Protein AF-0000000076657427 (afdb_homodimer)

Solvent-accessible surface area (backbone atoms only — not comparable to full-atom values): 34317 Å² total; per-residue (Å²): 130,71,70,62,60,67,55,57,62,62,61,75,69,70,70,80,76,84,80,80,82,81,79,83,73,83,77,68,80,84,61,74,76,68,78,64,66,81,61,78,63,71,64,73,76,67,72,73,64,76,62,51,71,67,50,50,50,49,51,32,50,35,55,60,48,46,38,54,51,63,46,43,36,47,47,44,27,50,29,20,44,26,30,30,49,24,37,51,49,52,48,45,50,47,46,49,48,52,50,46,38,67,75,47,58,78,81,51,56,82,64,50,72,73,81,76,34,86,68,63,40,42,38,39,39,46,24,49,54,47,49,49,30,49,55,58,61,46,63,60,50,60,41,58,53,50,54,48,51,52,50,46,66,68,46,47,84,81,43,58,65,69,58,44,52,46,52,51,51,27,50,51,25,47,48,50,16,51,51,33,40,42,51,25,51,34,39,72,65,56,34,42,56,89,56,78,59,44,76,78,26,65,53,94,50,62,49,48,57,38,30,41,26,54,16,30,40,29,41,35,54,28,43,54,37,50,51,52,48,54,52,49,53,48,50,52,50,49,53,48,43,63,69,46,72,71,80,77,45,70,68,53,50,52,48,51,53,50,53,60,56,60,49,47,35,52,60,28,43,46,64,53,30,52,50,54,32,36,81,78,40,94,67,47,87,84,74,43,51,44,57,49,9,52,26,40,24,59,38,29,42,61,62,36,47,50,51,52,57,68,25,69,85,104,130,72,68,62,60,66,55,57,61,61,61,73,68,69,69,81,74,84,80,81,81,80,81,84,74,83,77,67,79,82,62,74,75,66,76,64,65,82,62,78,62,70,65,71,76,65,72,73,65,75,63,50,72,66,50,52,50,52,49,31,51,35,54,60,46,46,38,54,52,62,46,44,37,47,50,45,29,50,31,19,44,26,30,31,50,24,37,51,50,52,48,48,50,47,47,48,49,51,50,46,39,67,72,42,59,79,78,53,56,82,64,49,70,74,79,76,35,86,69,64,40,41,38,39,38,46,24,50,54,48,48,50,30,49,55,56,60,46,63,58,52,59,42,58,52,50,54,48,52,52,49,45,66,70,46,47,85,80,45,58,64,69,58,44,51,47,51,51,51,28,51,51,26,46,49,50,17,52,50,33,39,41,51,27,50,36,38,72,63,56,34,42,58,88,56,75,59,46,78,80,25,63,52,96,51,63,49,49,58,39,31,43,28,54,15,29,40,29,43,36,53,28,43,54,38,51,52,52,48,53,52,48,52,48,50,52,51,48,51,47,44,63,68,50,68,82,79,80,45,70,68,53,50,51,49,51,53,50,55,60,54,60,49,48,34,52,58,26,43,44,64,53,30,51,47,54,32,37,82,76,39,92,67,47,87,84,73,42,52,44,57,48,8,52,27,40,25,58,37,30,40,62,62,36,49,50,51,52,57,66,26,69,85,105

Organism: Fusarium proliferatum (strain ET1) (NCBI:txid1227346)

Secondary structure (DSSP, 8-state):
--THHHHHHHHTTS--------------------------------------HHHHHHHHHHHHTHHHHHHHHHHHHHHHHHHHHHHHHHHHHHHHHHHHHHH-STT-----TTTSS----HHHHHHHHHHHHHHHHGGGTHHHHHHHHHHHHHHGGGS-HHHHHHHHHHHHHHHHHHHHHHHHHHHHTTSS-S-GGGGTT--SS-HHHHHHHHHHHHHHHHHHHHHHHHHHHHHHHHHHHHHS-S---HHHHHHHHHHHHHTHHHHHHHHHHHHHHTTT-S--TT--HHHHHHHHHHHHHHHHHHHHHGGGG-/--THHHHHHHHHTS--------------------------------------HHHHHHHHHHHHTHHHHHHHHHHHHHHHHHHHHHHHHHHHHHHHHHHHHHH-STT-----TTTSS----HHHHHHHHHHHHHHHHGGGTHHHHHHHHHHHHHHGGGS-HHHHHHHHHHHHHHHHHHHHHHHHHHHHTTSS-S-GGGGTT--SS-HHHHHHHHHHHHHHHHHHHHHHHHHHHHHHHHHHHHHS-S---HHHHHHHHHHHHTTHHHHHHHHHHHHHHTTT-S--TT--HHHHHHHHHHHHHHHHHHHHHGGGG-

Sequence (628 aa):
MSFQETIDELEYSHIQEPSIPEYEQQITPTESPIIQTLKDIPMPVQSKIALSAPDRLFFRLNELMKPTKDLGSVLTTFNYGLYLLAYFDSKAYNLKSKALSFVRPETAFTALPGAAAAESSPFARLGSVVANARLTLRLFGLLPIYVRIRKLIRDGKSMDPVLYIISFVQCSLYATFQLLENIAFLTEKGVLMKCGLGWLFNGAGGRVANMYRVAHRAWFLGIICDFARLMREAQIFFTKNHLEKGEITREEAEKAVQWYYDWIRPLAWLPIGWHLSGWMGDKAPGFNLGVQGAAGVLADLRRTAMLWNATREAMSFQETIDELEYSHIQEPSIPEYEQQITPTESPIIQTLKDIPMPVQSKIALSAPDRLFFRLNELMKPTKDLGSVLTTFNYGLYLLAYFDSKAYNLKSKALSFVRPETAFTALPGAAAAESSPFARLGSVVANARLTLRLFGLLPIYVRIRKLIRDGKSMDPVLYIISFVQCSLYATFQLLENIAFLTEKGVLMKCGLGWLFNGAGGRVANMYRVAHRAWFLGIICDFARLMREAQIFFTKNHLEKGEITREEAEKAVQWYYDWIRPLAWLPIGWHLSGWMGDKAPGFNLGVQGAAGVLADLRRTAMLWNATREA

Foldseek 3Di:
DAPLVVLVVVPVPPPDDPPDDDPPDDPPDPPDPPPPPPPCPVPPPPVPPVCDPVNVVLVVVCVVLVVLVLVLLVLLLVLLLLLQVQVVVVVVVVVVLVVVCVVPVVVVPPPVPPPVPPPPPPSNVVSVVSVLVSLVSLLSVLSSLVVSLVVLVVCVVVDDVVLSVLSNLLSVLSNLLSVLSNVLSCVVVVNDDPPPCCVVQVDPPPSSLSSQLSSLLSVLVSLVSLVVNLVVVVVVLCCCCVVVPDDCPPVNVVVVVVSVVSVFQSVLCNVVSVQSNQPVHVCPDPDGSNSSSVSSNRNSVVVNVVVVVVVVVD/DFPLVVLVVVPVPPPDDPPDDDPDDDPPDPPPPPPPPPPCPVPPCPVPPVCDPVNVVLVVVCVVLVVLSLVLLVLLLVLLLLLQVQVVVVVVVVVVLVVVCVVDVVPVPCPVVPPVPPPPPPSNVVSVVSVLVSLVSLLSVLSSLVVSLVVLVVCVVVDDVVLSVLSNLLSVLLNLLSVLSNVLSCVVVVNDDPPPCCVVQVDPPDSSLSSQLSSLLSVLVSLVSLVVNLVVVVVVLCCCPVVVDDDCPPVNVVVVVVSVVSVFQSVLCNVVSVQSNQPVHVCPDPDGSNSSSVSSNRNSVVVNVVVVVVVVVD

Nearest PDB structures (foldseek):
  7xw5-assembly1_R  TM=2.968E-01  e=9.743E+00  Homo sapiens
  7fih-assembly1_R  TM=3.279E-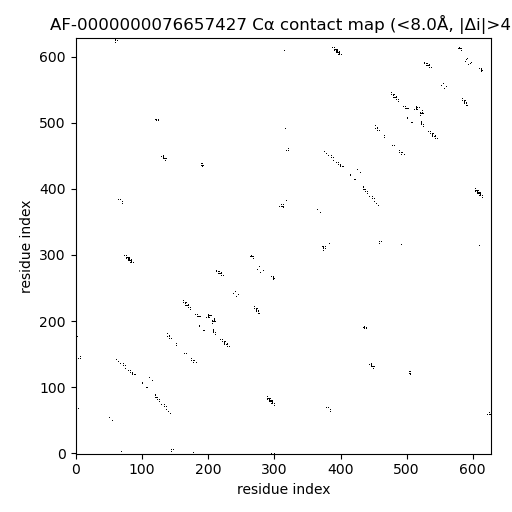01  e=6.582E+00  Homo sapiens

Structure (mmCIF, N/CA/C/O backbone):
data_AF-0000000076657427-model_v1
#
loop_
_entity.id
_entity.type
_entity.pdbx_description
1 polymer 'Uncharacterized protein'
#
loop_
_atom_site.group_PDB
_atom_site.id
_atom_site.type_symbol
_atom_site.label_atom_id
_atom_site.label_alt_id
_atom_site.label_comp_id
_atom_site.label_asym_id
_atom_site.label_entity_id
_atom_site.label_seq_id
_atom_site.pdbx_PDB_ins_code
_atom_site.Cartn_x
_atom_site.Cartn_y
_atom_site.Cartn_z
_atom_site.occupancy
_atom_site.B_iso_or_equiv
_atom_site.auth_seq_id
_atom_site.auth_comp_id
_atom_site.auth_asym_id
_atom_site.auth_atom_id
_atom_site.pdbx_PDB_model_num
ATOM 1 N N . MET A 1 1 ? 4.156 -10.609 -8.648 1 25.55 1 MET A N 1
ATOM 2 C CA . MET A 1 1 ? 2.783 -11.094 -8.766 1 25.55 1 MET A CA 1
ATOM 3 C C . MET A 1 1 ? 2.254 -11.562 -7.41 1 25.55 1 MET A C 1
ATOM 5 O O . MET A 1 1 ? 2.805 -12.477 -6.801 1 25.55 1 MET A O 1
ATOM 9 N N . SER A 1 2 ? 1.713 -10.75 -6.633 1 29.12 2 SER A N 1
ATOM 10 C CA . SER A 1 2 ? 1.673 -11.078 -5.211 1 29.12 2 SER A CA 1
ATOM 11 C C . SER A 1 2 ? 0.687 -12.211 -4.934 1 29.12 2 SER A C 1
ATOM 13 O O . SER A 1 2 ? -0.308 -12.359 -5.645 1 29.12 2 SER A O 1
ATOM 15 N N . PHE A 1 3 ? 1.05 -13.18 -4.188 1 33.31 3 PHE A N 1
ATOM 16 C CA . PHE A 1 3 ? 0.523 -14.438 -3.676 1 33.31 3 PHE A CA 1
ATOM 17 C C . PHE A 1 3 ? -0.904 -14.266 -3.17 1 33.31 3 PHE A C 1
ATOM 19 O O . PHE A 1 3 ? -1.696 -15.211 -3.193 1 33.31 3 PHE A O 1
ATOM 26 N N . GLN A 1 4 ? -1.276 -13.141 -2.877 1 32.78 4 GLN A N 1
ATOM 27 C CA . GLN A 1 4 ? -2.611 -12.984 -2.309 1 32.78 4 GLN A CA 1
ATOM 28 C C . GLN A 1 4 ? -3.689 -13.234 -3.359 1 32.78 4 GLN A C 1
ATOM 30 O O . GLN A 1 4 ? -4.754 -13.766 -3.045 1 32.78 4 GLN A O 1
ATOM 35 N N . GLU A 1 5 ? -3.367 -13 -4.598 1 36.72 5 GLU A N 1
ATOM 36 C CA . GLU A 1 5 ? -4.348 -13.141 -5.672 1 36.72 5 GLU A CA 1
ATOM 37 C C . GLU A 1 5 ? -4.641 -14.617 -5.953 1 36.72 5 GLU A C 1
ATOM 39 O O . GLU A 1 5 ? -5.777 -14.977 -6.266 1 36.72 5 GLU A O 1
ATOM 44 N N . THR A 1 6 ? -3.775 -15.453 -5.785 1 35.56 6 THR A N 1
ATOM 45 C CA . THR A 1 6 ? -3.975 -16.875 -6.047 1 35.56 6 THR A CA 1
ATOM 46 C C . THR A 1 6 ? -4.898 -17.5 -5 1 35.56 6 THR A C 1
ATOM 48 O O . THR A 1 6 ? -5.688 -18.391 -5.312 1 35.56 6 THR A O 1
ATOM 51 N N . ILE A 1 7 ? -4.973 -16.953 -3.865 1 36 7 ILE A N 1
ATOM 52 C CA . ILE A 1 7 ? -5.781 -17.5 -2.787 1 36 7 ILE A CA 1
ATOM 53 C C . ILE A 1 7 ? -7.246 -17.125 -2.99 1 36 7 ILE A C 1
ATOM 55 O O . ILE A 1 7 ? -8.141 -17.969 -2.803 1 36 7 ILE A O 1
ATOM 59 N N . ASP A 1 8 ? -7.508 -15.969 -3.422 1 37.88 8 ASP A N 1
ATOM 60 C CA . ASP A 1 8 ? -8.898 -15.539 -3.518 1 37.88 8 ASP A CA 1
ATOM 61 C C . ASP A 1 8 ? -9.625 -16.281 -4.641 1 37.88 8 ASP A C 1
ATOM 63 O O . ASP A 1 8 ? -10.812 -16.578 -4.52 1 37.88 8 ASP A O 1
ATOM 67 N N . GLU A 1 9 ? -9 -16.656 -5.617 1 36.5 9 GLU A N 1
ATOM 68 C CA . GLU A 1 9 ? -9.648 -17.438 -6.668 1 36.5 9 GLU A CA 1
ATOM 69 C C . GLU A 1 9 ? -10.062 -18.812 -6.152 1 36.5 9 GLU A C 1
ATOM 71 O O . GLU A 1 9 ? -11.102 -19.344 -6.547 1 36.5 9 GLU A O 1
ATOM 76 N N . LEU A 1 10 ? -9.438 -19.328 -5.238 1 33.78 10 LEU A N 1
ATOM 77 C CA . LEU A 1 10 ? -9.805 -20.641 -4.703 1 33.78 10 LEU A CA 1
ATOM 78 C C . LEU A 1 10 ? -11.086 -20.547 -3.883 1 33.78 10 LEU A C 1
ATOM 80 O O . LEU A 1 10 ? -11.898 -21.469 -3.885 1 33.78 10 LEU A O 1
ATOM 84 N N . GLU A 1 11 ? -11.391 -19.438 -3.357 1 33.78 11 GLU A N 1
ATOM 85 C CA . GLU A 1 11 ? -12.555 -19.328 -2.482 1 33.78 11 GLU A CA 1
ATOM 86 C C . GLU A 1 11 ? -13.852 -19.297 -3.285 1 33.78 11 GLU A C 1
ATOM 88 O O . GLU A 1 11 ? -14.883 -19.781 -2.824 1 33.78 11 GLU A O 1
ATOM 93 N N . TYR A 1 12 ? -14.039 -18.75 -4.418 1 31.94 12 TYR A N 1
ATOM 94 C CA . TYR A 1 12 ? -15.305 -18.609 -5.129 1 31.94 12 TYR A CA 1
ATOM 95 C C . TYR A 1 12 ? -15.805 -19.969 -5.609 1 31.94 12 TYR A C 1
ATOM 97 O O . TYR A 1 12 ? -16.969 -20.109 -6 1 31.94 12 TYR A O 1
ATOM 105 N N . SER A 1 13 ? -14.984 -20.953 -5.711 1 30.7 13 SER A N 1
ATOM 106 C CA . SER A 1 13 ? -15.453 -22.156 -6.402 1 30.7 13 SER A CA 1
ATOM 107 C C . SER A 1 13 ? -16.328 -23 -5.496 1 30.7 13 SER A C 1
ATOM 109 O O . SER A 1 13 ? -17 -23.938 -5.961 1 30.7 13 SER A O 1
ATOM 111 N N . HIS A 1 14 ? -16.297 -23.016 -4.223 1 28.2 14 HIS A N 1
ATOM 112 C CA . HIS A 1 14 ? -16.812 -24.172 -3.508 1 28.2 14 HIS A CA 1
ATOM 113 C C . HIS A 1 14 ? -18.312 -24.016 -3.229 1 28.2 14 HIS A C 1
ATOM 115 O O . HIS A 1 14 ? -18.938 -24.891 -2.631 1 28.2 14 HIS A O 1
ATOM 121 N N . ILE A 1 15 ? -19 -22.859 -3.184 1 26.33 15 ILE A N 1
ATOM 122 C CA . ILE A 1 15 ? -20.156 -22.844 -2.299 1 26.33 15 ILE A CA 1
ATOM 123 C C . ILE A 1 15 ? -21.344 -23.469 -3.006 1 26.33 15 ILE A C 1
ATOM 125 O O . ILE A 1 15 ? -22.469 -23.469 -2.475 1 26.33 15 ILE A O 1
ATOM 129 N N . GLN A 1 16 ? -21.375 -23.672 -4.297 1 24.88 16 GLN A N 1
ATOM 130 C CA . GLN A 1 16 ? -22.766 -23.781 -4.73 1 24.88 16 GLN A CA 1
ATOM 131 C C . GLN A 1 16 ? -23.344 -25.172 -4.414 1 24.88 16 GLN A C 1
ATOM 133 O O . GLN A 1 16 ? -22.875 -26.172 -4.965 1 24.88 16 GLN A O 1
ATOM 138 N N . GLU A 1 17 ? -23.828 -25.531 -3.201 1 24.66 17 GLU A N 1
ATOM 139 C CA . GLU A 1 17 ? -24.531 -26.781 -2.965 1 24.66 17 GLU A CA 1
ATOM 140 C C . GLU A 1 17 ? -25.797 -26.875 -3.812 1 24.66 17 GLU A C 1
ATOM 142 O O . GLU A 1 17 ? -26.609 -25.953 -3.822 1 24.66 17 GLU A O 1
ATOM 147 N N . PRO A 1 18 ? -26 -27.75 -4.82 1 23.95 18 PRO A N 1
ATOM 148 C CA . PRO A 1 18 ? -27.125 -27.922 -5.738 1 23.95 18 PRO A CA 1
ATOM 149 C C . PRO A 1 18 ? -28.391 -28.422 -5.039 1 23.95 18 PRO A C 1
ATOM 151 O O . PRO A 1 18 ? -28.391 -29.531 -4.492 1 23.95 18 PRO A O 1
ATOM 154 N N . SER A 1 19 ? -29.203 -27.656 -4.215 1 24.52 19 SER A N 1
ATOM 155 C CA . SER A 1 19 ? -30.453 -28.188 -3.668 1 24.52 19 SER A CA 1
ATOM 156 C C . SER A 1 19 ? -31.406 -28.609 -4.777 1 24.52 19 SER A C 1
ATOM 158 O O . SER A 1 19 ? -31.672 -27.844 -5.699 1 24.52 19 SER A O 1
ATOM 160 N N . ILE A 1 20 ? -31.641 -29.844 -5.098 1 23.84 20 ILE A N 1
ATOM 161 C CA . ILE A 1 20 ? -32.469 -30.562 -6.055 1 23.84 20 ILE A CA 1
ATOM 162 C C . ILE A 1 20 ? -33.938 -30.312 -5.746 1 23.84 20 ILE A C 1
ATOM 164 O O . ILE A 1 20 ? -34.438 -30.672 -4.672 1 23.84 20 ILE A O 1
ATOM 168 N N . PRO A 1 21 ? -34.688 -29.234 -6.336 1 24.03 21 PRO A N 1
ATOM 169 C CA . PRO A 1 21 ? -36.094 -28.922 -6.09 1 24.03 21 PRO A CA 1
ATOM 170 C C . PRO A 1 21 ? -37.031 -30.047 -6.555 1 24.03 21 PRO A C 1
ATOM 172 O O . PRO A 1 21 ? -36.781 -30.656 -7.598 1 24.03 21 PRO A O 1
ATOM 175 N N . GLU A 1 22 ? -37.656 -30.844 -5.703 1 23.88 22 GLU A N 1
ATOM 176 C CA . GLU A 1 22 ? -38.719 -31.828 -5.938 1 23.88 22 GLU A CA 1
ATOM 177 C C . GLU A 1 22 ? -39.906 -31.219 -6.68 1 23.88 22 GLU A C 1
ATOM 179 O O . GLU A 1 22 ? -40.438 -30.188 -6.27 1 23.88 22 GLU A O 1
ATOM 184 N N . TYR A 1 23 ? -40.25 -31.484 -7.957 1 22.06 23 TYR A N 1
ATOM 185 C CA . TYR A 1 23 ? -41.156 -31.047 -8.992 1 22.06 23 TYR A CA 1
ATOM 186 C C . TYR A 1 23 ? -42.594 -31.453 -8.641 1 22.06 23 TYR A C 1
ATOM 188 O O . TYR A 1 23 ? -43.375 -31.797 -9.523 1 22.06 23 TYR A O 1
ATOM 196 N N . GLU A 1 24 ? -43.156 -31.641 -7.391 1 24.81 24 GLU A N 1
ATOM 197 C CA . GLU A 1 24 ? -44.5 -32.188 -7.34 1 24.81 24 GLU A CA 1
ATOM 198 C C . GLU A 1 24 ? -45.5 -31.219 -7.969 1 24.81 24 GLU A C 1
ATOM 200 O O . GLU A 1 24 ? -45.469 -30.016 -7.695 1 24.81 24 GLU A O 1
ATOM 205 N N . GLN A 1 25 ? -46.344 -31.609 -9.016 1 22.98 25 GLN A N 1
ATOM 206 C CA . GLN A 1 25 ? -47.25 -31.156 -10.07 1 22.98 25 GLN A CA 1
ATOM 207 C C . GLN A 1 25 ? -48.531 -30.531 -9.477 1 22.98 25 GLN A C 1
ATOM 209 O O . GLN A 1 25 ? -49.406 -30.125 -10.219 1 22.98 25 GLN A O 1
ATOM 214 N N . GLN A 1 26 ? -48.969 -30.734 -8.227 1 26.59 26 GLN A N 1
ATOM 215 C CA . GLN A 1 26 ? -50.406 -30.609 -8.078 1 26.59 26 GLN A CA 1
ATOM 216 C C . GLN A 1 26 ? -50.875 -29.172 -8.344 1 26.59 26 GLN A C 1
ATOM 218 O O . GLN A 1 26 ? -50.312 -28.219 -7.793 1 26.59 26 GLN A O 1
ATOM 223 N N . ILE A 1 27 ? -51.812 -28.938 -9.375 1 26.61 27 ILE A N 1
ATOM 224 C CA . ILE A 1 27 ? -52.344 -27.781 -10.094 1 26.61 27 ILE A CA 1
ATOM 225 C C . ILE A 1 27 ? -53.156 -26.922 -9.133 1 26.61 27 ILE A C 1
ATOM 227 O O . ILE A 1 27 ? -53.875 -26 -9.562 1 26.61 27 ILE A O 1
ATOM 231 N N . THR A 1 28 ? -53.406 -27.359 -7.922 1 28.03 28 THR A N 1
ATOM 232 C CA . THR A 1 28 ? -54.562 -26.719 -7.289 1 28.03 28 THR A CA 1
ATOM 233 C C . THR A 1 28 ? -54.438 -25.203 -7.375 1 28.03 28 THR A C 1
ATOM 235 O O . THR A 1 28 ? -53.344 -24.656 -7.461 1 28.03 28 THR A O 1
ATOM 238 N N . PRO A 1 29 ? -55.719 -24.453 -7.371 1 30.92 29 PRO A N 1
ATOM 239 C CA . PRO A 1 29 ? -55.938 -23.031 -7.652 1 30.92 29 PRO A CA 1
ATOM 240 C C . PRO A 1 29 ? -54.906 -22.125 -6.992 1 30.92 29 PRO A C 1
ATOM 242 O O . PRO A 1 29 ? -54.406 -22.438 -5.914 1 30.92 29 PRO A O 1
ATOM 245 N N . THR A 1 30 ? -54.312 -21.203 -7.848 1 27.52 30 THR A N 1
ATOM 246 C CA . THR A 1 30 ? -53.062 -20.484 -7.773 1 27.52 30 THR A CA 1
ATOM 247 C C . THR A 1 30 ? -53.062 -19.531 -6.582 1 27.52 30 THR A C 1
ATOM 249 O O . THR A 1 30 ? -53.75 -18.516 -6.59 1 27.52 30 THR A O 1
ATOM 252 N N . GLU A 1 31 ? -53.5 -20.141 -5.398 1 27.94 31 GLU A N 1
ATOM 253 C CA . GLU A 1 31 ? -53.625 -19.297 -4.211 1 27.94 31 GLU A CA 1
ATOM 254 C C . GLU A 1 31 ? -52.469 -18.297 -4.133 1 27.94 31 GLU A C 1
ATOM 256 O O . GLU A 1 31 ? -51.406 -18.531 -4.711 1 27.94 31 GLU A O 1
ATOM 261 N N . SER A 1 32 ? -52.938 -16.969 -3.764 1 29.25 32 SER A N 1
ATOM 262 C CA . SER A 1 32 ? -52.094 -15.781 -3.725 1 29.25 32 SER A CA 1
ATOM 263 C C . SER A 1 32 ? -50.688 -16.109 -3.162 1 29.25 32 SER A C 1
ATOM 265 O O . SER A 1 32 ? -50.594 -16.828 -2.164 1 29.25 32 SER A O 1
ATOM 267 N N . PRO A 1 33 ? -49.688 -16.125 -4.109 1 27.2 33 PRO A N 1
ATOM 268 C CA . PRO A 1 33 ? -48.375 -16.641 -3.686 1 27.2 33 PRO A CA 1
ATOM 269 C C . PRO A 1 33 ? -47.969 -16.172 -2.293 1 27.2 33 PRO A C 1
ATOM 271 O O . PRO A 1 33 ? -48.094 -14.977 -1.988 1 27.2 33 PRO A O 1
ATOM 274 N N . ILE A 1 34 ? -48.5 -16.969 -1.313 1 26.98 34 ILE A N 1
ATOM 275 C CA . ILE A 1 34 ? -48.062 -16.703 0.05 1 26.98 34 ILE A CA 1
ATOM 276 C C . ILE A 1 34 ? -46.625 -16.219 0.031 1 26.98 34 ILE A C 1
ATOM 278 O O . ILE A 1 34 ? -45.719 -16.906 -0.506 1 26.98 34 ILE A O 1
ATOM 282 N N . ILE A 1 35 ? -46.531 -14.844 -0.041 1 26.97 35 ILE A N 1
ATOM 283 C CA . ILE A 1 35 ? -45.219 -14.227 0.204 1 26.97 35 ILE A CA 1
ATOM 284 C C . ILE A 1 35 ? -44.469 -15.016 1.266 1 26.97 35 ILE A C 1
ATOM 286 O O . ILE A 1 35 ? -44.844 -15.023 2.436 1 26.97 35 ILE A O 1
ATOM 290 N N . GLN A 1 36 ? -44.25 -16.312 0.904 1 25.27 36 GLN A N 1
ATOM 291 C CA . GLN A 1 36 ? -43.438 -17.078 1.837 1 25.27 36 GLN A CA 1
ATOM 292 C C . GLN A 1 36 ? -42.312 -16.234 2.41 1 25.27 36 GLN A C 1
ATOM 294 O O . GLN A 1 36 ? -41.469 -15.719 1.663 1 25.27 36 GLN A O 1
ATOM 299 N N . THR A 1 37 ? -42.656 -15.516 3.451 1 24.53 37 THR A N 1
ATOM 300 C CA . THR A 1 37 ? -41.625 -14.922 4.273 1 24.53 37 THR A CA 1
ATOM 301 C C . THR A 1 37 ? -40.375 -15.82 4.289 1 24.53 37 THR A C 1
ATOM 303 O O . THR A 1 37 ? -40.469 -17.016 4.566 1 24.53 37 THR A O 1
ATOM 306 N N . LEU A 1 38 ? -39.562 -15.57 3.258 1 22.86 38 LEU A N 1
ATOM 307 C CA . LEU A 1 38 ? -38.25 -16.188 3.332 1 22.86 38 LEU A CA 1
ATOM 308 C C . LEU A 1 38 ? -37.844 -16.453 4.781 1 22.86 38 LEU A C 1
ATOM 310 O O . LEU A 1 38 ? -37.562 -15.523 5.527 1 22.86 38 LEU A O 1
ATOM 314 N N . LYS A 1 39 ? -38.562 -17.312 5.477 1 26.27 39 LYS A N 1
ATOM 315 C CA . LYS A 1 39 ? -38.219 -17.844 6.785 1 26.27 39 LYS A CA 1
ATOM 316 C C . LYS A 1 39 ? -36.688 -17.984 6.926 1 26.27 39 LYS A C 1
ATOM 318 O O . LYS A 1 39 ? -35.969 -18.109 5.926 1 26.27 39 LYS A O 1
ATOM 323 N N . ASP A 1 40 ? -36.281 -17.859 8.156 1 27.48 40 ASP A N 1
ATOM 324 C CA . ASP A 1 40 ? -34.969 -17.891 8.797 1 27.48 40 ASP A CA 1
ATOM 325 C C . ASP A 1 40 ? -34.156 -19.094 8.305 1 27.48 40 ASP A C 1
ATOM 327 O O . ASP A 1 40 ? -34.438 -20.234 8.664 1 27.48 40 ASP A O 1
ATOM 331 N N . ILE A 1 41 ? -34.031 -19.266 7.012 1 29.28 41 ILE A N 1
ATOM 332 C CA . ILE A 1 41 ? -33.125 -20.391 6.766 1 29.28 41 ILE A CA 1
ATOM 333 C C . ILE A 1 41 ? -32.031 -20.438 7.852 1 29.28 41 ILE A C 1
ATOM 335 O O . ILE A 1 41 ? -31.344 -19.453 8.078 1 29.28 41 ILE A O 1
ATOM 339 N N . PRO A 1 42 ? -32.312 -21.328 8.82 1 28.67 42 PRO A N 1
ATOM 340 C C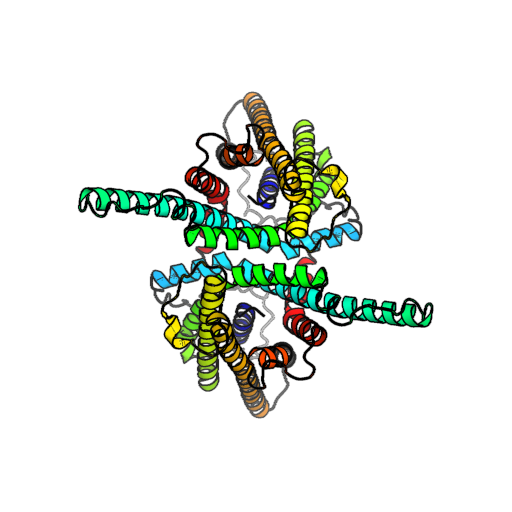A . PRO A 1 42 ? -31.25 -21.359 9.82 1 28.67 42 PRO A CA 1
ATOM 341 C C . PRO A 1 42 ? -29.859 -21.219 9.203 1 28.67 42 PRO A C 1
ATOM 343 O O . PRO A 1 42 ? -29.578 -21.812 8.164 1 28.67 42 PRO A O 1
ATOM 346 N N . MET A 1 43 ? -29.406 -19.984 9.117 1 29.33 43 MET A N 1
ATOM 347 C CA . MET A 1 43 ? -27.984 -19.875 8.797 1 29.33 43 MET A CA 1
ATOM 348 C C . MET A 1 43 ? -27.219 -21.125 9.273 1 29.33 43 MET A C 1
ATOM 350 O O . MET A 1 43 ? -27.422 -21.578 10.398 1 29.33 43 MET A O 1
ATOM 354 N N . PRO A 1 44 ? -27.016 -22.031 8.375 1 30.38 44 PRO A N 1
ATOM 355 C CA . PRO A 1 44 ? -26.297 -23.172 8.953 1 30.38 44 PRO A CA 1
ATOM 356 C C . PRO A 1 44 ? -25.438 -22.781 10.148 1 30.38 44 PRO A C 1
ATOM 358 O O . PRO A 1 44 ? -24.953 -21.656 10.219 1 30.38 44 PRO A O 1
ATOM 361 N N . VAL A 1 45 ? -25.797 -23.281 11.336 1 30.45 45 VAL A N 1
ATOM 362 C CA . VAL A 1 45 ? -24.953 -23.219 12.523 1 30.45 45 VAL A CA 1
ATOM 363 C C . VAL A 1 45 ? -23.484 -23.281 12.125 1 30.45 45 VAL A C 1
ATOM 365 O O . VAL A 1 45 ? -23.016 -24.328 11.648 1 30.45 45 VAL A O 1
ATOM 368 N N . GLN A 1 46 ? -23.016 -22.375 11.289 1 32.72 46 GLN A N 1
ATOM 369 C CA . GLN A 1 46 ? -21.562 -22.406 11.227 1 32.72 46 GLN A CA 1
ATOM 370 C C . GLN A 1 46 ? -20.953 -22.875 12.547 1 32.72 46 GLN A C 1
ATOM 372 O O . GLN A 1 46 ? -21.234 -22.297 13.602 1 32.72 46 GLN A O 1
ATOM 377 N N . SER A 1 47 ? -21.016 -24.125 12.781 1 31.92 47 SER A N 1
ATOM 378 C CA . SER A 1 47 ? -20.297 -24.641 13.945 1 31.92 47 SER A CA 1
ATOM 379 C C . SER A 1 47 ? -19.172 -23.703 14.375 1 31.92 47 SER A C 1
ATOM 381 O O . SER A 1 47 ? -18.312 -23.344 13.562 1 31.92 47 SER A O 1
ATOM 383 N N . LYS A 1 48 ? -19.438 -22.766 15.18 1 39.91 48 LYS A N 1
ATOM 384 C CA . LYS A 1 48 ? -18.453 -22.047 15.977 1 39.91 48 LYS A CA 1
ATOM 385 C C . LYS A 1 48 ? -17.234 -22.922 16.266 1 39.91 48 LYS A C 1
ATOM 387 O O . LYS A 1 48 ? -17.234 -23.672 17.234 1 39.91 48 LYS A O 1
ATOM 392 N N . ILE A 1 49 ? -16.781 -23.719 15.406 1 39.91 49 ILE A N 1
ATOM 393 C CA . ILE A 1 49 ? -15.484 -24.234 15.836 1 39.91 49 ILE A CA 1
ATOM 394 C C . ILE A 1 49 ? -14.727 -23.141 16.578 1 39.91 49 ILE A C 1
ATOM 396 O O . ILE A 1 49 ? -14.586 -22.016 16.078 1 39.91 49 ILE A O 1
ATOM 400 N N . ALA A 1 50 ? -14.594 -23.203 17.781 1 43.56 50 ALA A N 1
ATOM 401 C CA . ALA A 1 50 ? -13.891 -22.359 18.75 1 43.56 50 ALA A CA 1
ATOM 402 C C . ALA A 1 50 ? -12.562 -21.859 18.188 1 43.56 50 ALA A C 1
ATOM 404 O O . ALA A 1 50 ? -11.586 -22.625 18.141 1 43.56 50 ALA A O 1
ATOM 405 N N . LEU A 1 51 ? -12.633 -21.109 17.047 1 59.56 51 LEU A N 1
ATOM 406 C CA . LEU A 1 51 ? -11.328 -20.578 16.672 1 59.56 51 LEU A CA 1
ATOM 407 C C . LEU A 1 51 ? -10.539 -20.172 17.922 1 59.56 51 LEU A C 1
ATOM 409 O O . LEU A 1 51 ? -11.086 -19.531 18.812 1 59.56 51 LEU A O 1
ATOM 413 N N . SER A 1 52 ? -9.539 -20.938 18.125 1 69.19 52 SER A N 1
ATOM 414 C CA . SER A 1 52 ? -8.633 -20.578 19.203 1 69.19 52 SER A CA 1
ATOM 415 C C . SER A 1 52 ? -8.297 -19.094 19.172 1 69.19 52 SER A C 1
ATOM 417 O O . SER A 1 52 ? -8.469 -18.438 18.156 1 69.19 52 SER A O 1
ATOM 419 N N . ALA A 1 53 ? -8.188 -18.469 20.188 1 72.25 53 ALA A N 1
ATOM 420 C CA . ALA A 1 53 ? -7.887 -17.047 20.422 1 72.25 53 ALA A CA 1
ATOM 421 C C . ALA A 1 53 ? -6.844 -16.547 19.422 1 72.25 53 ALA A C 1
ATOM 423 O O . ALA A 1 53 ? -7.023 -15.492 18.812 1 72.25 53 ALA A O 1
ATOM 424 N N . PRO A 1 54 ? -5.91 -17.391 19.125 1 76.19 54 PRO A N 1
ATOM 425 C CA . PRO A 1 54 ? -4.934 -16.906 18.141 1 76.19 54 PRO A CA 1
ATOM 426 C C . PRO A 1 54 ? -5.488 -16.891 16.719 1 76.19 54 PRO A C 1
ATOM 428 O O . PRO A 1 54 ? -5.156 -15.984 15.945 1 76.19 54 PRO A O 1
ATOM 431 N N . ASP A 1 55 ? -6.379 -17.766 16.453 1 84.94 55 ASP A N 1
ATOM 432 C CA . ASP A 1 55 ? -6.953 -17.797 15.117 1 84.94 55 ASP A CA 1
ATOM 433 C C . ASP A 1 55 ? -7.816 -16.562 14.852 1 84.94 55 ASP A C 1
ATOM 435 O O . ASP A 1 55 ? -7.777 -15.992 13.766 1 84.94 55 ASP A O 1
ATOM 439 N N . ARG A 1 56 ? -8.422 -16.219 15.859 1 85.81 56 ARG A N 1
ATOM 440 C CA . ARG A 1 56 ? -9.281 -15.039 15.719 1 85.81 56 ARG A CA 1
ATOM 441 C C . ARG A 1 56 ? -8.445 -13.789 15.453 1 85.81 56 ARG A C 1
ATOM 443 O O . ARG A 1 56 ? -8.828 -12.945 14.641 1 85.81 56 ARG A O 1
ATOM 450 N N . LEU A 1 57 ? -7.391 -13.734 16.078 1 87.56 57 LEU A N 1
ATOM 451 C CA . LEU A 1 57 ? -6.508 -12.586 15.898 1 87.56 57 LEU A CA 1
ATOM 452 C C . LEU A 1 57 ? -5.969 -12.523 14.477 1 87.56 57 LEU A C 1
ATOM 454 O O . LEU A 1 57 ? -5.977 -11.461 13.852 1 87.56 57 LEU A O 1
ATOM 458 N N . PHE A 1 58 ? -5.586 -13.664 14 1 88.94 58 PHE A N 1
ATOM 459 C CA . PHE A 1 58 ? -5.004 -13.695 12.664 1 88.94 58 PHE A CA 1
ATOM 460 C C . PHE A 1 58 ? -6.062 -13.43 11.602 1 88.94 58 PHE A C 1
ATOM 462 O O . PHE A 1 58 ? -5.773 -12.805 10.578 1 88.94 58 PHE A O 1
ATOM 469 N N . PHE A 1 59 ? -7.262 -13.812 11.891 1 89.44 59 PHE A N 1
ATOM 470 C CA . PHE A 1 59 ? -8.344 -13.547 10.953 1 89.44 59 PHE A CA 1
ATOM 471 C C . PHE A 1 59 ? -8.688 -12.062 10.93 1 89.44 59 PHE A C 1
ATOM 473 O O . PHE A 1 59 ? -8.93 -11.492 9.859 1 89.44 59 PHE A O 1
ATOM 480 N N . ARG A 1 60 ? -8.617 -11.469 12.078 1 91.19 60 ARG A N 1
ATOM 481 C CA . ARG A 1 60 ? -8.898 -10.039 12.148 1 91.19 60 ARG A CA 1
ATOM 482 C C . ARG A 1 60 ? -7.777 -9.234 11.5 1 91.19 60 ARG A C 1
ATOM 484 O O . ARG A 1 60 ? -8.031 -8.227 10.844 1 91.19 60 ARG A O 1
ATOM 491 N N . LEU A 1 61 ? -6.617 -9.734 11.68 1 90.31 61 LEU A N 1
ATOM 492 C CA . LEU A 1 61 ? -5.48 -9.062 11.062 1 90.31 61 LEU A CA 1
ATOM 493 C C . LEU A 1 61 ? -5.539 -9.172 9.539 1 90.31 61 LEU A C 1
ATOM 495 O O . LEU A 1 61 ? -5.215 -8.219 8.828 1 90.31 61 LEU A O 1
ATOM 499 N N . ASN A 1 62 ? -5.918 -10.305 9.148 1 90.94 62 ASN A N 1
ATOM 500 C CA . ASN A 1 62 ? -6.078 -10.508 7.711 1 90.94 62 ASN A CA 1
ATOM 501 C C . ASN A 1 62 ? -7.141 -9.586 7.129 1 90.94 62 ASN A C 1
ATOM 503 O O . ASN A 1 62 ? -6.957 -9.031 6.043 1 90.94 62 ASN A O 1
ATOM 507 N N . GLU A 1 63 ? -8.203 -9.422 7.867 1 90.69 63 GLU A N 1
ATOM 508 C CA . GLU A 1 63 ? -9.266 -8.523 7.422 1 90.69 63 GLU A CA 1
ATOM 509 C C . GLU A 1 63 ? -8.789 -7.07 7.418 1 90.69 63 GLU A C 1
ATOM 511 O O . GLU A 1 63 ? -9.164 -6.293 6.535 1 90.69 63 GLU A O 1
ATOM 516 N N . LEU A 1 64 ? -8.055 -6.762 8.391 1 89.19 64 LEU A N 1
ATOM 517 C CA . LEU A 1 64 ? -7.504 -5.414 8.484 1 89.19 64 LEU A CA 1
ATOM 518 C C . LEU A 1 64 ? -6.629 -5.102 7.273 1 89.19 64 LEU A C 1
ATOM 520 O O . LEU A 1 64 ? -6.633 -3.975 6.77 1 89.19 64 LEU A O 1
ATOM 524 N N . MET A 1 65 ? -5.961 -6.164 6.723 1 90.31 65 MET A N 1
ATOM 525 C CA . MET A 1 65 ? -5.004 -5.961 5.637 1 90.31 65 MET A CA 1
ATOM 526 C C . MET A 1 65 ? -5.633 -6.305 4.289 1 90.31 65 MET A C 1
ATOM 528 O O . MET A 1 65 ? -4.93 -6.41 3.283 1 90.31 65 MET A O 1
ATOM 532 N N . LYS A 1 66 ? -6.883 -6.426 4.238 1 88.25 66 LYS A N 1
ATOM 533 C CA . LYS A 1 66 ? -7.609 -6.789 3.023 1 88.25 66 LYS A CA 1
ATOM 534 C C . LYS A 1 66 ? -7.359 -5.77 1.912 1 88.25 66 LYS A C 1
ATOM 536 O O . LYS A 1 66 ? -7.227 -6.141 0.744 1 88.25 66 LYS A O 1
ATOM 541 N N . PRO A 1 67 ? -7.18 -4.469 2.238 1 89.88 67 PRO A N 1
ATOM 542 C CA . PRO A 1 67 ? -6.922 -3.477 1.192 1 89.88 67 PRO A CA 1
ATOM 543 C C . PRO A 1 67 ? -5.609 -3.725 0.455 1 89.88 67 PRO A C 1
ATOM 545 O O . PRO A 1 67 ? -5.438 -3.268 -0.678 1 89.88 67 PRO A O 1
ATOM 548 N N . THR A 1 68 ? -4.746 -4.453 1.086 1 89.69 68 THR A N 1
ATOM 549 C CA . THR A 1 68 ? -3.467 -4.742 0.445 1 89.69 68 THR A CA 1
ATOM 550 C C . THR A 1 68 ? -3.664 -5.637 -0.774 1 89.69 68 THR A C 1
ATOM 552 O O . THR A 1 68 ? -2.895 -5.566 -1.735 1 89.69 68 THR A O 1
ATOM 555 N N . LYS A 1 69 ? -4.664 -6.41 -0.733 1 86.5 69 LYS A N 1
ATOM 556 C CA . LYS A 1 69 ? -4.914 -7.324 -1.842 1 86.5 69 LYS A CA 1
ATOM 557 C C . LYS A 1 69 ? -5.371 -6.57 -3.088 1 86.5 69 LYS A C 1
ATOM 559 O O . LYS A 1 69 ? -4.828 -6.77 -4.176 1 86.5 69 LYS A O 1
ATOM 564 N N . ASP A 1 70 ? -6.359 -5.754 -2.889 1 86.25 70 ASP A N 1
ATOM 565 C CA . ASP A 1 70 ? -6.867 -4.969 -4.008 1 86.25 70 ASP A CA 1
ATOM 566 C C . ASP A 1 70 ? -5.801 -4.008 -4.535 1 86.25 70 ASP A C 1
ATOM 568 O O . ASP A 1 70 ? -5.594 -3.906 -5.746 1 86.25 70 ASP A O 1
ATOM 572 N N . LEU A 1 71 ? -5.176 -3.408 -3.639 1 90.69 71 LEU A N 1
ATOM 573 C CA . LEU A 1 71 ? -4.129 -2.473 -4.035 1 90.69 71 LEU A CA 1
ATOM 574 C C . LEU A 1 71 ? -2.967 -3.205 -4.695 1 90.69 71 LEU A C 1
ATOM 576 O O . LEU A 1 71 ? -2.328 -2.674 -5.605 1 90.69 71 LEU A O 1
ATOM 580 N N . GLY A 1 72 ? -2.773 -4.387 -4.234 1 90.31 72 GLY A N 1
ATOM 581 C CA . GLY A 1 72 ? -1.71 -5.195 -4.805 1 90.31 72 GLY A CA 1
ATOM 582 C C . GLY A 1 72 ? -1.911 -5.492 -6.281 1 90.31 72 GLY A C 1
ATOM 583 O O . GLY A 1 72 ? -0.965 -5.426 -7.066 1 90.31 72 GLY A O 1
ATOM 584 N N . SER A 1 73 ? -3.09 -5.738 -6.629 1 89.31 73 SER A N 1
ATOM 585 C CA . SER A 1 73 ? -3.393 -6.031 -8.023 1 89.31 73 SER A CA 1
ATOM 586 C C . SER A 1 73 ? -3.213 -4.797 -8.906 1 89.31 73 SER A C 1
ATOM 588 O O . SER A 1 73 ? -2.635 -4.883 -9.992 1 89.31 73 SER A O 1
ATOM 590 N N . VAL A 1 74 ? -3.646 -3.721 -8.391 1 91.12 74 VAL A N 1
ATOM 591 C CA . VAL A 1 74 ? -3.543 -2.469 -9.133 1 91.12 74 VAL A CA 1
ATOM 592 C C . VAL A 1 74 ? -2.074 -2.08 -9.289 1 91.12 74 VAL A C 1
ATOM 594 O O . VAL A 1 74 ? -1.64 -1.697 -10.375 1 91.12 74 VAL A O 1
ATOM 597 N N . LEU A 1 75 ? -1.358 -2.266 -8.25 1 92.88 75 LEU A N 1
ATOM 598 C CA . LEU A 1 75 ? 0.054 -1.903 -8.273 1 92.88 75 LEU A CA 1
ATOM 599 C C . LEU A 1 75 ? 0.845 -2.855 -9.164 1 92.88 75 LEU A C 1
ATOM 601 O O . LEU A 1 75 ? 1.807 -2.445 -9.812 1 92.88 75 LEU A O 1
ATOM 605 N N . THR A 1 76 ? 0.431 -4.113 -9.18 1 92.62 76 THR A N 1
ATOM 606 C CA . THR A 1 76 ? 1.1 -5.074 -10.047 1 92.62 76 THR A CA 1
ATOM 607 C C . THR A 1 76 ? 0.912 -4.703 -11.516 1 92.62 76 THR A C 1
ATOM 609 O O . THR A 1 76 ? 1.879 -4.66 -12.281 1 92.62 76 THR A O 1
ATOM 612 N N . THR A 1 77 ? -0.276 -4.449 -11.867 1 92.25 77 THR A N 1
ATOM 613 C CA . THR A 1 77 ? -0.56 -4.055 -13.242 1 92.25 77 THR A CA 1
ATOM 614 C C . THR A 1 77 ? 0.178 -2.766 -13.602 1 92.25 77 THR A C 1
ATOM 616 O O . THR A 1 77 ? 0.744 -2.648 -14.688 1 92.25 77 THR A O 1
ATOM 619 N N . PHE A 1 78 ? 0.144 -1.878 -12.672 1 93 78 PHE A N 1
ATOM 620 C CA . PHE A 1 78 ? 0.829 -0.607 -12.883 1 93 78 PHE A CA 1
ATOM 621 C C . PHE A 1 78 ? 2.332 -0.818 -13.016 1 93 78 PHE A C 1
ATOM 623 O O . PHE A 1 78 ? 2.969 -0.259 -13.906 1 93 78 PHE A O 1
ATOM 630 N N . ASN A 1 79 ? 2.883 -1.588 -12.172 1 92.62 79 ASN A N 1
ATOM 631 C CA . ASN A 1 79 ? 4.316 -1.863 -12.172 1 92.62 79 ASN A CA 1
ATOM 632 C C . ASN A 1 79 ? 4.766 -2.512 -13.477 1 92.62 79 ASN A C 1
ATOM 634 O O . ASN A 1 79 ? 5.711 -2.045 -14.109 1 92.62 79 ASN A O 1
ATOM 638 N N . TYR A 1 80 ? 4.141 -3.533 -13.875 1 92.31 80 TYR A N 1
ATOM 639 C CA . TYR A 1 80 ? 4.516 -4.242 -15.094 1 92.31 80 TYR A CA 1
ATOM 640 C C . TYR A 1 80 ? 4.176 -3.418 -16.328 1 92.31 80 T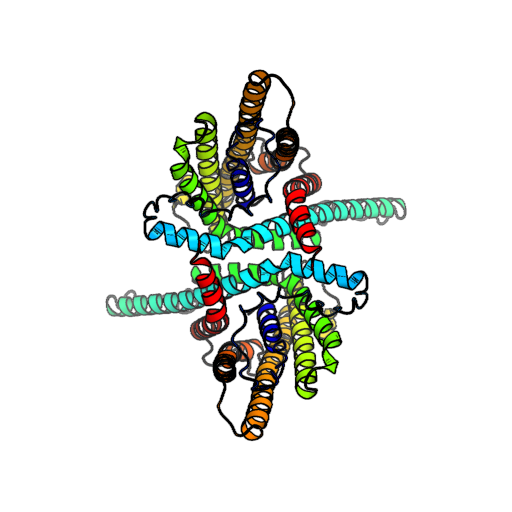YR A C 1
ATOM 642 O O . TYR A 1 80 ? 4.824 -3.555 -17.375 1 92.31 80 TYR A O 1
ATOM 650 N N . GLY A 1 81 ? 3.182 -2.557 -16.172 1 92.62 81 GLY A N 1
ATOM 651 C CA . GLY A 1 81 ? 2.959 -1.574 -17.219 1 92.62 81 GLY A CA 1
ATOM 652 C C . GLY A 1 81 ? 4.129 -0.625 -17.406 1 92.62 81 GLY A C 1
ATOM 653 O O . GLY A 1 81 ? 4.469 -0.264 -18.531 1 92.62 81 GLY A O 1
ATOM 654 N N . LEU A 1 82 ? 4.723 -0.263 -16.328 1 91.75 82 LEU A N 1
ATOM 655 C CA . LEU A 1 82 ? 5.887 0.612 -16.391 1 91.75 82 LEU A CA 1
ATOM 656 C C . LEU A 1 82 ? 7.066 -0.092 -17.047 1 91.75 82 LEU A C 1
ATOM 658 O O . LEU A 1 82 ? 7.836 0.534 -17.781 1 91.75 82 LEU A O 1
ATOM 662 N N . TYR A 1 83 ? 7.191 -1.367 -16.781 1 89.62 83 TYR A N 1
ATOM 663 C CA . TYR A 1 83 ? 8.242 -2.129 -17.438 1 89.62 83 TYR A CA 1
ATOM 664 C C . TYR A 1 83 ? 8.023 -2.168 -18.938 1 89.62 83 TYR A C 1
ATOM 666 O O . TYR A 1 83 ? 8.984 -2.074 -19.719 1 89.62 83 TYR A O 1
ATOM 674 N N . LEU A 1 84 ? 6.812 -2.307 -19.297 1 90.38 84 LEU A N 1
ATOM 675 C CA . LEU A 1 84 ? 6.48 -2.295 -20.719 1 90.38 84 LEU A CA 1
ATOM 676 C C . LEU A 1 84 ? 6.805 -0.943 -21.344 1 90.38 84 LEU A C 1
ATOM 678 O O . LEU A 1 84 ? 7.367 -0.88 -22.438 1 90.38 84 LEU A O 1
ATOM 682 N N . LEU A 1 85 ? 6.488 0.098 -20.625 1 90 85 LEU A N 1
ATOM 683 C CA . LEU A 1 85 ? 6.789 1.44 -21.109 1 90 85 LEU A CA 1
ATOM 684 C C . LEU A 1 85 ? 8.297 1.666 -21.188 1 90 85 LEU A C 1
ATOM 686 O O . LEU A 1 85 ? 8.773 2.322 -22.125 1 90 85 LEU A O 1
ATOM 690 N N . ALA A 1 86 ? 8.938 1.166 -20.266 1 87.44 86 ALA A N 1
ATOM 691 C CA . ALA A 1 86 ? 10.398 1.285 -20.266 1 87.44 86 ALA A CA 1
ATOM 692 C C . ALA A 1 86 ? 11 0.565 -21.484 1 87.44 86 ALA A C 1
ATOM 694 O O . ALA A 1 86 ? 11.961 1.046 -22.078 1 87.44 86 ALA A O 1
ATOM 695 N N . TYR A 1 87 ? 10.453 -0.563 -21.797 1 85.81 87 TYR A N 1
ATOM 696 C CA . TYR A 1 87 ? 10.898 -1.322 -22.969 1 85.81 87 TYR A CA 1
ATOM 697 C C . TYR A 1 87 ? 10.672 -0.536 -24.25 1 85.81 87 TYR A C 1
ATOM 699 O O . TYR A 1 87 ? 11.562 -0.446 -25.094 1 85.81 87 TYR A O 1
ATOM 707 N N . PHE A 1 88 ? 9.508 0.048 -24.359 1 86.62 88 PHE A N 1
ATOM 708 C CA . PHE A 1 88 ? 9.188 0.816 -25.562 1 86.62 88 PHE A CA 1
ATOM 709 C C . PHE A 1 88 ? 10.023 2.09 -25.625 1 86.62 88 PHE A C 1
ATOM 711 O O . PHE A 1 88 ? 10.391 2.545 -26.719 1 86.62 88 PHE A O 1
ATOM 718 N N . ASP A 1 89 ? 10.25 2.635 -24.469 1 82.88 89 ASP A N 1
ATOM 719 C CA . ASP A 1 89 ? 11.094 3.824 -24.406 1 82.88 89 ASP A CA 1
ATOM 720 C C . ASP A 1 89 ? 12.508 3.52 -24.906 1 82.88 89 ASP A C 1
ATOM 722 O O . ASP A 1 89 ? 13.102 4.32 -25.625 1 82.88 89 ASP A O 1
ATOM 726 N N . SER A 1 90 ? 13 2.428 -24.547 1 80.12 90 SER A N 1
ATOM 727 C CA . SER A 1 90 ? 14.336 2.021 -24.969 1 80.12 90 SER A CA 1
ATOM 728 C C . SER A 1 90 ? 14.359 1.714 -26.469 1 80.12 90 SER A C 1
ATOM 730 O O . SER A 1 90 ? 15.336 2.033 -27.156 1 80.12 90 SER A O 1
ATOM 732 N N . LYS A 1 91 ? 13.344 1.2 -26.938 1 80.44 91 LYS A N 1
ATOM 733 C CA . LYS A 1 91 ? 13.273 0.892 -28.359 1 80.44 91 LYS A CA 1
ATOM 734 C C . LYS A 1 91 ? 13.102 2.16 -29.188 1 80.44 91 LYS A C 1
ATOM 736 O O . LYS A 1 91 ? 13.648 2.271 -30.297 1 80.44 91 LYS A O 1
ATOM 741 N N . ALA A 1 92 ? 12.297 2.982 -28.594 1 74.56 92 ALA A N 1
ATOM 742 C CA . ALA A 1 92 ? 12.117 4.254 -29.281 1 74.56 92 ALA A CA 1
ATOM 743 C C . ALA A 1 92 ? 13.422 5.039 -29.344 1 74.56 92 ALA A C 1
ATOM 745 O O . ALA A 1 92 ? 13.734 5.656 -30.359 1 74.56 92 ALA A O 1
ATOM 746 N N . TYR A 1 93 ? 14.062 5.074 -28.266 1 67 93 TYR A N 1
ATOM 747 C CA . TYR A 1 93 ? 15.352 5.75 -28.234 1 67 93 TYR A CA 1
ATOM 748 C C . TYR A 1 93 ? 16.328 5.125 -29.234 1 67 93 TYR A C 1
ATOM 750 O O . TYR A 1 93 ? 17.062 5.832 -29.922 1 67 93 TYR A O 1
ATOM 758 N N . ASN A 1 94 ? 16.219 3.83 -29.297 1 65.38 94 ASN A N 1
ATOM 759 C CA . ASN A 1 94 ? 17.078 3.119 -30.234 1 65.38 94 ASN A CA 1
ATOM 760 C C . ASN A 1 94 ? 16.688 3.41 -31.688 1 65.38 94 ASN A C 1
ATOM 762 O O . ASN A 1 94 ? 17.562 3.574 -32.562 1 65.38 94 ASN A O 1
ATOM 766 N N . LEU A 1 95 ? 15.43 3.486 -31.812 1 63.94 95 LEU A N 1
ATOM 767 C CA . LEU A 1 95 ? 14.977 3.795 -33.156 1 63.94 95 LEU A CA 1
ATOM 768 C C . LEU A 1 95 ? 15.344 5.223 -33.562 1 63.94 95 LEU A C 1
ATOM 770 O O . LEU A 1 95 ? 15.758 5.48 -34.688 1 63.94 95 LEU A O 1
ATOM 774 N N . LYS A 1 96 ? 15.109 6.078 -32.625 1 59.28 96 LYS A N 1
ATOM 775 C CA . LYS A 1 96 ? 15.469 7.473 -32.875 1 59.28 96 LYS A CA 1
ATOM 776 C C . LYS A 1 96 ? 16.969 7.617 -33.125 1 59.28 96 LYS A C 1
ATOM 778 O O . LYS A 1 96 ? 17.375 8.352 -34.031 1 59.28 96 LYS A O 1
ATOM 783 N N . SER A 1 97 ? 17.719 6.918 -32.281 1 60.28 97 SER A N 1
ATOM 784 C CA . SER A 1 97 ? 19.172 6.965 -32.469 1 60.28 97 SER A CA 1
ATOM 785 C C . SER A 1 97 ? 19.594 6.363 -33.781 1 60.28 97 SER A C 1
ATOM 787 O O . SER A 1 97 ? 20.484 6.887 -34.469 1 60.28 97 SER A O 1
ATOM 789 N N . LYS A 1 98 ? 18.938 5.324 -34.094 1 57.91 98 LYS A N 1
ATOM 790 C CA . LYS A 1 98 ? 19.234 4.707 -35.375 1 57.91 98 LYS A CA 1
ATOM 791 C C . LYS A 1 98 ? 18.828 5.617 -36.531 1 57.91 98 LYS A C 1
ATOM 793 O O . LYS A 1 98 ? 19.547 5.699 -37.531 1 57.91 98 LYS A O 1
ATOM 798 N N . ALA A 1 99 ? 17.75 6.27 -36.312 1 59.66 99 ALA A N 1
ATOM 799 C CA . ALA A 1 99 ? 17.297 7.199 -37.344 1 59.66 99 ALA A CA 1
ATOM 800 C C . ALA A 1 99 ? 18.234 8.391 -37.469 1 59.66 99 ALA A C 1
ATOM 802 O O . ALA A 1 99 ? 18.516 8.867 -38.562 1 59.66 99 ALA A O 1
ATOM 803 N N . LEU A 1 100 ? 18.625 8.891 -36.312 1 54.75 100 LEU A N 1
ATOM 804 C CA . LEU A 1 100 ? 19.578 10.008 -36.312 1 54.75 100 LEU A CA 1
ATOM 805 C C . LEU A 1 100 ? 20.906 9.586 -36.906 1 54.75 100 LEU A C 1
ATOM 807 O O . LEU A 1 100 ? 21.578 10.391 -37.562 1 54.75 100 LEU A O 1
ATOM 811 N N . SER A 1 101 ? 21.266 8.297 -36.594 1 55.44 101 SER A N 1
ATOM 812 C CA . SER A 1 101 ? 22.516 7.805 -37.188 1 55.44 101 SER A CA 1
ATOM 813 C C . SER A 1 101 ? 22.422 7.742 -38.719 1 55.44 101 SER A C 1
ATOM 815 O O . SER A 1 101 ? 23.438 7.812 -39.406 1 55.44 101 SER A O 1
ATOM 817 N N . PHE A 1 102 ? 21.281 7.578 -39.219 1 56.88 102 PHE A N 1
ATOM 818 C CA . PHE A 1 102 ? 21.141 7.578 -40.656 1 56.88 102 PHE A CA 1
ATOM 819 C C . PHE A 1 102 ? 21.266 8.992 -41.219 1 56.88 102 PHE A C 1
ATOM 821 O O . PHE A 1 102 ? 21.719 9.18 -42.344 1 56.88 102 PHE A O 1
ATOM 828 N N . VAL A 1 103 ? 20.812 10.102 -40.625 1 51.97 103 VAL A N 1
ATOM 829 C CA . VAL A 1 103 ? 20.875 11.477 -41.094 1 51.97 103 VAL A CA 1
ATOM 830 C C . VAL A 1 103 ? 22.266 12.047 -40.844 1 51.97 103 VAL A C 1
ATOM 832 O O . VAL A 1 103 ? 22.781 12.836 -41.656 1 51.97 103 VAL A O 1
ATOM 835 N N . ARG A 1 104 ? 22.781 12.023 -39.75 1 44.03 104 ARG A N 1
ATOM 836 C CA . ARG A 1 104 ? 24.125 12.523 -39.5 1 44.03 104 ARG A CA 1
ATOM 837 C C . ARG A 1 104 ? 25.078 11.383 -39.188 1 44.03 104 ARG A C 1
ATOM 839 O O . ARG A 1 104 ? 25.203 10.992 -38.031 1 44.03 104 ARG A O 1
ATOM 846 N N . PRO A 1 105 ? 25.656 10.797 -40.281 1 42.38 105 PRO A N 1
ATOM 847 C CA . PRO A 1 105 ? 26.531 9.641 -40.156 1 42.38 105 PRO A CA 1
ATOM 848 C C . PRO A 1 105 ? 27.75 9.914 -39.25 1 42.38 105 PRO A C 1
ATOM 850 O O . PRO A 1 105 ? 28.375 8.977 -38.75 1 42.38 105 PRO A O 1
ATOM 853 N N . GLU A 1 106 ? 28.484 11.125 -39.531 1 40.38 106 GLU A N 1
ATOM 854 C CA . GLU A 1 106 ? 29.75 11.422 -38.875 1 40.38 106 GLU A CA 1
ATOM 855 C C . GLU A 1 106 ? 29.594 11.391 -37.344 1 40.38 106 GLU A C 1
ATOM 857 O O . GLU A 1 106 ? 30.578 11.195 -36.625 1 40.38 106 GLU A O 1
ATOM 862 N N . THR A 1 107 ? 28.828 12.172 -36.844 1 34.19 107 THR A N 1
ATOM 863 C CA . THR A 1 107 ? 28.672 12.289 -35.406 1 34.19 107 THR A CA 1
ATOM 864 C C . THR A 1 107 ? 28.109 10.992 -34.812 1 34.19 107 THR A C 1
ATOM 866 O O . THR A 1 107 ? 27.531 11 -33.75 1 34.19 107 THR A O 1
ATOM 869 N N . ALA A 1 108 ? 28.047 10 -35.625 1 33.5 108 ALA A N 1
ATOM 870 C CA . ALA A 1 108 ? 27.797 8.617 -35.25 1 33.5 108 ALA A CA 1
ATOM 871 C C . ALA A 1 108 ? 28.734 8.188 -34.125 1 33.5 108 ALA A C 1
ATOM 873 O O . ALA A 1 108 ? 28.906 6.988 -33.875 1 33.5 108 ALA A O 1
ATOM 874 N N . PHE A 1 109 ? 29.906 9.07 -33.906 1 30.22 109 PHE A N 1
ATOM 875 C CA . PHE A 1 109 ? 30.953 8.609 -33 1 30.22 109 PHE A CA 1
ATOM 876 C C . PHE A 1 109 ? 30.359 7.801 -31.859 1 30.22 109 PHE A C 1
ATOM 878 O O . PHE A 1 109 ? 29.141 7.816 -31.641 1 30.22 109 PHE A O 1
ATOM 885 N N . THR A 1 110 ? 31.172 8.141 -30.562 1 29.73 110 THR A N 1
ATOM 886 C CA . THR A 1 110 ? 31.438 7.367 -29.359 1 29.73 110 THR A CA 1
ATOM 887 C C . THR A 1 110 ? 30.156 7.062 -28.594 1 29.73 110 THR A C 1
ATOM 889 O O . THR A 1 110 ? 29.75 7.82 -27.719 1 29.73 110 THR A O 1
ATOM 892 N N . ALA A 1 111 ? 29.094 7.18 -29.234 1 32.72 111 ALA A N 1
ATOM 893 C CA . ALA A 1 111 ? 28.078 6.602 -28.359 1 32.72 111 ALA A CA 1
ATOM 894 C C . ALA A 1 111 ? 28.5 5.23 -27.844 1 32.72 111 ALA A C 1
ATOM 896 O O . ALA A 1 111 ? 28.547 4.258 -28.609 1 32.72 111 ALA A O 1
ATOM 897 N N . LEU A 1 112 ? 29.828 5.305 -27.234 1 30.3 112 LEU A N 1
ATOM 898 C CA . LEU A 1 112 ? 30.25 4.062 -26.594 1 30.3 112 LEU A CA 1
ATOM 899 C C . LEU A 1 112 ? 29.031 3.225 -26.188 1 30.3 112 LEU A C 1
ATOM 901 O O . LEU A 1 112 ? 28.141 3.713 -25.516 1 30.3 112 LEU A O 1
ATOM 905 N N . PRO A 1 113 ? 28.797 2.307 -27.016 1 32.94 113 PRO A N 1
ATOM 906 C CA . PRO A 1 113 ? 27.75 1.312 -26.781 1 32.94 113 PRO A CA 1
ATOM 907 C C . PRO A 1 113 ? 27.484 1.062 -25.297 1 32.94 113 PRO A C 1
ATOM 909 O O . PRO A 1 113 ? 26.359 0.771 -24.906 1 32.94 113 PRO A O 1
ATOM 912 N N . GLY A 1 114 ? 28.531 0.715 -24.609 1 31.55 114 GLY A N 1
ATOM 913 C CA . GLY A 1 114 ? 28.594 0.15 -23.266 1 31.55 114 GLY A CA 1
ATOM 914 C C . GLY A 1 114 ? 28.062 1.081 -22.203 1 31.55 114 GLY A C 1
ATOM 915 O O . GLY A 1 114 ? 27.688 0.637 -21.109 1 31.55 114 GLY A O 1
ATOM 916 N N . ALA A 1 115 ? 28.625 2.307 -22.078 1 29.94 115 ALA A N 1
ATOM 917 C CA . ALA A 1 115 ? 28.453 3.312 -21.031 1 29.94 115 ALA A CA 1
ATOM 918 C C . ALA A 1 115 ? 27.062 3.92 -21.078 1 29.94 115 ALA A C 1
ATOM 920 O O . ALA A 1 115 ? 26.641 4.586 -20.125 1 29.94 115 ALA A O 1
ATOM 921 N N . ALA A 1 116 ? 26.656 4.43 -22.172 1 34.38 116 ALA A N 1
ATOM 922 C CA . ALA A 1 116 ? 25.266 4.828 -22.406 1 34.38 116 ALA A CA 1
ATOM 923 C C . ALA A 1 116 ? 24.297 3.719 -22 1 34.38 116 ALA A C 1
ATOM 925 O O . ALA A 1 116 ? 23.188 3.639 -22.516 1 34.38 116 ALA A O 1
ATOM 926 N N . ALA A 1 117 ? 24.75 2.426 -22 1 37.41 117 ALA A N 1
ATOM 927 C CA . ALA A 1 117 ? 24.188 1.218 -21.406 1 37.41 117 ALA A CA 1
ATOM 928 C C . ALA A 1 117 ? 22.953 1.544 -20.562 1 37.41 117 ALA A C 1
ATOM 930 O O . ALA A 1 117 ? 22.641 2.715 -20.328 1 37.41 117 ALA A O 1
ATOM 931 N N . ALA A 1 118 ? 22.625 0.822 -19.266 1 38.25 118 ALA A N 1
ATOM 932 C CA . ALA A 1 118 ? 21.359 0.73 -18.531 1 38.25 118 ALA A CA 1
ATOM 933 C C . ALA A 1 118 ? 20.922 2.102 -18.031 1 38.25 118 ALA A C 1
ATOM 935 O O . ALA A 1 118 ? 21.188 2.473 -16.891 1 38.25 118 ALA A O 1
ATOM 936 N N . GLU A 1 119 ? 21.312 3.162 -18.5 1 46.91 119 GLU A N 1
ATOM 937 C CA . GLU A 1 119 ? 20.703 4.375 -17.953 1 46.91 119 GLU A CA 1
ATOM 938 C C . GLU A 1 119 ? 19.219 4.184 -17.703 1 46.91 119 GLU A C 1
ATOM 940 O O . GLU A 1 119 ? 18.453 3.941 -18.625 1 46.91 119 GLU A O 1
ATOM 945 N N . SER A 1 120 ? 18.938 3.533 -16.797 1 62.22 120 SER A N 1
ATOM 946 C CA . SER A 1 120 ? 17.656 2.982 -16.359 1 62.22 120 SER A CA 1
ATOM 947 C C . SER A 1 120 ? 16.516 3.953 -16.641 1 62.22 120 SER A C 1
ATOM 949 O O . SER A 1 120 ? 16.609 5.137 -16.297 1 62.22 120 SER A O 1
ATOM 951 N N . SER A 1 121 ? 15.797 3.879 -17.875 1 80.44 121 SER A N 1
ATOM 952 C CA . SER A 1 121 ? 14.555 4.578 -18.188 1 80.44 121 SER A CA 1
ATOM 953 C C . SER A 1 121 ? 13.844 5.035 -16.922 1 80.44 121 SER A C 1
ATOM 955 O O . SER A 1 121 ? 13.891 4.348 -15.898 1 80.44 121 SER A O 1
ATOM 957 N N . PRO A 1 122 ? 13.555 6.414 -16.984 1 85.62 122 PRO A N 1
ATOM 958 C CA . PRO A 1 122 ? 12.781 6.883 -15.836 1 85.62 122 PRO A CA 1
ATOM 959 C C . PRO A 1 122 ? 11.633 5.941 -15.477 1 85.62 122 PRO A C 1
ATOM 961 O O . PRO A 1 122 ? 11.297 5.793 -14.297 1 85.62 122 PRO A O 1
ATOM 964 N N . PHE A 1 123 ? 11.188 5.289 -16.516 1 89.38 123 PHE A N 1
ATOM 965 C CA . PHE A 1 123 ? 10.094 4.355 -16.25 1 89.38 123 PHE A CA 1
ATOM 966 C C . PHE A 1 123 ? 10.594 3.123 -15.516 1 89.38 123 PHE A C 1
ATOM 968 O O . PHE A 1 123 ? 9.891 2.574 -14.664 1 89.38 123 PHE A O 1
ATOM 975 N N . ALA A 1 124 ? 11.758 2.775 -15.844 1 87 124 ALA A N 1
ATOM 976 C CA . ALA A 1 124 ? 12.344 1.626 -15.164 1 87 124 ALA A CA 1
ATOM 977 C C . ALA A 1 124 ? 12.648 1.951 -13.703 1 87 124 ALA A C 1
ATOM 979 O O . ALA A 1 124 ? 12.469 1.105 -12.82 1 87 124 ALA A O 1
ATOM 980 N N . ARG A 1 125 ? 13.078 3.133 -13.469 1 90.25 125 ARG A N 1
ATOM 981 C CA . ARG A 1 125 ? 13.352 3.562 -12.102 1 90.25 125 ARG A CA 1
ATOM 982 C C . ARG A 1 125 ? 12.055 3.664 -11.297 1 90.25 125 ARG A C 1
ATOM 984 O O . ARG A 1 125 ? 12.016 3.254 -10.133 1 90.25 125 ARG A O 1
ATOM 991 N N . LEU A 1 126 ? 11.102 4.246 -11.961 1 92.5 126 LEU A N 1
ATOM 992 C CA . LEU A 1 126 ? 9.805 4.297 -11.297 1 92.5 126 LEU A CA 1
ATOM 993 C C . LEU A 1 126 ? 9.281 2.891 -11.023 1 92.5 126 LEU A C 1
ATOM 995 O O . LEU A 1 126 ? 8.664 2.643 -9.984 1 92.5 126 LEU A O 1
ATOM 999 N N . GLY A 1 127 ? 9.539 2.004 -11.961 1 91.69 127 GLY A N 1
ATOM 1000 C CA . GLY A 1 127 ? 9.156 0.615 -11.766 1 91.69 127 GLY A CA 1
ATOM 1001 C C . GLY A 1 127 ? 9.82 -0.022 -10.555 1 91.69 127 GLY A C 1
ATOM 1002 O O . GLY A 1 127 ? 9.18 -0.764 -9.812 1 91.69 127 GLY A O 1
ATOM 1003 N N . SER A 1 128 ? 11 0.329 -10.352 1 90.12 128 SER A N 1
ATOM 1004 C CA . SER A 1 128 ? 11.727 -0.209 -9.203 1 90.12 128 SER A CA 1
ATOM 1005 C C . SER A 1 128 ? 11.172 0.338 -7.895 1 90.12 128 SER A C 1
ATOM 1007 O O . SER A 1 128 ? 11.117 -0.377 -6.891 1 90.12 128 SER A O 1
ATOM 1009 N N . VAL A 1 129 ? 10.797 1.582 -7.93 1 92.56 129 VAL A N 1
ATOM 1010 C CA . VAL A 1 129 ? 10.219 2.215 -6.746 1 92.56 129 VAL A CA 1
ATOM 1011 C C . VAL A 1 129 ? 8.898 1.529 -6.387 1 92.56 129 VAL A C 1
ATOM 1013 O O . VAL A 1 129 ? 8.672 1.182 -5.227 1 92.56 129 VAL A O 1
ATOM 1016 N N . VAL A 1 130 ? 8.141 1.278 -7.379 1 94.19 130 VAL A N 1
ATOM 1017 C CA . VAL A 1 130 ? 6.844 0.639 -7.168 1 94.19 130 VAL A CA 1
ATOM 1018 C C . VAL A 1 130 ? 7.047 -0.815 -6.746 1 94.19 130 VAL A C 1
ATOM 1020 O O . VAL A 1 130 ? 6.332 -1.323 -5.883 1 94.19 130 VAL A O 1
ATOM 1023 N N . ALA A 1 131 ? 7.98 -1.446 -7.332 1 92.94 131 ALA A N 1
ATOM 1024 C CA . ALA A 1 131 ? 8.281 -2.83 -6.977 1 92.94 131 ALA A CA 1
ATOM 1025 C C . ALA A 1 131 ? 8.695 -2.945 -5.516 1 92.94 131 ALA A C 1
ATOM 1027 O O . ALA A 1 131 ? 8.305 -3.887 -4.824 1 92.94 131 ALA A O 1
ATOM 1028 N N . ASN A 1 132 ? 9.422 -1.976 -5.105 1 92.25 132 ASN A N 1
ATOM 1029 C CA . ASN A 1 132 ? 9.836 -1.964 -3.709 1 92.25 132 ASN A CA 1
ATOM 1030 C C . ASN A 1 132 ? 8.648 -1.782 -2.77 1 92.25 132 ASN A C 1
ATOM 1032 O O . ASN A 1 132 ? 8.602 -2.393 -1.7 1 92.25 132 ASN A O 1
ATOM 1036 N N . ALA A 1 133 ? 7.828 -0.934 -3.143 1 94 133 ALA A N 1
ATOM 1037 C CA . ALA A 1 133 ? 6.621 -0.738 -2.34 1 94 133 ALA A CA 1
ATOM 1038 C C . ALA A 1 133 ? 5.789 -2.014 -2.285 1 94 133 ALA A C 1
ATOM 1040 O O . ALA A 1 133 ? 5.246 -2.363 -1.234 1 94 133 ALA A O 1
ATOM 1041 N N . ARG A 1 134 ? 5.727 -2.66 -3.344 1 93.88 134 ARG A N 1
ATOM 1042 C CA . ARG A 1 134 ? 4.984 -3.914 -3.396 1 93.88 134 ARG A CA 1
ATOM 1043 C C . ARG A 1 134 ? 5.621 -4.965 -2.494 1 93.88 134 ARG A C 1
ATOM 1045 O O . ARG A 1 134 ? 4.918 -5.695 -1.789 1 93.88 134 ARG A O 1
ATOM 1052 N N . LEU A 1 135 ? 6.918 -5.035 -2.553 1 93.5 135 LEU A N 1
ATOM 1053 C CA . LEU A 1 135 ? 7.629 -5.98 -1.699 1 93.5 135 LEU A CA 1
ATOM 1054 C C . LEU A 1 135 ? 7.387 -5.672 -0.225 1 93.5 135 LEU A C 1
ATOM 1056 O O . LEU A 1 135 ? 7.238 -6.582 0.59 1 93.5 135 LEU A O 1
ATOM 1060 N N . THR A 1 136 ? 7.309 -4.434 0.065 1 94 136 THR A N 1
ATOM 1061 C CA . THR A 1 136 ? 7.055 -4.023 1.44 1 94 136 THR A CA 1
ATOM 1062 C C . THR A 1 136 ? 5.656 -4.438 1.88 1 94 136 THR A C 1
ATOM 1064 O O . THR A 1 136 ? 5.473 -4.945 2.99 1 94 136 THR A O 1
ATOM 1067 N N . LEU A 1 137 ? 4.73 -4.227 1.02 1 93.25 137 LEU A N 1
ATOM 1068 C CA . LEU A 1 137 ? 3.357 -4.598 1.34 1 93.25 137 LEU A CA 1
ATOM 1069 C C . LEU A 1 137 ? 3.217 -6.113 1.456 1 93.25 137 LEU A C 1
ATOM 1071 O O . LEU A 1 137 ? 2.385 -6.605 2.219 1 93.25 137 LEU A O 1
ATOM 1075 N N . ARG A 1 138 ? 4.102 -6.793 0.757 1 93.12 138 ARG A N 1
ATOM 1076 C CA . ARG A 1 138 ? 4.035 -8.25 0.767 1 93.12 138 ARG A CA 1
ATOM 1077 C C . ARG A 1 138 ? 4.633 -8.82 2.049 1 93.12 138 ARG A C 1
ATOM 1079 O O . ARG A 1 138 ? 4.531 -10.016 2.311 1 93.12 138 ARG A O 1
ATOM 1086 N N . LEU A 1 139 ? 5.18 -8.016 2.848 1 92.56 139 LEU A N 1
ATOM 1087 C CA . LEU A 1 139 ? 5.66 -8.477 4.145 1 92.56 139 LEU A CA 1
ATOM 1088 C C . LEU A 1 139 ? 4.523 -9.07 4.965 1 92.56 139 LEU A C 1
ATOM 1090 O O . LEU A 1 139 ? 4.746 -9.961 5.797 1 92.56 139 LEU A O 1
ATOM 1094 N N . PHE A 1 140 ? 3.309 -8.609 4.633 1 91 140 PHE A N 1
ATOM 1095 C CA . PHE A 1 140 ? 2.135 -9.109 5.348 1 91 140 PHE A CA 1
ATOM 1096 C C . PHE A 1 140 ? 1.42 -10.18 4.531 1 91 140 PHE A C 1
ATOM 1098 O O . PHE A 1 140 ? 0.271 -10.516 4.82 1 91 140 PHE A O 1
ATOM 1105 N N . GLY A 1 141 ? 2.084 -10.711 3.604 1 90.94 141 GLY A N 1
ATOM 1106 C CA . GLY A 1 141 ? 1.465 -11.664 2.697 1 90.94 141 GLY A CA 1
ATOM 1107 C C . GLY A 1 141 ? 1.293 -13.039 3.307 1 90.94 141 GLY A C 1
ATOM 1108 O O . GLY A 1 141 ? 0.577 -13.883 2.758 1 90.94 141 GLY A O 1
ATOM 1109 N N . LEU A 1 142 ? 1.88 -13.266 4.449 1 93 142 LEU A N 1
ATOM 1110 C CA . LEU A 1 142 ? 1.753 -14.57 5.098 1 93 142 LEU A CA 1
ATOM 1111 C C . LEU A 1 142 ? 0.397 -14.703 5.781 1 93 142 LEU A C 1
ATOM 1113 O O . LEU A 1 142 ? -0.068 -15.82 6.031 1 93 142 LEU A O 1
ATOM 1117 N N . LEU A 1 143 ? -0.256 -13.594 5.984 1 91.88 143 LEU A N 1
ATOM 1118 C CA . LEU A 1 143 ? -1.525 -13.609 6.707 1 91.88 143 LEU A CA 1
ATOM 1119 C C . LEU A 1 143 ? -2.613 -14.281 5.871 1 91.88 143 LEU A C 1
ATOM 1121 O O . LEU A 1 143 ? -3.264 -15.219 6.328 1 91.88 143 LEU A O 1
ATOM 1125 N N . PRO A 1 144 ? -2.75 -13.859 4.695 1 91.19 144 PRO A N 1
ATOM 1126 C CA . PRO A 1 144 ? -3.773 -14.516 3.883 1 91.19 144 PRO A CA 1
ATOM 1127 C C . PRO A 1 144 ? -3.475 -16 3.645 1 91.19 144 PRO A C 1
ATOM 1129 O O . PRO A 1 144 ? -4.398 -16.812 3.525 1 91.19 144 PRO A O 1
ATOM 1132 N N . ILE A 1 145 ? -2.227 -16.375 3.531 1 92.31 145 ILE A N 1
ATOM 1133 C CA . ILE A 1 145 ? -1.859 -17.766 3.34 1 92.31 145 ILE A CA 1
ATOM 1134 C C . ILE A 1 145 ? -2.242 -18.578 4.578 1 92.31 145 ILE A C 1
ATOM 1136 O O . ILE A 1 145 ? -2.76 -19.688 4.465 1 92.31 145 ILE A O 1
ATOM 1140 N N . TYR A 1 146 ? -2.021 -18 5.695 1 91.88 146 TYR A N 1
ATOM 1141 C CA . TYR A 1 146 ? -2.389 -18.656 6.945 1 91.88 146 TYR A CA 1
ATOM 1142 C C . TYR A 1 146 ? -3.891 -18.906 7.012 1 91.88 146 TYR A C 1
ATOM 1144 O O . TYR A 1 146 ? -4.332 -20 7.367 1 91.88 146 TYR A O 1
ATOM 1152 N N . VAL A 1 147 ? -4.625 -17.938 6.715 1 89.25 147 VAL A N 1
ATOM 1153 C CA . VAL A 1 147 ? -6.082 -18.062 6.754 1 89.25 147 VAL A CA 1
ATOM 1154 C C . VAL A 1 147 ? -6.543 -19.109 5.75 1 89.25 147 VAL A C 1
ATOM 1156 O O . VAL A 1 147 ? -7.445 -19.906 6.039 1 89.25 147 VAL A O 1
ATOM 1159 N N . ARG A 1 148 ? -5.887 -19.172 4.652 1 89.94 148 ARG A N 1
ATOM 1160 C CA . ARG A 1 148 ? -6.242 -20.141 3.631 1 89.94 148 ARG A CA 1
ATOM 1161 C C . ARG A 1 148 ? -5.953 -21.562 4.105 1 89.94 148 ARG A C 1
ATOM 1163 O O . ARG A 1 148 ? -6.75 -22.484 3.883 1 89.94 148 ARG A O 1
ATOM 1170 N N . ILE A 1 149 ? -4.852 -21.719 4.68 1 90.81 149 ILE A N 1
ATOM 1171 C CA . ILE A 1 149 ? -4.488 -23.047 5.176 1 90.81 149 ILE A CA 1
ATOM 1172 C C . ILE A 1 149 ? -5.48 -23.484 6.246 1 90.81 149 ILE A C 1
ATOM 1174 O O . ILE A 1 149 ? -5.898 -24.641 6.277 1 90.81 149 ILE A O 1
ATOM 1178 N N . ARG A 1 150 ? -5.906 -22.547 7.055 1 89.94 150 ARG A N 1
ATOM 1179 C CA . ARG A 1 150 ? -6.852 -22.875 8.117 1 89.94 150 ARG A CA 1
ATOM 1180 C C . ARG A 1 150 ? -8.219 -23.234 7.543 1 89.94 150 ARG A C 1
ATOM 1182 O O . ARG A 1 150 ? -8.883 -24.141 8.031 1 89.94 150 ARG A O 1
ATOM 1189 N N . LYS A 1 151 ? -8.594 -22.547 6.59 1 86.12 151 LYS A N 1
ATOM 1190 C CA . LYS A 1 151 ? -9.859 -22.859 5.926 1 86.12 151 LYS A CA 1
ATOM 1191 C C . LYS A 1 151 ? -9.797 -24.219 5.238 1 86.12 151 LYS A C 1
ATOM 1193 O O . LYS A 1 151 ? -10.773 -24.969 5.242 1 86.12 151 LYS A O 1
ATOM 1198 N N . LEU A 1 152 ? -8.617 -24.531 4.652 1 89 152 LEU A N 1
ATOM 1199 C CA . LEU A 1 152 ? -8.43 -25.828 3.99 1 89 152 LEU A CA 1
ATOM 1200 C C . LEU A 1 152 ? -8.516 -26.969 4.992 1 89 152 LEU A C 1
ATOM 1202 O O . LEU A 1 152 ? -9.117 -28 4.707 1 89 152 LEU A O 1
ATOM 1206 N N . ILE A 1 153 ? -7.953 -26.719 6.121 1 89.81 153 ILE A N 1
ATOM 1207 C CA . ILE A 1 153 ? -7.969 -27.75 7.152 1 89.81 153 ILE A CA 1
ATOM 1208 C C . ILE A 1 153 ? -9.398 -27.953 7.652 1 89.81 153 ILE A C 1
ATOM 1210 O O . ILE A 1 153 ? -9.812 -29.078 7.906 1 89.81 153 ILE A O 1
ATOM 1214 N N . ARG A 1 154 ? -10.086 -26.891 7.688 1 84.75 154 ARG A N 1
ATOM 1215 C CA . ARG A 1 154 ? -11.469 -26.969 8.164 1 84.75 154 ARG A CA 1
ATOM 1216 C C . ARG A 1 154 ? -12.375 -27.625 7.133 1 84.75 154 ARG A C 1
ATOM 1218 O O . ARG A 1 154 ? -13.219 -28.453 7.48 1 84.75 154 ARG A O 1
ATOM 1225 N N . ASP A 1 155 ? -12.156 -27.312 5.883 1 82.19 155 ASP A N 1
ATOM 1226 C CA . ASP A 1 155 ? -13.039 -27.781 4.82 1 82.19 155 ASP A CA 1
ATOM 1227 C C . ASP A 1 155 ? -12.508 -29.062 4.18 1 82.19 155 ASP A C 1
ATOM 1229 O O . ASP A 1 155 ? -13.062 -29.547 3.193 1 82.19 155 ASP A O 1
ATOM 1233 N N . GLY A 1 156 ? -11.5 -29.578 4.555 1 81.06 156 GLY A N 1
ATOM 1234 C CA . GLY A 1 156 ? -10.812 -30.719 3.945 1 81.06 156 GLY A CA 1
ATOM 1235 C C . GLY A 1 156 ? -11.703 -31.922 3.764 1 81.06 156 GLY A C 1
ATOM 1236 O O . GLY A 1 156 ? -11.625 -32.625 2.742 1 81.06 156 GLY A O 1
ATOM 1237 N N . LYS A 1 157 ? -12.703 -32.094 4.574 1 83.69 157 LYS A N 1
ATOM 1238 C CA . LYS A 1 157 ? -13.523 -33.281 4.523 1 83.69 157 LYS A CA 1
ATOM 1239 C C . LYS A 1 157 ? -14.555 -33.219 3.4 1 83.69 157 LYS A C 1
ATOM 1241 O O . LYS A 1 157 ? -14.977 -34.219 2.855 1 83.69 157 LYS A O 1
ATOM 1246 N N . SER A 1 158 ? -14.82 -32.031 2.963 1 84.88 1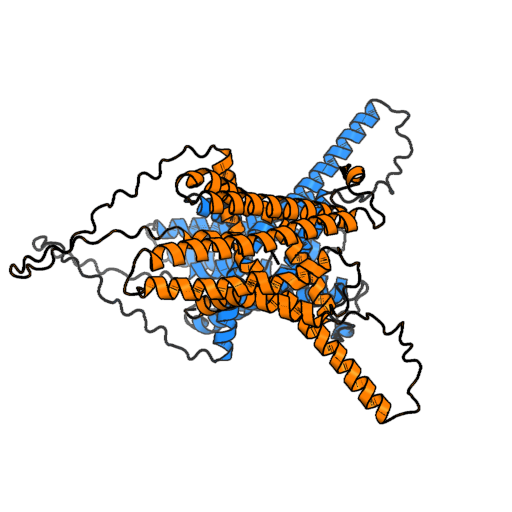58 SER A N 1
ATOM 1247 C CA . SER A 1 158 ? -15.883 -31.875 1.979 1 84.88 158 SER A CA 1
ATOM 1248 C C . SER A 1 158 ? -15.312 -31.719 0.572 1 84.88 158 SER A C 1
ATOM 1250 O O . SER A 1 158 ? -16.047 -31.797 -0.414 1 84.88 158 SER A O 1
ATOM 1252 N N . MET A 1 159 ? -14.047 -31.734 0.47 1 83.38 159 MET A N 1
ATOM 1253 C CA . MET A 1 159 ? -13.43 -31.469 -0.824 1 83.38 159 MET A CA 1
ATOM 1254 C C . MET A 1 159 ? -12.875 -32.75 -1.436 1 83.38 159 MET A C 1
ATOM 1256 O O . MET A 1 159 ? -12.625 -33.719 -0.724 1 83.38 159 MET A O 1
ATOM 1260 N N . ASP A 1 160 ? -12.781 -32.75 -2.75 1 89.62 160 ASP A N 1
ATOM 1261 C CA . ASP A 1 160 ? -12.086 -33.812 -3.445 1 89.62 160 ASP A CA 1
ATOM 1262 C C . ASP A 1 160 ? -10.68 -34.031 -2.895 1 89.62 160 ASP A C 1
ATOM 1264 O O . ASP A 1 160 ? -9.93 -33.062 -2.734 1 89.62 160 ASP A O 1
ATOM 1268 N N . PRO A 1 161 ? -10.375 -35.188 -2.572 1 90.75 161 PRO A N 1
ATOM 1269 C CA . PRO A 1 161 ? -9.094 -35.438 -1.924 1 90.75 161 PRO A CA 1
ATOM 1270 C C . PRO A 1 161 ? -7.902 -35 -2.77 1 90.75 161 PRO A C 1
ATOM 1272 O O . PRO A 1 161 ? -6.898 -34.531 -2.229 1 90.75 161 PRO A O 1
ATOM 1275 N N . VAL A 1 162 ? -7.957 -35.281 -4.059 1 92 162 VAL A N 1
ATOM 1276 C CA . VAL A 1 162 ? -6.863 -34.875 -4.941 1 92 162 VAL A CA 1
ATOM 1277 C C . VAL A 1 162 ? -6.738 -33.344 -4.941 1 92 162 VAL A C 1
ATOM 1279 O O . VAL A 1 162 ? -5.633 -32.812 -4.844 1 92 162 VAL A O 1
ATOM 1282 N N . LEU A 1 163 ? -7.852 -32.688 -4.965 1 91.69 163 LEU A N 1
ATOM 1283 C CA . LEU A 1 163 ? -7.852 -31.234 -4.945 1 91.69 163 LEU A CA 1
ATOM 1284 C C . LEU A 1 163 ? -7.363 -30.703 -3.598 1 91.69 163 LEU A C 1
ATOM 1286 O O . LEU A 1 163 ? -6.703 -29.672 -3.533 1 91.69 163 LEU A O 1
ATOM 1290 N N . TYR A 1 164 ? -7.648 -31.406 -2.654 1 92.44 164 TYR A N 1
ATOM 1291 C CA . TYR A 1 164 ? -7.199 -31.047 -1.314 1 92.44 164 TYR A CA 1
ATOM 1292 C C . TYR A 1 164 ? -5.68 -31.094 -1.214 1 92.44 164 TYR A C 1
ATOM 1294 O O . TYR A 1 164 ? -5.051 -30.156 -0.728 1 92.44 164 TYR A O 1
ATOM 1302 N N . ILE A 1 165 ? -5.176 -32.188 -1.688 1 93.62 165 ILE A N 1
ATOM 1303 C CA . ILE A 1 165 ? -3.729 -32.344 -1.614 1 93.62 165 ILE A CA 1
ATOM 1304 C C . ILE A 1 165 ? -3.029 -31.297 -2.461 1 93.62 165 ILE A C 1
ATOM 1306 O O . ILE A 1 165 ? -2.029 -30.719 -2.033 1 93.62 165 ILE A O 1
ATOM 1310 N N . ILE A 1 166 ? -3.537 -31.016 -3.588 1 93.88 166 ILE A N 1
ATOM 1311 C CA . ILE A 1 166 ? -2.949 -30.031 -4.477 1 93.88 166 ILE A CA 1
ATOM 1312 C C . ILE A 1 166 ? -2.986 -28.656 -3.809 1 93.88 166 ILE A C 1
ATOM 1314 O O . ILE A 1 166 ? -1.998 -27.922 -3.832 1 93.88 166 ILE A O 1
ATOM 1318 N N . SER A 1 167 ? -4.09 -28.359 -3.209 1 92.94 167 SER A N 1
ATOM 1319 C CA . SER A 1 167 ? -4.25 -27.062 -2.562 1 92.94 167 SER A CA 1
ATOM 1320 C C . SER A 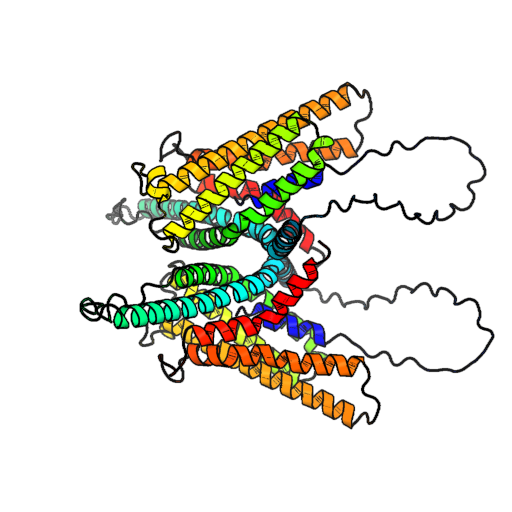1 167 ? -3.324 -26.922 -1.361 1 92.94 167 SER A C 1
ATOM 1322 O O . SER A 1 167 ? -2.75 -25.859 -1.134 1 92.94 167 SER A O 1
ATOM 1324 N N . PHE A 1 168 ? -3.193 -27.984 -0.696 1 93.38 168 PHE A N 1
ATOM 1325 C CA . PHE A 1 168 ? -2.328 -27.953 0.477 1 93.38 168 PHE A CA 1
ATOM 1326 C C . PHE A 1 168 ? -0.869 -27.781 0.071 1 93.38 168 PHE A C 1
ATOM 1328 O O . PHE A 1 168 ? -0.132 -27.016 0.688 1 93.38 168 PHE A O 1
ATOM 1335 N N . VAL A 1 169 ? -0.477 -28.453 -0.893 1 94.94 169 VAL A N 1
ATOM 1336 C CA . VAL A 1 169 ? 0.888 -28.359 -1.398 1 94.94 169 VAL A CA 1
ATOM 1337 C C . VAL A 1 169 ? 1.132 -26.953 -1.951 1 94.94 169 VAL A C 1
ATOM 1339 O O . VAL A 1 169 ? 2.172 -26.344 -1.688 1 94.94 169 VAL A O 1
ATOM 1342 N N . GLN A 1 170 ? 0.221 -26.5 -2.627 1 94.81 170 GLN A N 1
ATOM 1343 C CA . GLN A 1 170 ? 0.339 -25.172 -3.211 1 94.81 170 GLN A CA 1
ATOM 1344 C C . GLN A 1 170 ? 0.465 -24.094 -2.127 1 94.81 170 GLN A C 1
ATOM 1346 O O . GLN A 1 170 ? 1.31 -23.203 -2.223 1 94.81 170 GLN A O 1
ATOM 1351 N N . CYS A 1 171 ? -0.344 -24.172 -1.14 1 94 171 CYS A N 1
ATOM 1352 C CA . CYS A 1 171 ? -0.294 -23.219 -0.041 1 94 171 CYS A CA 1
ATOM 1353 C C . CYS A 1 171 ? 1.056 -23.266 0.666 1 94 171 CYS A C 1
ATOM 1355 O O . CYS A 1 171 ? 1.61 -22.234 1.029 1 94 171 CYS A O 1
ATOM 1357 N N . SER A 1 172 ? 1.543 -24.453 0.808 1 95.56 172 SER A N 1
ATOM 1358 C CA . SER A 1 172 ? 2.838 -24.609 1.462 1 95.56 172 SER A CA 1
ATOM 1359 C C . SER A 1 172 ? 3.959 -24.016 0.621 1 95.56 172 SER A C 1
ATOM 1361 O O . SER A 1 172 ? 4.887 -23.406 1.158 1 95.56 172 SER A O 1
ATOM 1363 N N . LEU A 1 173 ? 3.855 -24.188 -0.643 1 95.56 173 LEU A N 1
ATOM 1364 C CA . LEU A 1 173 ? 4.848 -23.625 -1.548 1 95.56 173 LEU A CA 1
ATOM 1365 C C . LEU A 1 173 ? 4.789 -22.094 -1.529 1 95.56 173 LEU A C 1
ATOM 1367 O O . LEU A 1 173 ? 5.828 -21.438 -1.475 1 95.56 173 LEU A O 1
ATOM 1371 N N . TYR A 1 174 ? 3.605 -21.578 -1.492 1 95.06 174 TYR A N 1
ATOM 1372 C CA . TYR A 1 174 ? 3.453 -20.125 -1.443 1 95.06 174 TYR A CA 1
ATOM 1373 C C . TYR A 1 174 ? 3.9 -19.578 -0.095 1 95.06 174 TYR A C 1
ATOM 1375 O O . TYR A 1 174 ? 4.449 -18.469 -0.019 1 95.06 174 TYR A O 1
ATOM 1383 N N . ALA A 1 175 ? 3.668 -20.328 0.921 1 95.5 175 ALA A N 1
ATOM 1384 C CA . ALA A 1 175 ? 4.152 -19.922 2.238 1 95.5 175 ALA A CA 1
ATOM 1385 C C . ALA A 1 175 ? 5.68 -19.875 2.27 1 95.5 175 ALA A C 1
ATOM 1387 O O . ALA A 1 175 ? 6.262 -18.922 2.803 1 95.5 175 ALA A O 1
ATOM 1388 N N . THR A 1 176 ? 6.27 -20.875 1.7 1 95.12 176 THR A N 1
ATOM 1389 C CA . THR A 1 176 ? 7.723 -20.922 1.629 1 95.12 176 THR A CA 1
ATOM 1390 C C . THR A 1 176 ? 8.266 -19.766 0.794 1 95.12 176 THR A C 1
ATOM 1392 O O . THR A 1 176 ? 9.234 -19.109 1.188 1 95.12 176 THR A O 1
ATOM 1395 N N . PHE A 1 177 ? 7.66 -19.562 -0.294 1 94.69 177 PHE A N 1
ATOM 1396 C CA . PHE A 1 177 ? 8.047 -18.453 -1.164 1 94.69 177 PHE A CA 1
ATOM 1397 C C . PHE A 1 177 ? 7.984 -17.141 -0.413 1 94.69 177 PHE A C 1
ATOM 1399 O O . PHE A 1 177 ? 8.961 -16.375 -0.399 1 94.69 177 PHE A O 1
ATOM 1406 N N . GLN A 1 178 ? 6.824 -16.891 0.203 1 94.81 178 GLN A N 1
ATOM 1407 C CA . GLN A 1 178 ? 6.621 -15.617 0.875 1 94.81 178 GLN A CA 1
ATOM 1408 C C . GLN A 1 178 ? 7.566 -15.461 2.061 1 94.81 178 GLN A C 1
ATOM 1410 O O . GLN A 1 178 ? 8.07 -14.367 2.322 1 94.81 178 GLN A O 1
ATOM 1415 N N . LEU A 1 179 ? 7.809 -16.438 2.758 1 93.69 179 LEU A N 1
ATOM 1416 C CA . LEU A 1 179 ? 8.703 -16.391 3.908 1 93.69 179 LEU A CA 1
ATOM 1417 C C . LEU A 1 179 ? 10.133 -16.062 3.471 1 93.69 179 LEU A C 1
ATOM 1419 O O . LEU A 1 179 ? 10.766 -15.164 4.023 1 93.69 179 LEU A O 1
ATOM 1423 N N . LEU A 1 180 ? 10.547 -16.75 2.451 1 92 180 LEU A N 1
ATOM 1424 C CA . LEU A 1 180 ? 11.914 -16.547 1.973 1 92 180 LEU A CA 1
ATOM 1425 C C . LEU A 1 180 ? 12.07 -15.172 1.326 1 92 180 LEU A C 1
ATOM 1427 O O . LEU A 1 180 ? 13.109 -14.523 1.475 1 92 180 LEU A O 1
ATOM 1431 N N . GLU A 1 181 ? 11.078 -14.805 0.624 1 92.94 181 GLU A N 1
ATOM 1432 C CA . GLU A 1 181 ? 11.133 -13.477 0.025 1 92.94 181 GLU A CA 1
ATOM 1433 C C . GLU A 1 181 ? 11.18 -12.391 1.097 1 92.94 181 GLU A C 1
ATOM 1435 O O . GLU A 1 181 ? 11.898 -11.398 0.953 1 92.94 181 GLU A O 1
ATOM 1440 N N . ASN A 1 182 ? 10.414 -12.57 2.131 1 93.56 182 ASN A N 1
ATOM 1441 C CA . ASN A 1 182 ? 10.422 -11.609 3.23 1 93.56 182 ASN A CA 1
ATOM 1442 C C . ASN A 1 182 ? 11.789 -11.531 3.895 1 93.56 182 ASN A C 1
ATOM 1444 O O . ASN A 1 182 ? 12.305 -10.438 4.145 1 93.56 182 ASN A O 1
ATOM 1448 N N . ILE A 1 183 ? 12.352 -12.641 4.098 1 90.94 183 ILE A N 1
ATOM 1449 C CA . ILE A 1 183 ? 13.656 -12.688 4.75 1 90.94 183 ILE A CA 1
ATOM 1450 C C . ILE A 1 183 ? 14.719 -12.07 3.834 1 90.94 183 ILE A C 1
ATOM 1452 O O . ILE A 1 183 ? 15.562 -11.297 4.285 1 90.94 183 ILE A O 1
ATOM 1456 N N . ALA A 1 184 ? 14.664 -12.406 2.572 1 90.06 184 ALA A N 1
ATOM 1457 C CA . ALA A 1 184 ? 15.617 -11.867 1.608 1 90.06 184 ALA A CA 1
ATOM 1458 C C . ALA A 1 184 ? 15.5 -10.352 1.511 1 90.06 184 ALA A C 1
ATOM 1460 O O . ALA A 1 184 ? 16.516 -9.641 1.522 1 90.06 184 ALA A O 1
ATOM 1461 N N . PHE A 1 185 ? 14.281 -9.867 1.464 1 91.19 185 PHE A N 1
ATOM 1462 C CA . PHE A 1 185 ? 14.023 -8.438 1.347 1 91.19 185 PHE A CA 1
ATOM 1463 C C . PHE A 1 185 ? 14.5 -7.699 2.592 1 91.19 185 PHE A C 1
ATOM 1465 O O . PHE A 1 185 ? 15.172 -6.672 2.488 1 91.19 185 PHE A O 1
ATOM 1472 N N . LEU A 1 186 ? 14.188 -8.188 3.732 1 90.75 186 LEU A N 1
ATOM 1473 C CA . LEU A 1 186 ? 14.57 -7.551 4.988 1 90.75 186 LEU A CA 1
ATOM 1474 C C . LEU A 1 186 ? 16.078 -7.598 5.176 1 90.75 186 LEU A C 1
ATOM 1476 O O . LEU A 1 186 ? 16.672 -6.676 5.746 1 90.75 186 LEU A O 1
ATOM 1480 N N . THR A 1 187 ? 16.703 -8.656 4.695 1 88.31 187 THR A N 1
ATOM 1481 C CA . THR A 1 187 ? 18.156 -8.75 4.758 1 88.31 187 THR A CA 1
ATOM 1482 C C . THR A 1 187 ? 18.812 -7.75 3.809 1 88.31 187 THR A C 1
ATOM 1484 O O . THR A 1 187 ? 19.812 -7.109 4.16 1 88.31 187 THR A O 1
ATOM 1487 N N . GLU A 1 188 ? 18.219 -7.684 2.715 1 87.12 188 GLU A N 1
ATOM 1488 C CA . GLU A 1 188 ? 18.703 -6.742 1.716 1 87.12 188 GLU A CA 1
ATOM 1489 C C . GLU A 1 188 ? 18.641 -5.305 2.229 1 87.12 188 GLU A C 1
ATOM 1491 O O . GLU A 1 188 ? 19.516 -4.492 1.941 1 87.12 188 GLU A O 1
ATOM 1496 N N . LYS A 1 189 ? 17.609 -4.988 2.953 1 88.44 189 LYS A N 1
ATOM 1497 C CA . LYS A 1 189 ? 17.422 -3.635 3.473 1 88.44 189 LYS A CA 1
ATOM 1498 C C . LYS A 1 189 ? 18.172 -3.439 4.781 1 88.44 189 LYS A C 1
ATOM 1500 O O . LYS A 1 189 ? 18.109 -2.371 5.395 1 88.44 189 LYS A O 1
ATOM 1505 N N . GLY A 1 190 ? 18.828 -4.402 5.27 1 84.81 190 GLY A N 1
ATOM 1506 C CA . GLY A 1 190 ? 19.672 -4.309 6.445 1 84.81 190 GLY A CA 1
ATOM 1507 C C . GLY A 1 190 ? 18.891 -4.422 7.746 1 84.81 190 GLY A C 1
ATOM 1508 O O . GLY A 1 190 ? 19.391 -4.035 8.805 1 84.81 190 GLY A O 1
ATOM 1509 N N . VAL A 1 191 ? 17.719 -4.812 7.641 1 86.12 191 VAL A N 1
ATOM 1510 C CA . VAL A 1 191 ? 16.891 -4.949 8.836 1 86.12 191 VAL A CA 1
ATOM 1511 C C . VAL A 1 191 ? 17.297 -6.211 9.602 1 86.12 191 VAL A C 1
ATOM 1513 O O . VAL A 1 191 ? 17.453 -6.188 10.82 1 86.12 191 VAL A O 1
ATOM 1516 N N . LEU A 1 192 ? 17.328 -7.242 8.734 1 83.5 192 LEU A N 1
ATOM 1517 C CA . LEU A 1 192 ? 17.719 -8.5 9.352 1 83.5 192 LEU A CA 1
ATOM 1518 C C . LEU A 1 192 ? 19.234 -8.719 9.219 1 83.5 192 LEU A C 1
ATOM 1520 O O . LEU A 1 192 ? 19.812 -8.445 8.164 1 83.5 192 LEU A O 1
ATOM 1524 N N . MET A 1 193 ? 19.828 -8.406 10.305 1 65 193 MET A N 1
ATOM 1525 C CA . MET A 1 193 ? 21.266 -8.641 10.234 1 65 193 MET A CA 1
ATOM 1526 C C . MET A 1 193 ? 21.562 -10.047 9.727 1 65 193 MET A C 1
ATOM 1528 O O . MET A 1 193 ? 20.641 -10.852 9.539 1 65 193 MET A O 1
ATOM 1532 N N . LYS A 1 194 ? 22.859 -10.531 9.758 1 57.38 194 LYS A N 1
ATOM 1533 C CA . LYS A 1 194 ? 23.422 -11.773 9.242 1 57.38 194 LYS A CA 1
ATOM 1534 C C . LYS A 1 194 ? 22.578 -12.977 9.664 1 57.38 194 LYS A C 1
ATOM 1536 O O . LYS A 1 194 ? 22.609 -13.375 10.828 1 57.38 194 LYS A O 1
ATOM 1541 N N . CYS A 1 195 ? 21.219 -12.844 9.148 1 51 195 CYS A N 1
ATOM 1542 C CA . CYS A 1 195 ? 20.422 -13.992 9.562 1 51 195 CYS A CA 1
ATOM 1543 C C . CYS A 1 195 ? 21.234 -15.289 9.453 1 51 195 CYS A C 1
ATOM 1545 O O . CYS A 1 195 ? 22.047 -15.438 8.539 1 51 195 CYS A O 1
ATOM 1547 N N . GLY A 1 196 ? 21.469 -15.859 10.508 1 50.62 196 GLY A N 1
ATOM 1548 C CA . GLY A 1 196 ? 22.062 -17.172 10.688 1 50.62 196 GLY A CA 1
ATOM 1549 C C . GLY A 1 196 ? 21.703 -18.141 9.586 1 50.62 196 GLY A C 1
ATOM 1550 O O . GLY A 1 196 ? 22.156 -19.297 9.594 1 50.62 196 GLY A O 1
ATOM 1551 N N . LEU A 1 197 ? 20.672 -17.766 8.836 1 52.53 197 LEU A N 1
ATOM 1552 C CA . LEU A 1 197 ? 20.359 -18.797 7.848 1 52.53 197 LEU A CA 1
ATOM 1553 C C . LEU A 1 197 ? 21.391 -18.797 6.723 1 52.53 197 LEU A C 1
ATOM 1555 O O . LEU A 1 197 ? 21.188 -19.438 5.688 1 52.53 197 LEU A O 1
ATOM 1559 N N . GLY A 1 198 ? 22.359 -17.969 6.949 1 52.44 198 GLY A N 1
ATOM 1560 C CA . GLY A 1 198 ? 23.5 -17.906 6.035 1 52.44 198 GLY A CA 1
ATOM 1561 C C . GLY A 1 198 ? 24 -19.266 5.609 1 52.44 198 GLY A C 1
ATOM 1562 O O . GLY A 1 198 ? 24.422 -19.453 4.469 1 52.44 198 GLY A O 1
ATOM 1563 N N . TRP A 1 199 ? 23.953 -20.047 6.543 1 51.41 199 TRP A N 1
ATOM 1564 C CA . TRP A 1 199 ? 24.5 -21.359 6.238 1 51.41 199 TRP A CA 1
ATOM 1565 C C . TRP A 1 199 ? 23.672 -22.062 5.164 1 51.41 199 TRP A C 1
ATOM 1567 O O . TRP A 1 199 ? 24.219 -22.797 4.336 1 51.41 199 TRP A O 1
ATOM 1577 N N . LEU A 1 200 ? 22.453 -21.734 5.105 1 52.16 200 LEU A N 1
ATOM 1578 C CA . LEU A 1 200 ? 21.578 -22.422 4.156 1 52.16 200 LEU A CA 1
ATOM 1579 C C . LEU A 1 200 ? 21.734 -21.828 2.76 1 52.16 200 LEU A C 1
ATOM 1581 O O . LEU A 1 200 ? 21.531 -22.531 1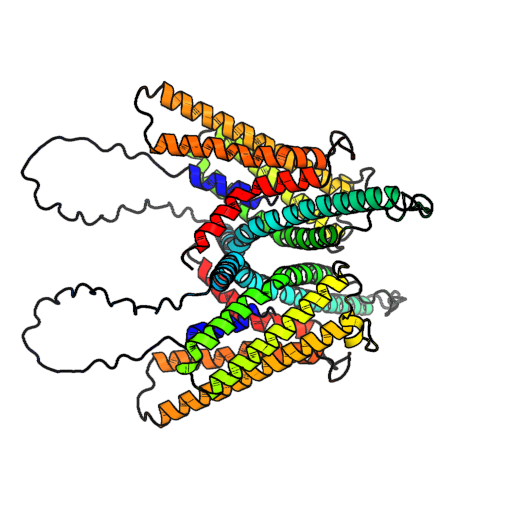.763 1 52.16 200 LEU A O 1
ATOM 1585 N N . PHE A 1 201 ? 22.141 -20.641 2.752 1 56.84 201 PHE A N 1
ATOM 1586 C CA . PHE A 1 201 ? 22.078 -19.984 1.444 1 56.84 201 PHE A CA 1
ATOM 1587 C C . PHE A 1 201 ? 23.453 -19.5 1.007 1 56.84 201 PHE A C 1
ATOM 1589 O O . PHE A 1 201 ? 23.578 -18.438 0.406 1 56.84 201 PHE A O 1
ATOM 1596 N N . ASN A 1 202 ? 24.516 -20.094 1.471 1 50.06 202 ASN A N 1
ATOM 1597 C CA . ASN A 1 202 ? 25.891 -19.719 1.112 1 50.06 202 ASN A CA 1
ATOM 1598 C C . ASN A 1 202 ? 26.156 -19.969 -0.37 1 50.06 202 ASN A C 1
ATOM 1600 O O . ASN A 1 202 ? 27.312 -20.016 -0.792 1 50.06 202 ASN A O 1
ATOM 1604 N N . GLY A 1 203 ? 25.156 -20 -1.237 1 47 203 GLY A N 1
ATOM 1605 C CA . GLY A 1 203 ? 25.594 -20.281 -2.596 1 47 203 GLY A CA 1
ATOM 1606 C C . GLY A 1 203 ? 26.391 -19.141 -3.213 1 47 203 GLY A C 1
ATOM 1607 O O . GLY A 1 203 ? 26.625 -18.109 -2.566 1 47 203 GLY A O 1
ATOM 1608 N N . ALA A 1 204 ? 26.984 -19.375 -4.418 1 45.88 204 ALA A N 1
ATOM 1609 C CA . ALA A 1 204 ? 27.922 -18.547 -5.188 1 45.88 204 ALA A CA 1
ATOM 1610 C C . ALA A 1 204 ? 27.453 -17.109 -5.258 1 45.88 204 ALA A C 1
ATOM 1612 O O . ALA A 1 204 ? 28.266 -16.188 -5.363 1 45.88 204 ALA A O 1
ATOM 1613 N N . GLY A 1 205 ? 26.219 -16.844 -5.527 1 53.44 205 GLY A N 1
ATOM 1614 C CA . GLY A 1 205 ? 25.734 -15.477 -5.598 1 53.44 205 GLY A CA 1
ATOM 1615 C C . GLY A 1 205 ? 25.172 -14.977 -4.277 1 53.44 205 GLY A C 1
ATOM 1616 O O . GLY A 1 205 ? 24.781 -15.773 -3.418 1 53.44 205 GLY A O 1
ATOM 1617 N N . GLY A 1 206 ? 25.703 -13.75 -3.664 1 70.5 206 GLY A N 1
ATOM 1618 C CA . GLY A 1 206 ? 25.359 -13.102 -2.404 1 70.5 206 GLY A CA 1
ATOM 1619 C C . GLY A 1 206 ? 24.203 -13.766 -1.688 1 70.5 206 GLY A C 1
ATOM 1620 O O . GLY A 1 206 ? 23.328 -14.367 -2.326 1 70.5 206 GLY A O 1
ATOM 1621 N N . ARG A 1 207 ? 24.25 -14.195 -0.523 1 78.12 207 ARG A N 1
ATOM 1622 C CA . ARG A 1 207 ? 23.266 -14.836 0.34 1 78.12 207 ARG A CA 1
ATOM 1623 C C . ARG A 1 207 ? 21.859 -14.375 0.001 1 78.12 207 ARG A C 1
ATOM 1625 O O . ARG A 1 207 ? 20.938 -15.188 -0.109 1 78.12 207 ARG A O 1
ATOM 1632 N N . VAL A 1 208 ? 21.75 -13.203 -0.309 1 85.06 208 VAL A N 1
ATOM 1633 C CA . VAL A 1 208 ? 20.438 -12.609 -0.577 1 85.06 208 VAL A CA 1
ATOM 1634 C C . VAL A 1 208 ? 19.953 -13.055 -1.951 1 85.06 208 VAL A C 1
ATOM 1636 O O . VAL A 1 208 ? 18.781 -13.414 -2.109 1 85.06 208 VAL A O 1
ATOM 1639 N N . ALA A 1 209 ? 20.75 -13.125 -2.914 1 84 209 ALA A N 1
ATOM 1640 C CA . ALA A 1 209 ? 20.391 -13.531 -4.27 1 84 209 ALA A CA 1
ATOM 1641 C C . ALA A 1 209 ? 19.938 -14.992 -4.301 1 84 209 ALA A C 1
ATOM 1643 O O . ALA A 1 209 ? 19 -15.344 -5.016 1 84 209 ALA A O 1
ATOM 1644 N N . ASN A 1 210 ? 20.594 -15.758 -3.549 1 85.5 210 ASN A N 1
ATOM 1645 C CA . ASN A 1 210 ? 20.234 -17.172 -3.486 1 85.5 210 ASN A CA 1
ATOM 1646 C C . ASN A 1 210 ? 18.891 -17.391 -2.807 1 85.5 210 ASN A C 1
ATOM 1648 O O . ASN A 1 210 ? 18.125 -18.281 -3.195 1 85.5 210 ASN A O 1
ATOM 1652 N N . MET A 1 211 ? 18.656 -16.625 -1.801 1 88.31 211 MET A N 1
ATOM 1653 C CA . MET A 1 211 ? 17.359 -16.719 -1.124 1 88.31 211 MET A CA 1
ATOM 1654 C C . MET A 1 211 ? 16.219 -16.359 -2.07 1 88.31 211 MET A C 1
ATOM 1656 O O . MET A 1 211 ? 15.188 -17.016 -2.084 1 88.31 211 MET A O 1
ATOM 1660 N N . TYR A 1 212 ? 16.516 -15.375 -2.857 1 88.38 212 TYR A N 1
ATOM 1661 C CA . TYR A 1 212 ? 15.5 -15 -3.844 1 88.38 212 TYR A CA 1
ATOM 1662 C C . TYR A 1 212 ? 15.305 -16.109 -4.871 1 88.38 212 TYR A C 1
ATOM 1664 O O . TYR A 1 212 ? 14.18 -16.391 -5.293 1 88.38 212 TYR A O 1
ATOM 1672 N N . ARG A 1 213 ? 16.312 -16.75 -5.25 1 88.38 213 ARG A N 1
ATOM 1673 C CA . ARG A 1 213 ? 16.219 -17.812 -6.246 1 88.38 213 ARG A CA 1
ATOM 1674 C C . ARG A 1 213 ? 15.391 -18.984 -5.727 1 88.38 213 ARG A C 1
ATOM 1676 O O . ARG A 1 213 ? 14.508 -19.484 -6.43 1 88.38 213 ARG A O 1
ATOM 1683 N N . VAL A 1 214 ? 15.664 -19.359 -4.52 1 91 214 VAL A N 1
ATOM 1684 C CA . VAL A 1 214 ? 14.922 -20.469 -3.93 1 91 214 VAL A CA 1
ATOM 1685 C C . VAL A 1 214 ? 13.461 -20.078 -3.75 1 91 214 VAL A C 1
ATOM 1687 O O . VAL A 1 214 ? 12.562 -20.906 -3.961 1 91 214 VAL A O 1
ATOM 1690 N N . ALA A 1 215 ? 13.289 -18.844 -3.377 1 92.88 215 ALA A N 1
ATOM 1691 C CA . ALA A 1 215 ? 11.922 -18.359 -3.242 1 92.88 215 ALA A CA 1
ATOM 1692 C C . ALA A 1 215 ? 11.18 -18.438 -4.574 1 92.88 215 ALA A C 1
ATOM 1694 O O . ALA A 1 215 ? 10.039 -18.906 -4.637 1 92.88 215 ALA A O 1
ATOM 1695 N N . HIS A 1 216 ? 11.82 -18.062 -5.605 1 92.44 216 HIS A N 1
ATOM 1696 C CA . HIS A 1 216 ? 11.172 -18.031 -6.914 1 92.44 216 HIS A CA 1
ATOM 1697 C C . HIS A 1 216 ? 10.969 -19.438 -7.465 1 92.44 216 HIS A C 1
ATOM 1699 O O . HIS A 1 216 ? 10.031 -19.672 -8.219 1 92.44 216 HIS A O 1
ATOM 1705 N N . ARG A 1 217 ? 11.852 -20.344 -7.066 1 94 217 ARG A N 1
ATOM 1706 C CA . ARG A 1 217 ? 11.641 -21.734 -7.449 1 94 217 ARG A CA 1
ATOM 1707 C C . ARG A 1 217 ? 10.391 -22.297 -6.781 1 94 217 ARG A C 1
ATOM 1709 O O . ARG A 1 217 ? 9.633 -23.031 -7.406 1 94 217 ARG A O 1
ATOM 1716 N N . ALA A 1 218 ? 10.25 -21.953 -5.562 1 95.12 218 ALA A N 1
ATOM 1717 C CA . ALA A 1 218 ? 9.031 -22.359 -4.875 1 95.12 218 ALA A CA 1
ATOM 1718 C C . ALA A 1 218 ? 7.801 -21.719 -5.52 1 95.12 218 ALA A C 1
ATOM 1720 O O . ALA A 1 218 ? 6.762 -22.375 -5.66 1 95.12 218 ALA A O 1
ATOM 1721 N N . TRP A 1 219 ? 7.926 -20.516 -5.859 1 94.38 219 TRP A N 1
ATOM 1722 C CA . TRP A 1 219 ? 6.844 -19.812 -6.539 1 94.38 219 TRP A CA 1
ATOM 1723 C C . TRP A 1 219 ? 6.504 -20.484 -7.867 1 94.38 219 TRP A C 1
ATOM 1725 O O . TRP A 1 219 ? 5.332 -20.672 -8.188 1 94.38 219 TRP A O 1
ATOM 1735 N N . PHE A 1 220 ? 7.488 -20.891 -8.609 1 94.12 220 PHE A N 1
ATOM 1736 C CA . PHE A 1 220 ? 7.301 -21.562 -9.891 1 94.12 220 PHE A CA 1
ATOM 1737 C C . PHE A 1 220 ? 6.562 -22.891 -9.711 1 94.12 220 PHE A C 1
ATOM 1739 O O . PHE A 1 220 ? 5.641 -23.203 -10.469 1 94.12 220 PHE A O 1
ATOM 1746 N N . LEU A 1 221 ? 6.977 -23.578 -8.711 1 95.19 221 LEU A N 1
ATOM 1747 C CA . LEU A 1 221 ? 6.312 -24.844 -8.438 1 95.19 221 LEU A CA 1
ATOM 1748 C C . LEU A 1 221 ? 4.859 -24.625 -8.031 1 95.19 221 LEU A C 1
ATOM 1750 O O . LEU A 1 221 ? 4 -25.453 -8.305 1 95.19 221 LEU A O 1
ATOM 1754 N N . GLY A 1 222 ? 4.609 -23.516 -7.395 1 94.88 222 GLY A N 1
ATOM 1755 C CA . GLY A 1 222 ? 3.232 -23.172 -7.082 1 94.88 222 GLY A CA 1
ATOM 1756 C C . GLY A 1 222 ? 2.385 -22.938 -8.32 1 94.88 222 GLY A C 1
ATOM 1757 O O . GLY A 1 222 ? 1.218 -23.328 -8.359 1 94.88 222 GLY A O 1
ATOM 1758 N N . ILE A 1 223 ? 2.967 -22.328 -9.242 1 93.62 223 ILE A N 1
ATOM 1759 C CA . ILE A 1 223 ? 2.27 -22.094 -10.508 1 93.62 223 ILE A CA 1
ATOM 1760 C C . ILE A 1 223 ? 1.946 -23.422 -11.18 1 93.62 223 ILE A C 1
ATOM 1762 O O . ILE A 1 223 ? 0.853 -23.594 -11.719 1 93.62 223 ILE A O 1
ATOM 1766 N N . ILE A 1 224 ? 2.855 -24.344 -11.125 1 94.62 224 ILE A N 1
ATOM 1767 C CA . ILE A 1 224 ? 2.654 -25.656 -11.719 1 94.62 224 ILE A CA 1
ATOM 1768 C C . ILE A 1 224 ? 1.486 -26.359 -11.023 1 94.62 224 ILE A C 1
ATOM 1770 O O . ILE A 1 224 ? 0.704 -27.062 -11.672 1 94.62 224 ILE A O 1
ATOM 1774 N N . CYS A 1 225 ? 1.366 -26.094 -9.758 1 94.31 225 CYS A N 1
ATOM 1775 C CA . CYS A 1 225 ? 0.247 -26.672 -9.016 1 94.31 225 CYS A CA 1
ATOM 1776 C C . CYS A 1 225 ? -1.079 -26.094 -9.508 1 94.31 225 CYS A C 1
ATOM 1778 O O . CYS A 1 225 ? -2.104 -26.781 -9.469 1 94.31 225 CYS A O 1
ATOM 1780 N N . ASP A 1 226 ? -1.032 -24.891 -9.945 1 93.25 226 ASP A N 1
ATOM 1781 C CA . ASP A 1 226 ? -2.242 -24.297 -10.5 1 93.25 226 ASP A CA 1
ATOM 1782 C C . ASP A 1 226 ? -2.707 -25.047 -11.742 1 93.25 226 ASP A C 1
ATOM 1784 O O . ASP A 1 226 ? -3.908 -25.25 -11.938 1 93.25 226 ASP A O 1
ATOM 1788 N N . PHE A 1 227 ? -1.787 -25.516 -12.516 1 93.81 227 PHE A N 1
ATOM 1789 C CA . PHE A 1 227 ? -2.133 -26.281 -13.703 1 93.81 227 PHE A CA 1
ATOM 1790 C C . PHE A 1 227 ? -2.711 -27.641 -13.32 1 93.81 227 PHE A C 1
ATOM 1792 O O . PHE A 1 227 ? -3.686 -28.094 -13.922 1 93.81 227 PHE A O 1
ATOM 1799 N N . ALA A 1 228 ? -2.133 -28.172 -12.336 1 94.25 228 ALA A N 1
ATOM 1800 C CA . ALA A 1 228 ? -2.635 -29.469 -11.859 1 94.25 228 ALA A CA 1
ATOM 1801 C C . ALA A 1 228 ? -4.051 -29.328 -11.305 1 94.25 228 ALA A C 1
ATOM 1803 O O . ALA A 1 228 ? -4.898 -30.188 -11.531 1 94.25 228 ALA A O 1
ATOM 1804 N N . ARG A 1 229 ? -4.277 -28.297 -10.594 1 93.69 229 ARG A N 1
ATOM 1805 C CA . ARG A 1 229 ? -5.605 -28.047 -10.047 1 93.69 229 ARG A CA 1
ATOM 1806 C C . ARG A 1 229 ? -6.629 -27.859 -11.164 1 93.69 229 ARG A C 1
ATOM 1808 O O . ARG A 1 229 ? -7.715 -28.453 -11.117 1 93.69 229 ARG A O 1
ATOM 1815 N N . LEU A 1 230 ? -6.273 -27.094 -12.141 1 91.5 230 LEU A N 1
ATOM 1816 C CA . LEU A 1 230 ? -7.18 -26.828 -13.258 1 91.5 230 LEU A CA 1
ATOM 1817 C C . LEU A 1 230 ? -7.457 -28.094 -14.047 1 91.5 230 LEU A C 1
ATOM 1819 O O . LEU A 1 230 ? -8.586 -28.328 -14.5 1 91.5 230 LEU A O 1
ATOM 1823 N N . MET A 1 231 ? -6.465 -28.953 -14.195 1 91.56 231 MET A N 1
ATOM 1824 C CA . MET A 1 231 ? -6.641 -30.219 -14.898 1 91.56 231 MET A CA 1
ATOM 1825 C C . MET A 1 231 ? -7.562 -31.156 -14.117 1 91.56 231 MET A C 1
ATOM 1827 O O . MET A 1 231 ? -8.414 -31.828 -14.703 1 91.56 231 MET A O 1
ATOM 1831 N N . ARG A 1 232 ? -7.43 -31.109 -12.867 1 91.75 232 ARG A N 1
ATOM 1832 C CA . ARG A 1 232 ? -8.289 -31.953 -12.039 1 91.75 232 ARG A CA 1
ATOM 1833 C C . ARG A 1 232 ? -9.727 -31.438 -12.047 1 91.75 232 ARG A C 1
ATOM 1835 O O . ARG A 1 232 ? -10.672 -32.219 -12.078 1 91.75 232 ARG A O 1
ATOM 1842 N N . GLU A 1 233 ? -9.852 -30.156 -11.984 1 88.62 233 GLU A N 1
ATOM 1843 C CA . GLU A 1 233 ? -11.188 -29.562 -12.055 1 88.62 233 GLU A CA 1
ATOM 1844 C C . GLU A 1 233 ? -11.867 -29.922 -13.375 1 88.62 233 GLU A C 1
ATOM 1846 O O . GLU A 1 233 ? -13.078 -30.172 -13.406 1 88.62 233 GLU A O 1
ATOM 1851 N N . ALA A 1 234 ? -11.125 -29.984 -14.43 1 85.94 234 ALA A N 1
ATOM 1852 C CA . ALA A 1 234 ? -11.664 -30.391 -15.727 1 85.94 234 ALA A CA 1
ATOM 1853 C C . ALA A 1 234 ? -12.086 -31.844 -15.711 1 85.94 234 ALA A C 1
ATOM 1855 O O . ALA A 1 234 ? -13.133 -32.219 -16.266 1 85.94 234 ALA A O 1
ATOM 1856 N N . GLN A 1 235 ? -11.32 -32.656 -15.078 1 86.38 235 GLN A N 1
ATOM 1857 C CA . GLN A 1 235 ? -11.641 -34.094 -14.984 1 86.38 235 GLN A CA 1
ATOM 1858 C C . GLN A 1 235 ? -12.938 -34.312 -14.219 1 86.38 235 GLN A C 1
ATOM 1860 O O . GLN A 1 235 ? -13.773 -35.094 -14.617 1 86.38 235 GLN A O 1
ATOM 1865 N N . ILE A 1 236 ? -13.07 -33.531 -13.195 1 84.5 236 ILE A N 1
ATOM 1866 C CA . ILE A 1 236 ? -14.273 -33.656 -12.383 1 84.5 236 ILE A CA 1
ATOM 1867 C C . ILE A 1 236 ? -15.484 -33.156 -13.164 1 84.5 236 ILE A C 1
ATOM 1869 O O . ILE A 1 236 ? -16.547 -33.781 -13.133 1 84.5 236 ILE A O 1
ATOM 1873 N N . PHE A 1 237 ? -15.297 -32.094 -13.859 1 81.31 237 PHE A N 1
ATOM 1874 C CA . PHE A 1 237 ? -16.375 -31.5 -14.641 1 81.31 237 PHE A CA 1
ATOM 1875 C C . PHE A 1 237 ? -16.812 -32.438 -15.758 1 81.31 237 PHE A C 1
ATOM 1877 O O . PHE A 1 237 ? -18.016 -32.656 -15.969 1 81.31 237 PHE A O 1
ATOM 1884 N N . PHE A 1 238 ? -15.867 -33.031 -16.469 1 79.19 238 PHE A N 1
ATOM 1885 C CA . PHE A 1 238 ? -16.172 -33.875 -17.594 1 79.19 238 PHE A CA 1
ATOM 1886 C C . PHE A 1 238 ? -16.75 -35.219 -17.125 1 79.19 238 PHE A C 1
ATOM 1888 O O . PHE A 1 238 ? -17.625 -35.781 -17.766 1 79.19 238 PHE A O 1
ATOM 1895 N N . THR A 1 239 ? -16.25 -35.656 -16.062 1 79.25 239 THR A N 1
ATOM 1896 C CA . THR A 1 239 ? -16.75 -36.906 -15.523 1 79.25 239 THR A CA 1
ATOM 1897 C C . THR A 1 239 ? -18.188 -36.719 -15.031 1 79.25 239 THR A C 1
ATOM 1899 O O . THR A 1 239 ? -19.031 -37.625 -15.242 1 79.25 239 THR A O 1
ATOM 1902 N N . LYS A 1 240 ? -18.391 -35.562 -14.438 1 72.94 240 LYS A N 1
ATOM 1903 C CA . LYS A 1 240 ? -19.75 -35.281 -13.961 1 72.94 240 LYS A CA 1
ATOM 1904 C C . LYS A 1 240 ? -20.703 -35.062 -15.133 1 72.94 240 LYS A C 1
ATOM 1906 O O . LYS A 1 240 ? -21.844 -35.531 -15.102 1 72.94 240 LYS A O 1
ATOM 1911 N N . ASN A 1 241 ? -20.297 -34.281 -16.062 1 65.38 241 ASN A N 1
ATOM 1912 C CA . ASN A 1 241 ? -21.141 -34 -17.219 1 65.38 241 ASN A CA 1
ATOM 1913 C C . ASN A 1 241 ? -21.328 -35.219 -18.109 1 65.38 241 ASN A C 1
ATOM 1915 O O . ASN A 1 241 ? -22.375 -35.406 -18.734 1 65.38 241 ASN A O 1
ATOM 1919 N N . HIS A 1 242 ? -20.219 -35.875 -18.375 1 61.28 242 HIS A N 1
ATOM 1920 C CA . HIS A 1 242 ? -20.359 -37.125 -19.141 1 61.28 242 HIS A CA 1
ATOM 1921 C C . HIS A 1 242 ? -21.281 -38.094 -18.422 1 61.28 242 HIS A C 1
ATOM 1923 O O . HIS A 1 242 ? -22.016 -38.844 -19.078 1 61.28 242 HIS A O 1
ATOM 1929 N N . LEU A 1 243 ? -20.984 -38.094 -17.188 1 55.34 243 LEU A N 1
ATOM 1930 C CA . LEU A 1 243 ? -21.812 -39.062 -16.453 1 55.34 243 LEU A CA 1
ATOM 1931 C C . LEU A 1 243 ? -23.266 -38.562 -16.391 1 55.34 243 LEU A C 1
ATOM 1933 O O . LEU A 1 243 ? -24.188 -39.375 -16.391 1 55.34 243 LEU A O 1
ATOM 1937 N N . GLU A 1 244 ? -23.25 -37.094 -16.203 1 57.44 244 GLU A N 1
ATOM 1938 C CA . GLU A 1 244 ? -24.625 -36.625 -16.156 1 57.44 244 GLU A CA 1
ATOM 1939 C C . GLU A 1 244 ? -25.062 -36.094 -17.516 1 57.44 244 GLU A C 1
ATOM 1941 O O . GLU A 1 244 ? -24.438 -35.188 -18.078 1 57.44 244 GLU A O 1
ATOM 1946 N N . LYS A 1 245 ? -25.203 -37.031 -18.469 1 57.44 245 LYS A N 1
ATOM 1947 C CA . LYS A 1 245 ? -25.625 -37.062 -19.859 1 57.44 245 LYS A CA 1
ATOM 1948 C C . LYS A 1 245 ? -26.172 -35.688 -20.312 1 57.44 245 LYS A C 1
ATOM 1950 O O . LYS A 1 245 ? -26.234 -35.406 -21.516 1 57.44 245 LYS A O 1
ATOM 1955 N N . GLY A 1 246 ? -26.922 -34.781 -19.609 1 55.72 246 GLY A N 1
ATOM 1956 C CA . GLY A 1 246 ? -27.891 -33.906 -20.219 1 55.72 246 GLY A CA 1
ATOM 1957 C C . GLY A 1 246 ? -27.328 -32.531 -20.516 1 55.72 246 GLY A C 1
ATOM 1958 O O . GLY A 1 246 ? -26.125 -32.312 -20.469 1 55.72 246 GLY A O 1
ATOM 1959 N N . GLU A 1 247 ? -28.203 -31.391 -20.484 1 61.91 247 GLU A N 1
ATOM 1960 C CA . GLU A 1 247 ? -28.188 -29.984 -20.891 1 61.91 247 GLU A CA 1
ATOM 1961 C C . GLU A 1 247 ? -27.266 -29.172 -20 1 61.91 247 GLU A C 1
ATOM 1963 O O . GLU A 1 247 ? -27.375 -29.234 -18.766 1 61.91 247 GLU A O 1
ATOM 1968 N N . ILE A 1 248 ? -26.031 -28.891 -20.469 1 66.12 248 ILE A N 1
ATOM 1969 C CA . ILE A 1 248 ? -25.172 -27.938 -19.781 1 66.12 248 ILE A CA 1
ATOM 1970 C C . ILE A 1 248 ? -25.984 -26.75 -19.297 1 66.12 248 ILE A C 1
ATOM 1972 O O . ILE A 1 248 ? -26.641 -26.078 -20.078 1 66.12 248 ILE A O 1
ATOM 1976 N N . THR A 1 249 ? -26.234 -26.734 -18.047 1 73.5 249 THR A N 1
ATOM 1977 C CA . THR A 1 249 ? -26.953 -25.609 -17.453 1 73.5 249 THR A CA 1
ATOM 1978 C C . THR A 1 249 ? -26.172 -24.312 -17.641 1 73.5 249 THR A C 1
ATOM 1980 O O . THR A 1 249 ? -24.984 -24.328 -17.984 1 73.5 249 THR A O 1
ATOM 1983 N N . ARG A 1 250 ? -26.828 -23.297 -17.781 1 75.56 250 ARG A N 1
ATOM 1984 C CA . ARG A 1 250 ? -26.234 -21.969 -17.922 1 75.56 250 ARG A CA 1
ATOM 1985 C C . ARG A 1 250 ? -25.141 -21.75 -16.891 1 75.56 250 ARG A C 1
ATOM 1987 O O . ARG A 1 250 ? -24.094 -21.172 -17.203 1 75.56 250 ARG A O 1
ATOM 1994 N N . GLU A 1 251 ? -25.375 -22.281 -15.688 1 78.06 251 GLU A N 1
ATOM 1995 C CA . GLU A 1 251 ? -24.406 -22.109 -14.609 1 78.06 251 GLU A CA 1
ATOM 1996 C C . GLU A 1 251 ? -23.125 -22.891 -14.906 1 78.06 251 GLU A C 1
ATOM 1998 O O . GLU A 1 251 ? -22.016 -22.391 -14.633 1 78.06 251 GLU A O 1
ATOM 2003 N N . GLU A 1 252 ? -23.359 -24.016 -15.523 1 76.94 252 GLU A N 1
ATOM 2004 C CA . GLU A 1 252 ? -22.188 -24.828 -15.852 1 76.94 252 GLU A CA 1
ATOM 2005 C C . GLU A 1 252 ? -21.406 -24.219 -17.016 1 76.94 252 GLU A C 1
ATOM 2007 O O . GLU A 1 252 ? -20.188 -24.297 -17.062 1 76.94 252 GLU A O 1
ATOM 2012 N N . ALA A 1 253 ? -22.188 -23.641 -17.859 1 77.88 253 ALA A N 1
ATOM 2013 C CA . ALA A 1 253 ? -21.531 -22.953 -18.969 1 77.88 253 ALA A CA 1
ATOM 2014 C C . ALA A 1 253 ? -20.688 -21.781 -18.484 1 77.88 253 ALA A C 1
ATOM 2016 O O . ALA A 1 253 ? -19.578 -21.547 -18.984 1 77.88 253 ALA A O 1
ATOM 2017 N N . GLU A 1 254 ? -21.203 -21.031 -17.5 1 80.94 254 GLU A N 1
ATOM 2018 C CA . GLU A 1 254 ? -20.469 -19.922 -16.922 1 80.94 254 GLU A CA 1
ATOM 2019 C C . GLU A 1 254 ? -19.219 -20.391 -16.188 1 80.94 254 GLU A C 1
ATOM 2021 O O . GLU A 1 254 ? -18.172 -19.75 -16.234 1 80.94 254 GLU A O 1
ATOM 2026 N N . LYS A 1 255 ? -19.422 -21.484 -15.602 1 79.25 255 LYS A N 1
ATOM 2027 C CA . LYS A 1 255 ? -18.281 -22.062 -14.891 1 79.25 255 LYS A CA 1
ATOM 2028 C C . LYS A 1 255 ? -17.203 -22.516 -15.859 1 79.25 255 LYS A C 1
ATOM 2030 O O . LYS A 1 255 ? -16.016 -22.406 -15.578 1 79.25 255 LYS A O 1
ATOM 2035 N N . ALA A 1 256 ? -17.656 -23.062 -16.922 1 78.69 256 ALA A N 1
ATOM 2036 C CA . ALA A 1 256 ? -16.719 -23.5 -17.953 1 78.69 256 ALA A CA 1
ATOM 2037 C C . ALA A 1 256 ? -15.953 -22.312 -18.531 1 78.69 256 ALA A C 1
ATOM 2039 O O . ALA A 1 256 ? -14.742 -22.406 -18.781 1 78.69 256 ALA A O 1
ATOM 2040 N N . VAL A 1 257 ? -16.656 -21.234 -18.719 1 80 257 VAL A N 1
ATOM 2041 C CA . VAL A 1 257 ? -16.016 -20.031 -19.234 1 80 257 VAL A CA 1
ATOM 2042 C C . VAL A 1 257 ? -15 -19.516 -18.219 1 80 257 VAL A C 1
ATOM 2044 O O . VAL A 1 257 ? -13.891 -19.125 -18.594 1 80 257 VAL A O 1
ATOM 2047 N N . GLN A 1 258 ? -15.359 -19.531 -17.047 1 83.44 258 GLN A N 1
ATOM 2048 C CA . GLN A 1 258 ? -14.461 -19.078 -15.992 1 83.44 258 GLN A CA 1
ATOM 2049 C C . GLN A 1 258 ? -13.227 -19.984 -15.906 1 83.44 258 GLN A C 1
ATOM 2051 O O . GLN A 1 258 ? -12.125 -19.5 -15.625 1 83.44 258 GLN A O 1
ATOM 2056 N N . TRP A 1 259 ? -13.461 -21.266 -16.156 1 84.94 259 TRP A N 1
ATOM 2057 C CA . TRP A 1 259 ? -12.352 -22.219 -16.125 1 84.94 259 TRP A CA 1
ATOM 2058 C C . TRP A 1 259 ? -11.32 -21.859 -17.188 1 84.94 259 TRP A C 1
ATOM 2060 O O . TRP A 1 259 ? -10.109 -21.906 -16.938 1 84.94 259 TRP A O 1
ATOM 2070 N N . TYR A 1 260 ? -11.797 -21.438 -18.312 1 82.56 260 TYR A N 1
ATOM 2071 C CA . TYR A 1 260 ? -10.883 -21.062 -19.391 1 82.56 260 TYR A CA 1
ATOM 2072 C C . TYR A 1 260 ? -10.086 -19.812 -19.031 1 82.56 260 TYR A C 1
ATOM 2074 O O . TYR A 1 260 ? -8.883 -19.734 -19.281 1 82.56 260 TYR A O 1
ATOM 2082 N N . TYR A 1 261 ? -10.734 -18.953 -18.328 1 82.38 261 TYR A N 1
ATOM 2083 C CA . TYR A 1 261 ? -10.07 -17.719 -17.938 1 82.38 261 TYR A CA 1
ATOM 2084 C C . TYR A 1 261 ? -9.086 -17.953 -16.797 1 82.38 261 TYR A C 1
ATOM 2086 O O . TYR A 1 261 ? -8.102 -17.234 -16.641 1 82.38 261 TYR A O 1
ATOM 2094 N N . ASP A 1 262 ? -9.273 -18.984 -16.172 1 87.5 262 ASP A N 1
ATOM 2095 C CA . ASP A 1 262 ? -8.406 -19.281 -15.039 1 87.5 262 ASP A CA 1
ATOM 2096 C C . ASP A 1 262 ? -7.039 -19.766 -15.516 1 87.5 262 ASP A C 1
ATOM 2098 O O . ASP A 1 262 ? -6.074 -19.766 -14.75 1 87.5 262 ASP A O 1
ATOM 2102 N N . TRP A 1 263 ? -6.969 -20.109 -16.797 1 90.12 263 TRP A N 1
ATOM 2103 C CA . TRP A 1 263 ? -5.703 -20.547 -17.375 1 90.12 263 TRP A CA 1
ATOM 2104 C C . TRP A 1 263 ? -4.801 -19.344 -17.688 1 90.12 263 TRP A C 1
ATOM 2106 O O . TRP A 1 263 ? -3.576 -19.484 -17.734 1 90.12 263 TRP A O 1
ATOM 2116 N N . ILE A 1 264 ? -5.375 -18.25 -17.844 1 89.5 264 ILE A N 1
ATOM 2117 C CA . ILE A 1 264 ? -4.645 -17.094 -18.344 1 89.5 264 ILE A CA 1
ATOM 2118 C C . ILE A 1 264 ? -3.611 -16.641 -17.312 1 89.5 264 ILE A C 1
ATOM 2120 O O . ILE A 1 264 ? -2.451 -16.391 -17.656 1 89.5 264 ILE A O 1
ATOM 2124 N N . ARG A 1 265 ? -3.949 -16.578 -16.125 1 89.88 265 ARG A N 1
ATOM 2125 C CA . ARG A 1 265 ? -3.084 -16.047 -15.086 1 89.88 265 ARG A CA 1
ATOM 2126 C C . ARG A 1 265 ? -1.853 -16.922 -14.891 1 89.88 265 ARG A C 1
ATOM 2128 O O . ARG A 1 265 ? -0.721 -16.438 -14.961 1 89.88 265 ARG A O 1
ATOM 2135 N N . PRO A 1 266 ? -2.041 -18.266 -14.664 1 91.75 266 PRO A N 1
ATOM 2136 C CA . PRO A 1 266 ? -0.845 -19.094 -14.523 1 91.75 266 PRO A CA 1
ATOM 2137 C C . PRO A 1 266 ? 0.002 -19.125 -15.789 1 91.75 266 PRO A C 1
ATOM 2139 O O . PRO A 1 266 ? 1.232 -19.188 -15.719 1 91.75 266 PRO A O 1
ATOM 2142 N N . LEU A 1 267 ? -0.593 -19.047 -16.938 1 92.5 267 LEU A N 1
ATOM 2143 C CA . LEU A 1 267 ? 0.146 -19.047 -18.188 1 92.5 267 LEU A CA 1
ATOM 2144 C C . LEU A 1 267 ? 0.953 -17.766 -18.344 1 92.5 267 LEU A C 1
ATOM 2146 O O . LEU A 1 267 ? 2.064 -17.781 -18.875 1 92.5 267 LEU A O 1
ATOM 2150 N N . ALA A 1 268 ? 0.371 -16.766 -17.859 1 91.88 268 ALA A N 1
ATOM 2151 C CA . ALA A 1 268 ? 1.045 -15.469 -17.969 1 91.88 268 ALA A CA 1
ATOM 2152 C C . ALA A 1 268 ? 2.242 -15.391 -17.016 1 91.88 268 ALA A C 1
ATOM 2154 O O . ALA A 1 268 ? 3.248 -14.75 -17.328 1 91.88 268 ALA A O 1
ATOM 2155 N N .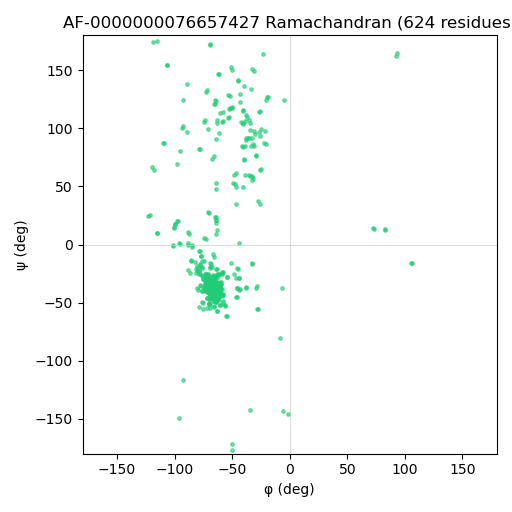 TRP A 1 269 ? 2.148 -16.062 -15.93 1 92.12 269 TRP A N 1
ATOM 2156 C CA . TRP A 1 269 ? 3.213 -16 -14.938 1 92.12 269 TRP A CA 1
ATOM 2157 C C . TRP A 1 269 ? 4.309 -17.016 -15.25 1 92.12 269 TRP A C 1
ATOM 2159 O O . TRP A 1 269 ? 5.422 -16.922 -14.727 1 92.12 269 TRP A O 1
ATOM 2169 N N . LEU A 1 270 ? 4.109 -17.953 -16.109 1 90.5 270 LEU A N 1
ATOM 2170 C CA . LEU A 1 270 ? 5.008 -19.078 -16.344 1 90.5 270 LEU A CA 1
ATOM 2171 C C . LEU A 1 270 ? 6.355 -18.594 -16.875 1 90.5 270 LEU A C 1
ATOM 2173 O O . LEU A 1 270 ? 7.406 -18.984 -16.359 1 90.5 270 LEU A O 1
ATOM 2177 N N . PRO A 1 271 ? 6.363 -17.688 -17.859 1 87.38 271 PRO A N 1
ATOM 2178 C CA . PRO A 1 271 ? 7.66 -17.25 -18.391 1 87.38 271 PRO A CA 1
ATOM 2179 C C . PRO A 1 271 ? 8.469 -16.453 -17.359 1 87.38 271 PRO A C 1
ATOM 2181 O O . PRO A 1 271 ? 9.695 -16.578 -17.312 1 87.38 271 PRO A O 1
ATOM 2184 N N . ILE A 1 272 ? 7.781 -15.68 -16.594 1 87.31 272 ILE A N 1
ATOM 2185 C CA . ILE A 1 272 ? 8.469 -14.891 -15.586 1 87.31 272 ILE A CA 1
ATOM 2186 C C . ILE A 1 272 ? 9.008 -15.812 -14.492 1 87.31 272 ILE A C 1
ATOM 2188 O O . ILE A 1 272 ? 10.148 -15.648 -14.047 1 87.31 272 ILE A O 1
ATOM 2192 N N . GLY A 1 273 ? 8.148 -16.75 -14.125 1 88.88 273 GLY A N 1
ATOM 2193 C CA . GLY A 1 273 ? 8.594 -17.703 -13.133 1 88.88 273 GLY A CA 1
ATOM 2194 C C . GLY A 1 273 ? 9.797 -18.516 -13.594 1 88.88 273 GLY A C 1
ATOM 2195 O O . GLY A 1 273 ? 10.719 -18.766 -12.812 1 88.88 273 GLY A O 1
ATOM 2196 N N . TRP A 1 274 ? 9.781 -18.859 -14.773 1 87.19 274 TRP A N 1
ATOM 2197 C CA . TRP A 1 274 ? 10.875 -19.656 -15.344 1 87.19 274 TRP A CA 1
ATOM 2198 C C . TRP A 1 274 ? 12.164 -18.844 -15.367 1 87.19 274 TRP A C 1
ATOM 2200 O O . TRP A 1 274 ? 13.227 -19.344 -15.016 1 87.19 274 TRP A O 1
ATOM 2210 N N . HIS A 1 275 ? 12.055 -17.625 -15.672 1 84.94 275 HIS A N 1
ATOM 2211 C CA . HIS A 1 275 ? 13.227 -16.766 -15.742 1 84.94 275 HIS A CA 1
ATOM 2212 C C . HIS A 1 275 ? 13.805 -16.516 -14.359 1 84.94 275 HIS A C 1
ATOM 2214 O O . HIS A 1 275 ? 15.023 -16.578 -14.172 1 84.94 275 HIS A O 1
ATOM 2220 N N . LEU A 1 276 ? 12.945 -16.266 -13.445 1 85.38 276 LEU A N 1
ATOM 2221 C CA . LEU A 1 276 ? 13.398 -15.898 -12.109 1 85.38 276 LEU A CA 1
ATOM 2222 C C . LEU A 1 276 ? 13.906 -17.125 -11.352 1 85.38 276 LEU A C 1
ATOM 2224 O O . LEU A 1 276 ? 14.719 -17 -10.438 1 85.38 276 LEU A O 1
ATOM 2228 N N . SER A 1 277 ? 13.445 -18.281 -11.656 1 85.44 277 SER A N 1
ATOM 2229 C CA . SER A 1 277 ? 13.906 -19.5 -11.008 1 85.44 277 SER A CA 1
ATOM 2230 C C . SER A 1 277 ? 15.367 -19.797 -11.344 1 85.44 277 SER A C 1
ATOM 2232 O O . SER A 1 277 ? 16.078 -20.438 -10.562 1 85.44 277 SER A O 1
ATOM 2234 N N . GLY A 1 278 ? 15.891 -19.391 -12.453 1 79.06 278 GLY A N 1
ATOM 2235 C CA . GLY A 1 278 ? 17.281 -19.516 -12.844 1 79.06 278 GLY A CA 1
ATOM 2236 C C . GLY A 1 278 ? 17.672 -20.938 -13.195 1 79.06 278 GLY A C 1
ATOM 2237 O O . GLY A 1 278 ? 18.859 -21.297 -13.133 1 79.06 278 GLY A O 1
ATOM 2238 N N . TRP A 1 279 ? 16.781 -21.781 -13.391 1 76.5 279 TRP A N 1
ATOM 2239 C CA . TRP A 1 279 ? 17.109 -23.156 -13.695 1 76.5 279 TRP A CA 1
ATOM 2240 C C . TRP A 1 279 ? 17.922 -23.25 -14.977 1 76.5 279 TRP A C 1
ATOM 2242 O O . TRP A 1 279 ? 18.812 -24.109 -15.102 1 76.5 279 TRP A O 1
ATOM 2252 N N . MET A 1 280 ? 17.594 -22.406 -15.93 1 69.19 280 MET A N 1
ATOM 2253 C CA . MET A 1 280 ? 18.344 -22.438 -17.188 1 69.19 280 MET A CA 1
ATOM 2254 C C . MET A 1 280 ? 19.438 -21.359 -17.172 1 69.19 280 MET A C 1
ATOM 2256 O O . MET A 1 280 ? 19.922 -20.953 -18.234 1 69.19 280 MET A O 1
ATOM 2260 N N . GLY A 1 281 ? 19.844 -20.875 -16.094 1 62.97 281 GLY A N 1
ATOM 2261 C CA . GLY A 1 281 ? 20.891 -19.859 -16 1 62.97 281 GLY A CA 1
ATOM 2262 C C . GLY A 1 281 ? 20.344 -18.438 -15.984 1 62.97 281 GLY A C 1
ATOM 2263 O O . GLY A 1 281 ? 19.125 -18.234 -16.109 1 62.97 281 GLY A O 1
ATOM 2264 N N . ASP A 1 282 ? 21.141 -17.375 -15.539 1 58.06 282 ASP A N 1
ATOM 2265 C CA . ASP A 1 282 ? 20.766 -15.984 -15.336 1 58.06 282 ASP A CA 1
ATOM 2266 C C . ASP A 1 282 ? 20.219 -15.367 -16.625 1 58.06 282 ASP A C 1
ATOM 2268 O O . ASP A 1 282 ? 19.578 -14.32 -16.594 1 58.06 282 ASP A O 1
ATOM 2272 N N . LYS A 1 283 ? 20.625 -15.984 -17.781 1 58.12 283 LYS A N 1
ATOM 2273 C CA . LYS A 1 283 ? 20.281 -15.297 -19.031 1 58.12 283 LYS A CA 1
ATOM 2274 C C . LYS A 1 283 ? 19.359 -16.156 -19.891 1 58.12 283 LYS A C 1
ATOM 2276 O O . LYS A 1 283 ? 19.812 -17 -20.656 1 58.12 283 LYS A O 1
ATOM 2281 N N . ALA A 1 284 ? 18.062 -16.438 -19.344 1 56.47 284 ALA A N 1
ATOM 2282 C CA . ALA A 1 284 ? 17.203 -17.125 -20.312 1 56.47 284 ALA A CA 1
ATOM 2283 C C . ALA A 1 284 ? 17.188 -16.391 -21.641 1 56.47 284 ALA A C 1
ATOM 2285 O O . ALA A 1 284 ? 16.922 -15.18 -21.688 1 56.47 284 ALA A O 1
ATOM 2286 N N . PRO A 1 285 ? 17.625 -16.938 -22.734 1 60.56 285 PRO A N 1
ATOM 2287 C CA . PRO A 1 285 ? 17.625 -16.266 -24.031 1 60.56 285 PRO A CA 1
ATOM 2288 C C . PRO A 1 285 ? 16.25 -15.703 -24.406 1 60.56 285 PRO A C 1
ATOM 2290 O O . PRO A 1 285 ? 15.242 -16.406 -24.281 1 60.56 285 PRO A O 1
ATOM 2293 N N . GLY A 1 286 ? 16.141 -14.344 -24.547 1 63.22 286 GLY A N 1
ATOM 2294 C CA . GLY A 1 286 ? 14.93 -13.727 -25.078 1 63.22 286 GLY A CA 1
ATOM 2295 C C . GLY A 1 286 ? 14.094 -13.039 -24.016 1 63.22 286 GLY A C 1
ATOM 2296 O O . GLY A 1 286 ? 13.133 -12.344 -24.328 1 63.22 286 GLY A O 1
ATOM 2297 N N . PHE A 1 287 ? 14.414 -13.383 -22.781 1 72.38 287 PHE A N 1
ATOM 2298 C CA . PHE A 1 287 ? 13.625 -12.719 -21.75 1 72.38 287 PHE A CA 1
ATOM 2299 C C . PHE A 1 287 ? 14.055 -11.266 -21.578 1 72.38 287 PHE A C 1
ATOM 2301 O O . PHE A 1 287 ? 15.234 -10.992 -21.328 1 72.38 287 PHE A O 1
ATOM 2308 N N . ASN A 1 288 ? 13.188 -10.367 -22.109 1 78.19 288 ASN A N 1
ATOM 2309 C CA . ASN A 1 288 ? 13.43 -8.93 -22.031 1 78.19 288 ASN A CA 1
ATOM 2310 C C . ASN A 1 288 ? 12.359 -8.234 -21.188 1 78.19 288 ASN A C 1
ATOM 2312 O O . ASN A 1 288 ? 11.445 -8.883 -20.672 1 78.19 288 ASN A O 1
ATOM 2316 N N . LEU A 1 289 ? 12.555 -7.055 -21 1 78.25 289 LEU A N 1
ATOM 2317 C CA . LEU A 1 289 ? 11.641 -6.238 -20.203 1 78.25 289 LEU A CA 1
ATOM 2318 C C . LEU A 1 289 ? 10.25 -6.203 -20.844 1 78.25 289 LEU A C 1
ATOM 2320 O O . LEU A 1 289 ? 9.25 -6.09 -20.125 1 78.25 289 LEU A O 1
ATOM 2324 N N . GLY A 1 290 ? 10.281 -6.402 -22.109 1 82.56 290 GLY A N 1
ATOM 2325 C CA . GLY A 1 290 ? 9 -6.398 -22.812 1 82.56 290 GLY A CA 1
ATOM 2326 C C . GLY A 1 290 ? 8.156 -7.621 -22.516 1 82.56 290 GLY A C 1
ATOM 2327 O O . GLY A 1 290 ? 6.957 -7.5 -22.234 1 82.56 290 GLY A O 1
ATOM 2328 N N . VAL A 1 291 ? 8.773 -8.734 -22.562 1 85.25 291 VAL A N 1
ATOM 2329 C CA . VAL A 1 291 ? 8.07 -9.977 -22.266 1 85.25 291 VAL A CA 1
ATOM 2330 C C . VAL A 1 291 ? 7.629 -9.992 -20.812 1 85.25 291 VAL A C 1
ATOM 2332 O O . VAL A 1 291 ? 6.5 -10.383 -20.5 1 85.25 291 VAL A O 1
ATOM 2335 N N . GLN A 1 292 ? 8.453 -9.484 -20 1 87 292 GLN A N 1
ATOM 2336 C CA . GLN A 1 292 ? 8.133 -9.414 -18.578 1 87 292 GLN A CA 1
ATOM 2337 C C . GLN A 1 292 ? 6.953 -8.477 -18.328 1 87 292 GLN A C 1
ATOM 2339 O O . GLN A 1 292 ? 6.051 -8.797 -17.547 1 87 292 GLN A O 1
ATOM 2344 N N . GLY A 1 293 ? 7.039 -7.359 -18.984 1 89.88 293 GLY A N 1
ATOM 2345 C CA . GLY A 1 293 ? 5.969 -6.391 -18.828 1 89.88 293 GLY A CA 1
ATOM 2346 C C . GLY A 1 293 ? 4.641 -6.875 -19.375 1 89.88 293 GLY A C 1
ATOM 2347 O O . GLY A 1 293 ? 3.605 -6.75 -18.719 1 89.88 293 GLY A O 1
ATOM 2348 N N . ALA A 1 294 ? 4.672 -7.461 -20.516 1 91.25 294 ALA A N 1
ATOM 2349 C CA . ALA A 1 294 ? 3.447 -7.93 -21.156 1 91.25 294 ALA A CA 1
ATOM 2350 C C . ALA A 1 294 ? 2.828 -9.086 -20.375 1 91.25 294 ALA A C 1
ATOM 2352 O O . ALA A 1 294 ? 1.617 -9.109 -20.156 1 91.25 294 ALA A O 1
ATOM 2353 N N . ALA A 1 295 ? 3.658 -10.016 -20 1 90.88 295 ALA A N 1
ATOM 2354 C CA . ALA A 1 295 ? 3.18 -11.172 -19.25 1 90.88 295 ALA A CA 1
ATOM 2355 C C . ALA A 1 295 ? 2.629 -10.75 -17.891 1 90.88 295 ALA A C 1
ATOM 2357 O O . ALA A 1 295 ? 1.588 -11.242 -17.453 1 90.88 295 ALA A O 1
ATOM 2358 N N . GLY A 1 296 ? 3.275 -9.805 -17.266 1 89.56 296 GLY A N 1
ATOM 2359 C CA . GLY A 1 296 ? 2.826 -9.336 -15.961 1 89.56 296 GLY A CA 1
ATOM 2360 C C . GLY A 1 296 ? 1.51 -8.578 -16.016 1 89.56 296 GLY A C 1
ATOM 2361 O O . GLY A 1 296 ? 0.633 -8.789 -15.18 1 89.56 296 GLY A O 1
ATOM 2362 N N . VAL A 1 297 ? 1.365 -7.754 -16.984 1 91.69 297 VAL A N 1
ATOM 2363 C CA . VAL A 1 297 ? 0.122 -7.004 -17.141 1 91.69 297 VAL A CA 1
ATOM 2364 C C . VAL A 1 297 ? -1.027 -7.969 -17.422 1 91.69 297 VAL A C 1
ATOM 2366 O O . VAL A 1 297 ? -2.107 -7.848 -16.844 1 91.69 297 VAL A O 1
ATOM 2369 N N . LEU A 1 298 ? -0.738 -8.914 -18.25 1 90.62 298 LEU A N 1
ATOM 2370 C CA . LEU A 1 298 ? -1.766 -9.883 -18.625 1 90.62 298 LEU A CA 1
ATOM 2371 C C . LEU A 1 298 ? -2.211 -10.703 -17.422 1 90.62 298 LEU A C 1
ATOM 2373 O O . LEU A 1 298 ? -3.389 -11.039 -17.297 1 90.62 298 LEU A O 1
ATOM 2377 N N . ALA A 1 299 ? -1.343 -11.008 -16.578 1 89.31 299 ALA A N 1
ATOM 2378 C CA . ALA A 1 299 ? -1.63 -11.875 -15.43 1 89.31 299 ALA A CA 1
ATOM 2379 C C . ALA A 1 299 ? -2.643 -11.219 -14.492 1 89.31 299 ALA A C 1
ATOM 2381 O O . ALA A 1 299 ? -3.508 -11.898 -13.938 1 89.31 299 ALA A O 1
ATOM 2382 N N . ASP A 1 300 ? -2.578 -9.844 -14.328 1 88.25 300 ASP A N 1
ATOM 2383 C CA . ASP A 1 300 ? -3.447 -9.195 -13.352 1 88.25 300 ASP A CA 1
ATOM 2384 C C . ASP A 1 300 ? -4.449 -8.266 -14.031 1 88.25 300 ASP A C 1
ATOM 2386 O O . ASP A 1 300 ? -5.152 -7.504 -13.367 1 88.25 300 ASP A O 1
ATOM 2390 N N . LEU A 1 301 ? -4.523 -8.336 -15.297 1 87.25 301 LEU A N 1
ATOM 2391 C CA . LEU A 1 301 ? -5.375 -7.422 -16.047 1 87.25 301 LEU A CA 1
ATOM 2392 C C . LEU A 1 301 ? -6.848 -7.672 -15.734 1 87.25 301 LEU A C 1
ATOM 2394 O O . LEU A 1 301 ? -7.625 -6.723 -15.594 1 87.25 301 LEU A O 1
ATOM 2398 N N . ARG A 1 302 ? -7.145 -8.852 -15.617 1 85.31 302 ARG A N 1
ATOM 2399 C CA . ARG A 1 302 ? -8.547 -9.18 -15.383 1 85.31 302 ARG A CA 1
ATOM 2400 C C . ARG A 1 302 ? -9 -8.68 -14.016 1 85.31 302 ARG A C 1
ATOM 2402 O O . ARG A 1 302 ? -10.07 -8.078 -13.891 1 85.31 302 ARG A O 1
ATOM 2409 N N . ARG A 1 303 ? -8.25 -8.961 -13.07 1 85.75 303 ARG A N 1
ATOM 2410 C CA . ARG A 1 303 ? -8.609 -8.516 -11.727 1 85.75 303 ARG A CA 1
ATOM 2411 C C . ARG A 1 303 ? -8.672 -6.996 -11.656 1 85.75 303 ARG A C 1
ATOM 2413 O O . ARG A 1 303 ? -9.594 -6.438 -11.055 1 85.75 303 ARG A O 1
ATOM 2420 N N . THR A 1 304 ? -7.754 -6.387 -12.234 1 88.19 304 THR A N 1
ATOM 2421 C CA . THR A 1 304 ? -7.738 -4.93 -12.242 1 88.19 304 THR A CA 1
ATOM 2422 C C . THR A 1 304 ? -8.945 -4.379 -12.992 1 88.19 304 THR A C 1
ATOM 2424 O O . THR A 1 304 ? -9.539 -3.381 -12.578 1 88.19 304 THR A O 1
ATOM 2427 N N . ALA A 1 305 ? -9.227 -5.047 -14.055 1 88.62 305 ALA A N 1
ATOM 2428 C CA . ALA A 1 305 ? -10.383 -4.621 -14.836 1 88.62 305 ALA A CA 1
ATOM 2429 C C . ALA A 1 305 ? -11.672 -4.781 -14.031 1 88.62 305 ALA A C 1
ATOM 2431 O O . ALA A 1 305 ? -12.578 -3.943 -14.125 1 88.62 305 ALA A O 1
ATOM 2432 N N . MET A 1 306 ? -11.703 -5.797 -13.328 1 86.56 306 MET A N 1
ATOM 2433 C CA . MET A 1 306 ? -12.875 -6.012 -12.484 1 86.56 306 MET A CA 1
ATOM 2434 C C . MET A 1 306 ? -12.977 -4.926 -11.414 1 86.56 306 MET A C 1
ATOM 2436 O O . MET A 1 306 ? -14.062 -4.418 -11.141 1 86.56 306 MET A O 1
ATOM 2440 N N . LEU A 1 307 ? -11.875 -4.57 -10.836 1 87.81 307 LEU A N 1
ATOM 2441 C CA . LEU A 1 307 ? -11.859 -3.508 -9.836 1 87.81 307 LEU A CA 1
ATOM 2442 C C . LEU A 1 307 ? -12.234 -2.168 -10.453 1 87.81 307 LEU A C 1
ATOM 2444 O O . LEU A 1 307 ? -12.961 -1.376 -9.844 1 87.81 307 LEU A O 1
ATOM 2448 N N . TRP A 1 308 ? -11.773 -1.997 -11.633 1 90.5 308 TRP A N 1
ATOM 2449 C CA . TRP A 1 308 ? -12.102 -0.773 -12.359 1 90.5 308 TRP A CA 1
ATOM 2450 C C . TRP A 1 308 ? -13.594 -0.707 -12.672 1 90.5 308 TRP A C 1
ATOM 2452 O O . TRP A 1 308 ? -14.227 0.336 -12.5 1 90.5 308 TRP A O 1
ATOM 2462 N N . ASN A 1 309 ? -14.133 -1.806 -13.039 1 89.88 309 ASN A N 1
ATOM 2463 C CA . ASN A 1 309 ? -15.555 -1.847 -13.391 1 89.88 309 ASN A CA 1
ATOM 2464 C C . ASN A 1 309 ? -16.438 -1.669 -12.164 1 89.88 309 ASN A C 1
ATOM 2466 O O . ASN A 1 309 ? -17.547 -1.153 -12.266 1 89.88 309 ASN A O 1
ATOM 2470 N N . ALA A 1 310 ? -15.93 -2.059 -11.125 1 88.19 310 ALA A N 1
ATOM 2471 C CA . ALA A 1 310 ? -16.688 -1.907 -9.883 1 88.19 310 ALA A CA 1
ATOM 2472 C C . ALA A 1 310 ? -16.812 -0.437 -9.5 1 88.19 310 ALA A C 1
ATOM 2474 O O . ALA A 1 310 ? -17.672 -0.078 -8.688 1 88.19 310 ALA A O 1
ATOM 2475 N N . THR A 1 311 ? -16 0.433 -10.086 1 87.69 311 THR A N 1
ATOM 2476 C CA . THR A 1 311 ? -16.031 1.851 -9.742 1 87.69 311 THR A CA 1
ATOM 2477 C C . THR A 1 311 ? -17.047 2.592 -10.617 1 87.69 311 THR A C 1
ATOM 2479 O O . THR A 1 311 ? -17.219 3.807 -10.484 1 87.69 311 THR A O 1
ATOM 2482 N N . ARG A 1 312 ? -17.75 1.987 -11.484 1 83.94 312 ARG A N 1
ATOM 2483 C CA . ARG A 1 312 ? -18.672 2.623 -12.43 1 83.94 312 ARG A CA 1
ATOM 2484 C C . ARG A 1 312 ? -19.812 3.318 -11.695 1 83.94 312 ARG A C 1
ATOM 2486 O O . ARG A 1 312 ? -20.344 4.32 -12.18 1 83.94 312 ARG A O 1
ATOM 2493 N N . GLU A 1 313 ? -20.156 2.918 -10.531 1 73.06 313 GLU A N 1
ATOM 2494 C CA . GLU A 1 313 ? -21.266 3.531 -9.805 1 73.06 313 GLU A CA 1
ATOM 2495 C C . GLU A 1 313 ? -20.781 4.719 -8.977 1 73.06 313 GLU A C 1
ATOM 2497 O O . GLU A 1 313 ? -21.578 5.387 -8.312 1 73.06 313 GLU A O 1
ATOM 2502 N N . ALA A 1 314 ? -19.625 5.102 -9.188 1 68.62 314 ALA A N 1
ATOM 2503 C CA . ALA A 1 314 ? -19.109 6.191 -8.367 1 68.62 314 ALA A CA 1
ATOM 2504 C C . ALA A 1 314 ? -19.391 7.547 -9.008 1 68.62 314 ALA A C 1
ATOM 2506 O O . ALA A 1 314 ? -19.438 7.656 -10.234 1 68.62 314 ALA A O 1
ATOM 2507 N N . MET B 1 1 ? 2.404 11.469 7.492 1 25.38 1 MET B N 1
ATOM 2508 C CA . MET B 1 1 ? 1.001 11.539 7.891 1 25.38 1 MET B CA 1
ATOM 2509 C C . MET B 1 1 ? 0.101 11.758 6.68 1 25.38 1 MET B C 1
ATOM 2511 O O . MET B 1 1 ? 0.221 12.773 5.988 1 25.38 1 MET B O 1
ATOM 2515 N N . SER B 1 2 ? -0.335 10.773 6.02 1 28.88 2 SER B N 1
ATOM 2516 C CA . SER B 1 2 ? -0.745 11 4.637 1 28.88 2 SER B CA 1
ATOM 2517 C C . SER B 1 2 ? -2.059 11.773 4.57 1 28.88 2 SER B C 1
ATOM 2519 O O . SER B 1 2 ? -2.895 11.664 5.473 1 28.88 2 SER B O 1
ATOM 2521 N N . PHE B 1 3 ? -2.143 12.797 3.803 1 32.75 3 PHE B N 1
ATOM 2522 C CA . PHE B 1 3 ? -3.096 13.836 3.43 1 32.75 3 PHE B CA 1
ATOM 2523 C C . PHE B 1 3 ? -4.473 13.234 3.16 1 32.75 3 PHE B C 1
ATOM 2525 O O . PHE B 1 3 ? -5.492 13.914 3.312 1 32.75 3 PHE B O 1
ATOM 2532 N N . GLN B 1 4 ? -4.535 12.031 2.902 1 32.72 4 GLN B N 1
ATOM 2533 C CA . GLN B 1 4 ? -5.844 11.484 2.557 1 32.72 4 GLN B CA 1
ATOM 2534 C C . GLN B 1 4 ? -6.762 11.438 3.775 1 32.72 4 GLN B C 1
ATOM 2536 O O . GLN B 1 4 ? -7.973 11.633 3.652 1 32.72 4 GLN B O 1
ATOM 2541 N N . GLU B 1 5 ? -6.176 11.344 4.941 1 36.38 5 GLU B N 1
ATOM 2542 C CA . GLU B 1 5 ? -6.965 11.234 6.164 1 36.38 5 GLU B CA 1
ATOM 2543 C C . GLU B 1 5 ? -7.621 12.57 6.52 1 36.38 5 GLU B C 1
ATOM 2545 O O . GLU B 1 5 ? -8.742 12.594 7.035 1 36.38 5 GLU B O 1
ATOM 2550 N N . THR B 1 6 ? -7.066 13.609 6.207 1 35.12 6 THR B N 1
ATOM 2551 C CA . THR B 1 6 ? -7.629 14.922 6.527 1 35.12 6 THR B CA 1
ATOM 2552 C C . THR B 1 6 ? -8.852 15.211 5.66 1 35.12 6 THR B C 1
ATOM 2554 O O . THR B 1 6 ? -9.797 15.852 6.113 1 35.12 6 THR B O 1
ATOM 2557 N N . ILE B 1 7 ? -8.938 14.625 4.543 1 35.97 7 ILE B N 1
ATOM 2558 C CA . ILE B 1 7 ? -10.047 14.898 3.633 1 35.97 7 ILE B CA 1
ATOM 2559 C C . ILE B 1 7 ? -11.281 14.109 4.078 1 35.97 7 ILE B C 1
ATOM 2561 O O . ILE B 1 7 ? -12.398 14.641 4.066 1 35.97 7 ILE B O 1
ATOM 2565 N N . ASP B 1 8 ? -11.094 12.938 4.531 1 37.66 8 ASP B N 1
ATOM 2566 C CA . ASP B 1 8 ? -12.258 12.117 4.871 1 37.66 8 ASP B CA 1
ATOM 2567 C C . ASP B 1 8 ? -12.969 12.664 6.105 1 37.66 8 ASP B C 1
ATOM 2569 O O . ASP B 1 8 ? -14.195 12.609 6.195 1 37.66 8 ASP B O 1
ATOM 2573 N N . GLU B 1 9 ? -12.312 13.227 6.965 1 36.28 9 GLU B N 1
ATOM 2574 C CA . GLU B 1 9 ? -12.969 13.828 8.125 1 36.28 9 GLU B CA 1
ATOM 2575 C C . GLU B 1 9 ? -13.836 15.016 7.715 1 36.28 9 GLU B C 1
ATOM 2577 O O . GLU B 1 9 ? -14.898 15.242 8.305 1 36.28 9 GLU B O 1
ATOM 2582 N N . LEU B 1 10 ? -13.539 15.648 6.707 1 33.47 10 LEU B N 1
ATOM 2583 C CA . LEU B 1 10 ? -14.352 16.781 6.262 1 33.47 10 LEU B CA 1
ATOM 2584 C C . LEU B 1 10 ? -15.664 16.297 5.656 1 33.47 10 LEU B C 1
ATOM 2586 O O . LEU B 1 10 ? -16.688 16.969 5.781 1 33.47 10 LEU B O 1
ATOM 2590 N N . GLU B 1 11 ? -15.711 15.125 5.164 1 33.88 11 GLU B N 1
ATOM 2591 C CA . GLU B 1 11 ? -16.922 14.648 4.496 1 33.88 11 GLU B CA 1
ATOM 2592 C C . GLU B 1 11 ? -17.984 14.25 5.508 1 33.88 11 GLU B C 1
ATOM 2594 O O . GLU B 1 11 ? -19.188 14.375 5.242 1 33.88 11 GLU B O 1
ATOM 2599 N N . TYR B 1 12 ? -17.781 13.711 6.648 1 32.06 12 TYR B N 1
ATOM 2600 C CA . TYR B 1 12 ? -18.812 13.227 7.566 1 32.06 12 TYR B CA 1
ATOM 2601 C C . TYR B 1 12 ? -19.594 14.391 8.156 1 32.06 12 TYR B C 1
ATOM 2603 O O . TYR B 1 12 ? -20.672 14.195 8.727 1 32.06 12 TYR B O 1
ATOM 2611 N N . SER B 1 13 ? -19.078 15.562 8.148 1 30.98 13 SER B N 1
ATOM 2612 C CA . SER B 1 13 ? -19.75 16.609 8.914 1 30.98 13 SER B CA 1
ATOM 2613 C C . SER B 1 13 ? -20.969 17.141 8.164 1 30.98 13 SER B C 1
ATOM 2615 O O . SER B 1 13 ? -21.781 17.859 8.742 1 30.98 13 SER B O 1
ATOM 2617 N N . HIS B 1 14 ? -21.109 17.094 6.902 1 28.41 14 HIS B N 1
ATOM 2618 C CA . HIS B 1 14 ? -22.062 18.016 6.285 1 28.41 14 HIS B CA 1
ATOM 2619 C C . HIS B 1 14 ? -23.469 17.422 6.273 1 28.41 14 HIS B C 1
ATOM 2621 O O . HIS B 1 14 ? -24.406 18.062 5.82 1 28.41 14 HIS B O 1
ATOM 2627 N N . ILE B 1 15 ? -23.75 16.094 6.305 1 26.55 15 ILE B N 1
ATOM 2628 C CA . ILE B 1 15 ? -24.969 15.703 5.621 1 26.55 15 ILE B CA 1
ATOM 2629 C C . ILE B 1 15 ? -26.172 15.961 6.531 1 26.55 15 ILE B C 1
ATOM 2631 O O . ILE B 1 15 ? -27.312 15.648 6.168 1 26.55 15 ILE B O 1
ATOM 2635 N N . GLN B 1 16 ? -26.047 16.062 7.828 1 25.3 16 GLN B N 1
ATOM 2636 C CA . GLN B 1 16 ? -27.328 15.766 8.445 1 25.3 16 GLN B CA 1
ATOM 2637 C C . GLN B 1 16 ? -28.281 16.953 8.344 1 25.3 16 GLN B C 1
ATOM 2639 O O . GLN B 1 16 ? -28.016 18.016 8.922 1 25.3 16 GLN B O 1
ATOM 2644 N N . GLU B 1 17 ? -29.016 17.234 7.246 1 25 17 GLU B N 1
ATOM 2645 C CA . GLU B 1 17 ? -30.062 18.25 7.227 1 25 17 GLU B CA 1
ATOM 2646 C C . GLU B 1 17 ? -31.141 17.969 8.273 1 25 17 GLU B C 1
ATOM 2648 O O . GLU B 1 17 ? -31.656 16.859 8.359 1 25 17 GLU B O 1
ATOM 2653 N N . PRO B 1 18 ? -31.391 18.75 9.344 1 23.98 18 PRO B N 1
ATOM 2654 C CA . PRO B 1 18 ? -32.375 18.578 10.43 1 23.98 18 PRO B CA 1
ATOM 2655 C C . PRO B 1 18 ? -33.812 18.672 9.953 1 23.98 18 PRO B C 1
ATOM 2657 O O . PRO B 1 18 ? -34.219 19.719 9.438 1 23.98 18 PRO B O 1
ATOM 2660 N N . SER B 1 19 ? -34.5 17.672 9.266 1 24.97 19 SER B N 1
ATOM 2661 C CA . SER B 1 19 ? -35.906 17.797 8.953 1 24.97 19 SER B CA 1
ATOM 2662 C C . SER B 1 19 ? -36.75 17.984 10.211 1 24.97 19 SER B C 1
ATOM 2664 O O . SER B 1 19 ? -36.594 17.234 11.18 1 24.97 19 SER B O 1
ATOM 2666 N N . ILE B 1 20 ? -37.281 19.125 10.539 1 23.66 20 ILE B N 1
ATOM 2667 C CA . ILE B 1 20 ? -38.125 19.609 11.625 1 23.66 20 ILE B CA 1
ATOM 2668 C C . ILE B 1 20 ? -39.469 18.859 11.617 1 23.66 20 ILE B C 1
ATOM 2670 O O . ILE B 1 20 ? -40.219 18.922 10.633 1 23.66 20 ILE B O 1
ATOM 2674 N N . PRO B 1 21 ? -39.719 17.734 12.422 1 24.28 21 PRO B N 1
ATOM 2675 C CA . PRO B 1 21 ? -40.969 16.938 12.492 1 24.28 21 PRO B CA 1
ATOM 2676 C C . PRO B 1 21 ? -42.156 17.75 13.008 1 24.28 21 PRO B C 1
ATOM 2678 O O . PRO B 1 21 ? -42 18.547 13.945 1 24.28 21 PRO B O 1
ATOM 2681 N N . GLU B 1 22 ? -43.125 18.203 12.219 1 23.91 22 GLU B N 1
ATOM 2682 C CA . GLU B 1 22 ? -44.406 18.828 12.578 1 23.91 22 GLU B CA 1
ATOM 2683 C C . GLU B 1 22 ? -45.188 17.953 13.539 1 23.91 22 GLU B C 1
ATOM 2685 O O . GLU B 1 22 ? -45.406 16.766 13.266 1 23.91 22 GLU B O 1
ATOM 2690 N N . TYR B 1 23 ? -45.406 18.188 14.844 1 22.42 23 TYR B N 1
ATOM 2691 C CA . TYR B 1 23 ? -45.969 17.578 16.031 1 22.42 23 TYR B CA 1
ATOM 2692 C C . TYR B 1 23 ? -47.5 17.484 15.922 1 22.42 23 TYR B C 1
ATOM 2694 O O . TYR B 1 23 ? -48.219 17.953 16.797 1 22.42 23 TYR B O 1
ATOM 2702 N N . GLU B 1 24 ? -48.281 17.391 14.789 1 24.73 24 GLU B N 1
ATOM 2703 C CA . GLU B 1 24 ? -49.719 17.484 14.93 1 24.73 24 GLU B CA 1
ATOM 2704 C C . GLU B 1 24 ? -50.281 16.328 15.75 1 24.73 24 GLU B C 1
ATOM 2706 O O . GLU B 1 24 ? -49.906 15.172 15.523 1 24.73 24 GLU B O 1
ATOM 2711 N N . GLN B 1 25 ? -51.062 16.5 16.922 1 23.55 25 GLN B N 1
ATOM 2712 C CA . GLN B 1 25 ? -51.625 15.883 18.109 1 23.55 25 GLN B CA 1
ATOM 2713 C C . GLN B 1 25 ? -52.656 14.836 17.75 1 23.55 25 GLN B C 1
ATOM 2715 O O . GLN B 1 25 ? -53.219 14.172 18.625 1 23.55 25 GLN B O 1
ATOM 2720 N N . GLN B 1 26 ? -53.406 14.859 16.625 1 27.22 26 GLN B N 1
ATOM 2721 C CA . GLN B 1 26 ? -54.75 14.281 16.719 1 27.22 26 GLN B CA 1
ATOM 2722 C C . GLN B 1 26 ? -54.656 12.781 17 1 27.22 26 GLN B C 1
ATOM 2724 O O . GLN B 1 26 ? -53.969 12.047 16.312 1 27.22 26 GLN B O 1
ATOM 2729 N N . ILE B 1 27 ? -55.25 12.25 18.172 1 26.91 27 ILE B N 1
ATOM 2730 C CA . ILE B 1 27 ? -55.281 10.992 18.906 1 26.91 27 ILE B CA 1
ATOM 2731 C C . ILE B 1 27 ? -55.969 9.914 18.062 1 26.91 27 ILE B C 1
ATOM 2733 O O . ILE B 1 27 ? -56.219 8.812 18.547 1 26.91 27 ILE B O 1
ATOM 2737 N N . THR B 1 28 ? -56.594 10.266 16.969 1 28.62 28 THR B N 1
ATOM 2738 C CA . THR B 1 28 ? -57.594 9.289 16.516 1 28.62 28 THR B CA 1
ATOM 2739 C C . THR B 1 28 ? -56.969 7.891 16.469 1 28.62 28 THR B C 1
ATOM 2741 O O . THR B 1 28 ? -55.781 7.738 16.281 1 28.62 28 THR B O 1
ATOM 2744 N N . PRO B 1 29 ? -57.906 6.766 16.719 1 31 29 PRO B N 1
ATOM 2745 C CA . PRO B 1 29 ? -57.562 5.359 16.953 1 31 29 PRO B CA 1
ATOM 2746 C C . PRO B 1 29 ? -56.469 4.852 16 1 31 29 PRO B C 1
ATOM 2748 O O . PRO B 1 29 ? -56.438 5.234 14.836 1 31 29 PRO B O 1
ATOM 2751 N N . THR B 1 30 ? -55.375 4.371 16.625 1 27.31 30 THR B N 1
ATOM 2752 C CA . THR B 1 30 ? -54 4.258 16.094 1 27.31 30 THR B CA 1
ATOM 2753 C C . THR B 1 30 ? -53.969 3.279 14.914 1 27.31 30 THR B C 1
ATOM 2755 O O . THR B 1 30 ? -54.156 2.076 15.102 1 27.31 30 THR B O 1
ATOM 2758 N N . GLU B 1 31 ? -54.938 3.605 13.891 1 27.92 31 GLU B N 1
ATOM 2759 C CA . GLU B 1 31 ? -55 2.738 12.719 1 27.92 31 GLU B CA 1
ATOM 2760 C C . GLU B 1 31 ? -53.625 2.186 12.359 1 27.92 31 GLU B C 1
ATOM 2762 O O . GLU B 1 31 ? -52.594 2.797 12.68 1 27.92 31 GLU B O 1
ATOM 2767 N N . SER B 1 32 ? -53.656 0.756 12.078 1 28.48 32 SER B N 1
ATOM 2768 C CA . SER B 1 32 ? -52.469 -0.05 11.867 1 28.48 32 SER B CA 1
ATOM 2769 C C . SER B 1 32 ? -51.438 0.697 11.016 1 28.48 32 SER B C 1
ATOM 2771 O O . SER B 1 32 ? -51.781 1.316 10.016 1 28.48 32 SER B O 1
ATOM 2773 N N . PRO B 1 33 ? -50.344 1.216 11.734 1 26.36 33 PRO B N 1
ATOM 2774 C CA . PRO B 1 33 ? -49.438 2.119 11.016 1 26.36 33 PRO B CA 1
ATOM 2775 C C . PRO B 1 33 ? -49.156 1.663 9.586 1 26.36 33 PRO B C 1
ATOM 2777 O O . PRO B 1 33 ? -48.875 0.489 9.359 1 26.36 33 PRO B O 1
ATOM 2780 N N . ILE B 1 34 ? -50.156 2.07 8.688 1 26.48 34 ILE B N 1
ATOM 2781 C CA . ILE B 1 34 ? -49.875 1.842 7.273 1 26.48 34 ILE B CA 1
ATOM 2782 C C . ILE B 1 34 ? -48.344 1.924 7.027 1 26.48 34 ILE B C 1
ATOM 2784 O O . ILE B 1 34 ? -47.719 2.912 7.391 1 26.48 34 ILE B O 1
ATOM 2788 N N . ILE B 1 35 ? -47.75 0.712 7.059 1 26.38 35 ILE B N 1
ATOM 2789 C CA . ILE B 1 35 ? -46.375 0.596 6.613 1 26.38 35 ILE B CA 1
ATOM 2790 C C . ILE B 1 35 ? -46.094 1.593 5.488 1 26.38 35 ILE B C 1
ATOM 2792 O O . ILE B 1 35 ? -46.656 1.461 4.391 1 26.38 35 ILE B O 1
ATOM 2796 N N . GLN B 1 36 ? -46.312 2.869 5.879 1 25.09 36 GLN B N 1
ATOM 2797 C CA . GLN B 1 36 ? -45.969 3.863 4.867 1 25.09 36 GLN B CA 1
ATOM 2798 C C . GLN B 1 36 ? -44.781 3.422 4.047 1 25.09 36 GLN B C 1
ATOM 2800 O O . GLN B 1 36 ? -43.688 3.17 4.602 1 25.09 36 GLN B O 1
ATOM 2805 N N . THR B 1 37 ? -45.094 2.639 3.041 1 24.14 37 THR B N 1
ATOM 2806 C CA . THR B 1 37 ? -44.094 2.398 2.006 1 24.14 37 THR B CA 1
ATOM 2807 C C . THR B 1 37 ? -43.188 3.617 1.836 1 24.14 37 THR B C 1
ATOM 2809 O O . THR B 1 37 ? -43.688 4.738 1.673 1 24.14 37 THR B O 1
ATOM 2812 N N . LEU B 1 38 ? -42.188 3.607 2.697 1 23.38 38 LEU B N 1
ATOM 2813 C CA . LEU B 1 38 ? -41.156 4.59 2.445 1 23.38 38 LEU B CA 1
ATOM 2814 C C . LEU B 1 38 ? -41.125 4.988 0.974 1 23.38 38 LEU B C 1
ATOM 2816 O O . LEU B 1 38 ? -40.719 4.195 0.118 1 23.38 38 LEU B O 1
ATOM 2820 N N . LYS B 1 39 ? -42.188 5.617 0.498 1 26.05 39 LYS B N 1
ATOM 2821 C CA . LYS B 1 39 ? -42.219 6.254 -0.814 1 26.05 39 LYS B CA 1
ATOM 2822 C C . LYS B 1 39 ? -40.844 6.793 -1.222 1 26.05 39 LYS B C 1
ATOM 2824 O O . LYS B 1 39 ? -40.031 7.102 -0.365 1 26.05 39 LYS B O 1
ATOM 2829 N N . ASP B 1 40 ? -40.688 6.758 -2.516 1 27.19 40 ASP B N 1
ATOM 2830 C CA . ASP B 1 40 ? -39.562 7.16 -3.367 1 27.19 40 ASP B CA 1
ATOM 2831 C C . ASP B 1 40 ? -39.031 8.539 -2.971 1 27.19 40 ASP B C 1
ATOM 2833 O O . ASP B 1 40 ? -39.688 9.555 -3.213 1 27.19 40 ASP B O 1
ATOM 2837 N N . ILE B 1 41 ? -38.781 8.766 -1.718 1 29.12 41 ILE B N 1
ATOM 2838 C CA . ILE B 1 41 ? -38.188 10.094 -1.589 1 29.12 41 ILE B CA 1
ATOM 2839 C C . ILE B 1 41 ? -37.375 10.43 -2.838 1 29.12 41 ILE B C 1
ATOM 2841 O O . ILE B 1 41 ? -36.469 9.68 -3.217 1 29.12 41 ILE B O 1
ATOM 2845 N N . PRO B 1 42 ? -38.062 11.188 -3.711 1 28.22 42 PRO B N 1
ATOM 2846 C CA . PRO B 1 42 ? -37.219 11.492 -4.875 1 28.22 42 PRO B CA 1
ATOM 2847 C C . PRO B 1 42 ? -35.781 11.742 -4.5 1 28.22 42 PRO B C 1
ATOM 2849 O O . PRO B 1 42 ? -35.5 12.406 -3.5 1 28.22 42 PRO B O 1
ATOM 2852 N N . MET B 1 43 ? -35 10.648 -4.5 1 29.25 43 MET B N 1
ATOM 2853 C CA . MET B 1 43 ? -33.594 10.953 -4.422 1 29.25 43 MET B CA 1
ATOM 2854 C C . MET B 1 43 ? -33.281 12.344 -4.973 1 29.25 43 MET B C 1
ATOM 2856 O O . MET B 1 43 ? -33.781 12.703 -6.055 1 29.25 43 MET B O 1
ATOM 2860 N N . PRO B 1 44 ? -33.25 13.305 -4.09 1 30.14 44 PRO B N 1
ATOM 2861 C CA . PRO B 1 44 ? -33 14.578 -4.762 1 30.14 44 PRO B CA 1
ATOM 2862 C C . PRO B 1 44 ? -32.25 14.406 -6.09 1 30.14 44 PRO B C 1
ATOM 2864 O O . PRO B 1 44 ? -31.5 13.453 -6.262 1 30.14 44 PRO B O 1
ATOM 2867 N N . VAL B 1 45 ? -32.938 14.758 -7.184 1 30.02 45 VAL B N 1
ATOM 2868 C CA . VAL B 1 45 ? -32.281 14.883 -8.492 1 30.02 45 VAL B CA 1
ATOM 2869 C C . VAL B 1 45 ? -30.844 15.359 -8.312 1 30.02 45 VAL B C 1
ATOM 2871 O O . VAL B 1 45 ? -30.609 16.5 -7.906 1 30.02 45 VAL B O 1
ATOM 2874 N N . GLN B 1 46 ? -30.078 14.648 -7.527 1 32.66 46 GLN B N 1
ATOM 2875 C CA . GLN B 1 46 ? -28.688 15.094 -7.676 1 32.66 46 GLN B CA 1
ATOM 2876 C C . GLN B 1 46 ? -28.438 15.648 -9.07 1 32.66 46 GLN B C 1
ATOM 2878 O O . GLN B 1 46 ? -28.672 14.969 -10.07 1 32.66 46 GLN B O 1
ATOM 2883 N N . SER B 1 47 ? -28.875 16.812 -9.289 1 31.84 47 SER B N 1
ATOM 2884 C CA . SER B 1 47 ? -28.5 17.469 -10.539 1 31.84 47 SER B CA 1
ATOM 2885 C C . SER B 1 47 ? -27.25 16.844 -11.141 1 31.84 47 SER B C 1
ATOM 2887 O O . SER B 1 47 ? -26.219 16.734 -10.477 1 31.84 47 SER B O 1
ATOM 2889 N N . LYS B 1 48 ? -27.391 15.828 -11.898 1 39.38 48 LYS B N 1
ATOM 2890 C CA . LYS B 1 48 ? -26.391 15.367 -12.859 1 39.38 48 LYS B CA 1
ATOM 2891 C C . LYS B 1 48 ? -25.5 16.516 -13.32 1 39.38 48 LYS B C 1
ATOM 2893 O O . LYS B 1 48 ? -25.828 17.219 -14.273 1 39.38 48 LYS B O 1
ATOM 2898 N N . ILE B 1 49 ? -25.188 17.453 -12.516 1 39.88 49 ILE B N 1
ATOM 2899 C CA . ILE B 1 49 ? -24.156 18.281 -13.133 1 39.88 49 ILE B CA 1
ATOM 2900 C C . ILE B 1 49 ? -23.234 17.406 -13.992 1 39.88 49 ILE B C 1
ATOM 2902 O O . ILE B 1 49 ? -22.734 16.375 -13.523 1 39.88 49 ILE B O 1
ATOM 2906 N N . ALA B 1 50 ? -23.328 17.422 -15.188 1 43.12 50 ALA B N 1
ATOM 2907 C CA . ALA B 1 50 ? -22.578 16.797 -16.266 1 43.12 50 ALA B CA 1
ATOM 2908 C C . ALA B 1 50 ? -21.094 16.703 -15.914 1 43.12 50 ALA B C 1
ATOM 2910 O O . ALA B 1 50 ? -20.375 17.688 -16 1 43.12 50 ALA B O 1
ATOM 2911 N N . LEU B 1 51 ? -20.797 15.984 -14.773 1 58.91 51 LEU B N 1
ATOM 2912 C CA . LEU B 1 51 ? -19.359 15.844 -14.625 1 58.91 51 LEU B CA 1
ATOM 2913 C C . LEU B 1 51 ? -18.688 15.648 -15.984 1 58.91 51 LEU B C 1
ATOM 2915 O O . LEU B 1 51 ? -19.172 14.867 -16.812 1 58.91 51 LEU B O 1
ATOM 2919 N N . SER B 1 52 ? -18 16.672 -16.328 1 68.38 52 SER B N 1
ATOM 2920 C CA . SER B 1 52 ? -17.219 16.562 -17.547 1 68.38 52 SER B CA 1
ATOM 2921 C C . SER B 1 52 ? -16.469 15.234 -17.609 1 68.38 52 SER B C 1
ATOM 2923 O O . SER B 1 52 ? -16.281 14.578 -16.578 1 68.38 52 SER B O 1
ATOM 2925 N N . ALA B 1 53 ? -16.359 14.625 -18.625 1 72.12 53 ALA B N 1
ATOM 2926 C CA . ALA B 1 53 ? -15.719 13.352 -18.938 1 72.12 53 ALA B CA 1
ATOM 2927 C C . ALA B 1 53 ? -14.422 13.188 -18.141 1 72.12 53 ALA B C 1
ATOM 2929 O O . ALA B 1 53 ? -14.195 12.141 -17.531 1 72.12 53 ALA B O 1
ATOM 2930 N N . PRO B 1 54 ? -13.75 14.289 -17.969 1 76.12 54 PRO B N 1
ATOM 2931 C CA . PRO B 1 54 ? -12.531 14.125 -17.188 1 76.12 54 PRO B CA 1
ATOM 2932 C C . PRO B 1 54 ? -12.812 13.969 -15.688 1 76.12 54 PRO B C 1
ATOM 2934 O O . PRO B 1 54 ? -12.109 13.227 -15 1 76.12 54 PRO B O 1
ATOM 2937 N N . ASP B 1 55 ? -13.859 14.555 -15.25 1 85 55 ASP B N 1
ATOM 2938 C CA . ASP B 1 55 ? -14.195 14.445 -13.828 1 85 55 ASP B CA 1
ATOM 2939 C C . ASP B 1 55 ? -14.609 13.023 -13.461 1 85 55 ASP B C 1
ATOM 2941 O O . ASP B 1 55 ? -14.227 12.516 -12.406 1 85 55 ASP B O 1
ATOM 2945 N N . ARG B 1 56 ? -15.25 12.484 -14.367 1 85.75 56 ARG B N 1
ATOM 2946 C CA . ARG B 1 56 ? -15.695 11.117 -14.117 1 85.75 56 ARG B CA 1
ATOM 2947 C C . ARG B 1 56 ? -14.5 10.164 -14.023 1 85.75 56 ARG B C 1
ATOM 2949 O O . ARG B 1 56 ? -14.484 9.266 -13.18 1 85.75 56 ARG B O 1
ATOM 2956 N N . LEU B 1 57 ? -13.594 10.414 -14.812 1 87.56 57 LEU B N 1
ATOM 2957 C CA . LEU B 1 57 ? -12.406 9.57 -14.812 1 87.56 57 LEU B CA 1
ATOM 2958 C C . LEU B 1 57 ? -11.641 9.711 -13.5 1 87.56 57 LEU B C 1
ATOM 2960 O O . LEU B 1 57 ? -11.242 8.703 -12.906 1 87.56 57 LEU B O 1
ATOM 2964 N N . PHE B 1 58 ? -11.531 10.914 -13.062 1 88.88 58 PHE B N 1
ATOM 2965 C CA . PHE B 1 58 ? -10.766 11.148 -11.844 1 88.88 58 PHE B CA 1
ATOM 2966 C C . PHE B 1 58 ? -11.516 10.609 -10.633 1 88.88 58 PHE B C 1
ATOM 2968 O O . PHE B 1 58 ? -10.898 10.117 -9.68 1 88.88 58 PHE B O 1
ATOM 2975 N N . PHE B 1 59 ? -12.797 10.617 -10.703 1 89.5 59 PHE B N 1
ATOM 2976 C CA . PHE B 1 59 ? -13.594 10.078 -9.609 1 89.5 59 PHE B CA 1
ATOM 2977 C C . PHE B 1 59 ? -13.484 8.555 -9.562 1 89.5 59 PHE B C 1
ATOM 2979 O O . PHE B 1 59 ? -13.375 7.969 -8.484 1 89.5 59 PHE B O 1
ATOM 2986 N N . ARG B 1 60 ? -13.438 7.988 -10.719 1 91.31 60 ARG B N 1
ATOM 2987 C CA . ARG B 1 60 ? -13.297 6.539 -10.773 1 91.31 60 ARG B CA 1
ATOM 2988 C C . ARG B 1 60 ? -11.906 6.102 -10.336 1 91.31 60 ARG B C 1
ATOM 2990 O O . ARG B 1 60 ? -11.75 5.082 -9.664 1 91.31 60 ARG B O 1
ATOM 2997 N N . LEU B 1 61 ? -10.984 6.91 -10.695 1 90.38 61 LEU B N 1
ATOM 2998 C CA . LEU B 1 61 ? -9.609 6.605 -10.289 1 90.38 61 LEU B CA 1
ATOM 2999 C C . LEU B 1 61 ? -9.453 6.734 -8.781 1 90.38 61 LEU B C 1
ATOM 3001 O O . LEU B 1 61 ? -8.758 5.93 -8.156 1 90.38 61 LEU B O 1
ATOM 3005 N N . ASN B 1 62 ? -10.07 7.723 -8.297 1 90.94 62 ASN B N 1
ATOM 3006 C CA . ASN B 1 62 ? -10.047 7.906 -6.852 1 90.94 62 ASN B CA 1
ATOM 3007 C C . ASN B 1 62 ? -10.688 6.727 -6.125 1 90.94 62 ASN B C 1
ATOM 3009 O O . ASN B 1 62 ? -10.172 6.277 -5.098 1 90.94 62 ASN B O 1
ATOM 3013 N N . GLU B 1 63 ? -11.766 6.25 -6.688 1 90.62 63 GLU B N 1
ATOM 3014 C CA . GLU B 1 63 ? -12.43 5.094 -6.094 1 90.62 63 GLU B CA 1
ATOM 3015 C C . GLU B 1 63 ? -11.562 3.842 -6.203 1 90.62 63 GLU B C 1
ATOM 3017 O O . GLU B 1 63 ? -11.547 3.012 -5.293 1 90.62 63 GLU B O 1
ATOM 3022 N N . LEU B 1 64 ? -10.938 3.744 -7.285 1 89.31 64 LEU B N 1
ATOM 3023 C CA . LEU B 1 64 ? -10.047 2.609 -7.5 1 89.31 64 LEU B CA 1
ATOM 3024 C C . LEU B 1 64 ? -8.938 2.592 -6.461 1 89.31 64 LEU B C 1
ATOM 3026 O O . LEU B 1 64 ? -8.531 1.524 -5.992 1 89.31 64 LEU B O 1
ATOM 3030 N N . MET B 1 65 ? -8.516 3.811 -6 1 90.38 65 MET B N 1
ATOM 3031 C CA . MET B 1 65 ? -7.379 3.918 -5.09 1 90.38 65 MET B CA 1
ATOM 3032 C C . MET B 1 65 ? -7.848 4.098 -3.65 1 90.38 65 MET B C 1
ATOM 3034 O O . MET B 1 65 ? -7.051 4.426 -2.77 1 90.38 65 MET B O 1
ATOM 3038 N N . LYS B 1 66 ? -9.055 3.85 -3.391 1 88.25 66 LYS B N 1
ATOM 3039 C CA . LYS B 1 66 ? -9.641 4.012 -2.064 1 88.25 66 LYS B CA 1
ATOM 3040 C C . LYS B 1 66 ? -8.93 3.137 -1.036 1 88.25 66 LYS B C 1
ATOM 3042 O O . LYS B 1 66 ? -8.719 3.559 0.103 1 88.25 66 LYS B O 1
ATOM 3047 N N . PRO B 1 67 ? -8.438 1.933 -1.421 1 90 67 PRO B N 1
ATOM 3048 C CA . PRO B 1 67 ? -7.73 1.085 -0.456 1 90 67 PRO B CA 1
ATOM 3049 C C . PRO B 1 67 ? -6.441 1.725 0.061 1 90 67 PRO B C 1
ATOM 3051 O O . PRO B 1 67 ? -5.965 1.37 1.142 1 90 67 PRO B O 1
ATOM 3054 N N . THR B 1 68 ? -5.934 2.652 -0.685 1 89.75 68 THR B N 1
ATOM 3055 C CA . THR B 1 68 ? -4.707 3.318 -0.254 1 89.75 68 THR B CA 1
ATOM 3056 C C . THR B 1 68 ? -4.957 4.152 1 1 89.75 68 THR B C 1
ATOM 3058 O O . THR B 1 68 ? -4.055 4.336 1.818 1 89.75 68 THR B O 1
ATOM 3061 N N . LYS B 1 69 ? -6.137 4.602 1.136 1 86.44 69 LYS B N 1
ATOM 3062 C CA . LYS B 1 69 ? -6.461 5.434 2.291 1 86.44 69 LYS B CA 1
ATOM 3063 C C . LYS B 1 69 ? -6.473 4.609 3.576 1 86.44 69 LYS B C 1
ATOM 3065 O O . LYS B 1 69 ? -5.844 4.984 4.566 1 86.44 69 LYS B O 1
ATOM 3070 N N . ASP B 1 70 ? -7.199 3.529 3.535 1 86.25 70 ASP B N 1
ATOM 3071 C CA . ASP B 1 70 ? -7.27 2.658 4.703 1 86.25 70 ASP B CA 1
ATOM 3072 C C . ASP B 1 70 ? -5.902 2.061 5.023 1 86.25 70 ASP B C 1
ATOM 3074 O O . ASP B 1 70 ? -5.477 2.057 6.184 1 86.25 70 ASP B O 1
ATOM 3078 N N . LEU B 1 71 ? -5.281 1.658 4.012 1 90.81 71 LEU B N 1
ATOM 3079 C CA . LEU B 1 71 ? -3.961 1.075 4.211 1 90.81 71 LEU B CA 1
ATOM 3080 C C . LEU B 1 71 ? -2.967 2.131 4.688 1 90.81 71 LEU B C 1
ATOM 3082 O O . LEU B 1 71 ? -2.066 1.83 5.477 1 90.81 71 LEU B O 1
ATOM 3086 N N . GLY B 1 72 ? -3.193 3.285 4.23 1 90.31 72 GLY B N 1
ATOM 3087 C CA . GLY B 1 72 ? -2.33 4.383 4.637 1 90.31 72 GLY B CA 1
ATOM 3088 C C . GLY B 1 72 ? -2.367 4.648 6.129 1 90.31 72 GLY B C 1
ATOM 3089 O O . GLY B 1 72 ? -1.326 4.875 6.75 1 90.31 72 GLY B O 1
ATOM 3090 N N . SER B 1 73 ? -3.498 4.562 6.672 1 89.25 73 SER B N 1
ATOM 3091 C CA . SER B 1 73 ? -3.643 4.793 8.109 1 89.25 73 SER B CA 1
ATOM 3092 C C . SER B 1 73 ? -2.973 3.686 8.914 1 89.25 73 SER B C 1
ATOM 3094 O O . SER B 1 73 ? -2.275 3.959 9.891 1 89.25 73 SER B O 1
ATOM 3096 N N . VAL B 1 74 ? -3.15 2.512 8.453 1 91.19 74 VAL B N 1
ATOM 3097 C CA . VAL B 1 74 ? -2.57 1.364 9.141 1 91.19 74 VAL B CA 1
ATOM 3098 C C . VAL B 1 74 ? -1.047 1.42 9.047 1 91.19 74 VAL B C 1
ATOM 3100 O O . VAL B 1 74 ? -0.348 1.208 10.047 1 91.19 74 VAL B O 1
ATOM 3103 N N . LEU B 1 75 ? -0.592 1.778 7.914 1 92.94 75 LEU B N 1
ATOM 3104 C CA . LEU B 1 75 ? 0.849 1.841 7.695 1 92.94 75 LEU B CA 1
ATOM 3105 C C . LEU B 1 75 ? 1.466 3.002 8.469 1 92.94 75 LEU B C 1
ATOM 3107 O O . LEU B 1 75 ? 2.6 2.904 8.945 1 92.94 75 LEU B O 1
ATOM 3111 N N . THR B 1 76 ? 0.712 4.09 8.586 1 92.56 76 THR B N 1
ATOM 3112 C CA . THR B 1 76 ? 1.205 5.227 9.352 1 92.56 76 THR B CA 1
ATOM 3113 C C . THR B 1 76 ? 1.376 4.855 10.82 1 92.56 76 THR B C 1
ATOM 3115 O O . THR B 1 76 ? 2.426 5.109 11.414 1 92.56 76 THR B O 1
ATOM 3118 N N . THR B 1 77 ? 0.379 4.27 11.359 1 92.19 77 THR B N 1
ATOM 3119 C CA . THR B 1 77 ? 0.451 3.846 12.758 1 92.19 77 THR B CA 1
ATOM 3120 C C . THR B 1 77 ? 1.576 2.832 12.953 1 92.19 77 THR B C 1
ATOM 3122 O O . THR B 1 77 ? 2.324 2.912 13.93 1 92.19 77 THR B O 1
ATOM 3125 N N . PHE B 1 78 ? 1.652 1.955 12.023 1 93 78 PHE B N 1
ATOM 3126 C CA . PHE B 1 78 ? 2.699 0.941 12.094 1 93 78 PHE B CA 1
ATOM 3127 C C . PHE B 1 78 ? 4.078 1.578 11.977 1 93 78 PHE B C 1
ATOM 3129 O O . PHE B 1 78 ? 4.984 1.248 12.75 1 93 78 PHE B O 1
ATOM 3136 N N . ASN B 1 79 ? 4.242 2.453 11.078 1 92.56 79 ASN B N 1
ATOM 3137 C CA . ASN B 1 79 ? 5.516 3.131 10.844 1 92.56 79 ASN B CA 1
ATOM 3138 C C . ASN B 1 79 ? 5.965 3.916 12.07 1 92.56 79 ASN B C 1
ATOM 3140 O O . ASN B 1 79 ? 7.098 3.758 12.531 1 92.56 79 ASN B O 1
ATOM 3144 N N . TYR B 1 80 ? 5.137 4.727 12.594 1 92.19 80 TYR B N 1
ATOM 3145 C CA . TYR B 1 80 ? 5.484 5.543 13.75 1 92.19 80 TYR B CA 1
ATOM 3146 C C . TYR B 1 80 ? 5.605 4.688 15.008 1 92.19 80 TYR B C 1
ATOM 3148 O O . TYR B 1 80 ? 6.348 5.035 15.93 1 92.19 80 TYR B O 1
ATOM 3156 N N . GLY B 1 81 ? 4.895 3.572 14.992 1 92.69 81 GLY B N 1
ATOM 3157 C CA . GLY B 1 81 ? 5.141 2.594 16.047 1 92.69 81 GLY B CA 1
ATOM 3158 C C . GLY B 1 81 ? 6.547 2.025 16.016 1 92.69 81 GLY B C 1
ATOM 3159 O O . GLY B 1 81 ? 7.16 1.809 17.062 1 92.69 81 GLY B O 1
ATOM 3160 N N . LEU B 1 82 ? 7.031 1.819 14.852 1 91.75 82 LEU B N 1
ATOM 3161 C CA . LEU B 1 82 ? 8.391 1.318 14.695 1 91.75 82 LEU B CA 1
ATOM 3162 C C . LEU B 1 82 ? 9.406 2.35 15.172 1 91.75 82 LEU B C 1
ATOM 3164 O O . LEU B 1 82 ? 10.438 1.99 15.75 1 91.75 82 LEU B O 1
ATOM 3168 N N . TYR B 1 83 ? 9.125 3.602 14.906 1 89.56 83 TYR B N 1
ATOM 3169 C CA . TYR B 1 83 ? 10.008 4.652 15.398 1 89.56 83 TYR B CA 1
ATOM 3170 C C . TYR B 1 83 ? 10.039 4.668 16.922 1 89.56 83 TYR B C 1
ATOM 3172 O O . TYR B 1 83 ? 11.094 4.875 17.531 1 89.56 83 TYR B O 1
ATOM 3180 N N . LEU B 1 84 ? 8.906 4.449 17.469 1 90.31 84 LEU B N 1
ATOM 3181 C CA . LEU B 1 84 ? 8.836 4.379 18.938 1 90.31 84 LEU B CA 1
ATOM 3182 C C . LEU B 1 84 ? 9.633 3.195 19.469 1 90.31 84 LEU B C 1
ATOM 3184 O O . LEU B 1 84 ? 10.359 3.326 20.453 1 90.31 84 LEU B O 1
ATOM 3188 N N . LEU B 1 85 ? 9.516 2.09 18.781 1 90.06 85 LEU B N 1
ATOM 3189 C CA . LEU B 1 85 ? 10.258 0.903 19.188 1 90.06 85 LEU B CA 1
ATOM 3190 C C . LEU B 1 85 ? 11.758 1.122 19.016 1 90.06 85 LEU B C 1
ATOM 3192 O O . LEU B 1 85 ? 12.555 0.652 19.828 1 90.06 85 LEU B O 1
ATOM 3196 N N . ALA B 1 86 ? 12.078 1.764 18 1 87.5 86 ALA B N 1
ATOM 3197 C CA . ALA B 1 86 ? 13.484 2.068 17.766 1 87.5 86 ALA B CA 1
ATOM 3198 C C . ALA B 1 86 ? 14.047 2.959 18.875 1 87.5 86 ALA B C 1
ATOM 3200 O O . ALA B 1 86 ? 15.188 2.791 19.297 1 87.5 86 ALA B O 1
ATOM 3201 N N . TYR B 1 87 ? 13.258 3.887 19.312 1 85.75 87 TYR B N 1
ATOM 3202 C CA . TYR B 1 87 ? 13.656 4.77 20.406 1 85.75 87 TYR B CA 1
ATOM 3203 C C . TYR B 1 87 ? 13.875 3.984 21.688 1 85.75 87 TYR B C 1
ATOM 3205 O O . TYR B 1 87 ? 14.875 4.176 22.375 1 85.75 87 TYR B O 1
ATOM 3213 N N . PHE B 1 88 ? 12.953 3.094 21.984 1 86.62 88 PHE B N 1
ATOM 3214 C CA . PHE B 1 88 ? 13.07 2.297 23.203 1 86.62 88 PHE B CA 1
ATOM 3215 C C . PHE B 1 88 ? 14.234 1.319 23.094 1 86.62 88 PHE B C 1
ATOM 3217 O O . PHE B 1 88 ? 14.883 1.015 24.094 1 86.62 88 PHE B O 1
ATOM 3224 N N . ASP B 1 89 ? 14.414 0.829 21.906 1 82.81 89 ASP B N 1
ATOM 3225 C CA . ASP B 1 89 ? 15.547 -0.07 21.688 1 82.81 89 ASP B CA 1
ATOM 3226 C C . ASP B 1 89 ? 16.875 0.639 21.953 1 82.81 89 ASP B C 1
ATOM 3228 O O . ASP B 1 89 ? 17.781 0.061 22.547 1 82.81 89 ASP B O 1
ATOM 3232 N N . SER B 1 90 ? 16.953 1.815 21.531 1 80.31 90 SER B N 1
ATOM 3233 C CA . SER B 1 90 ? 18.172 2.6 21.75 1 80.31 90 SER B CA 1
ATOM 3234 C C . SER B 1 90 ? 18.344 2.941 23.219 1 80.31 90 SER B C 1
ATOM 3236 O O . SER B 1 90 ? 19.469 2.932 23.734 1 80.31 90 SER B O 1
ATOM 3238 N N . LYS B 1 91 ? 17.328 3.146 23.875 1 80.56 91 LYS B N 1
ATOM 3239 C CA . LYS B 1 91 ? 17.406 3.459 25.297 1 80.56 91 LYS B CA 1
ATOM 3240 C C . LYS B 1 91 ? 17.734 2.215 26.109 1 80.56 91 LYS B C 1
ATOM 3242 O O . LYS B 1 91 ? 18.469 2.295 27.094 1 80.56 91 LYS B O 1
ATOM 3247 N N . ALA B 1 92 ? 17.125 1.193 25.625 1 74.94 92 ALA B N 1
ATOM 3248 C CA . ALA B 1 92 ? 17.422 -0.061 26.312 1 74.94 92 ALA B CA 1
ATOM 3249 C C . ALA B 1 92 ? 18.891 -0.44 26.141 1 74.94 92 ALA B C 1
ATOM 3251 O O . ALA B 1 92 ? 19.531 -0.919 27.078 1 74.94 92 ALA B O 1
ATOM 3252 N N . TYR B 1 93 ? 19.328 -0.316 24.969 1 67 93 TYR B N 1
ATOM 3253 C CA . TYR B 1 93 ? 20.734 -0.598 24.719 1 67 93 TYR B CA 1
ATOM 3254 C C . TYR B 1 93 ? 21.641 0.303 25.547 1 67 93 TYR B C 1
ATOM 3256 O O . TYR B 1 93 ? 22.641 -0.15 26.094 1 67 93 TYR B O 1
ATOM 3264 N N . ASN B 1 94 ? 21.188 1.511 25.656 1 65.69 94 ASN B N 1
ATOM 3265 C CA . ASN B 1 94 ? 21.953 2.459 26.453 1 65.69 94 ASN B CA 1
ATOM 3266 C C . ASN B 1 94 ? 21.906 2.105 27.938 1 65.69 94 ASN B C 1
ATOM 3268 O O . ASN B 1 94 ? 22.922 2.217 28.641 1 65.69 94 ASN B O 1
ATOM 3272 N N . LEU B 1 95 ? 20.766 1.679 28.281 1 63.66 95 LEU B N 1
ATOM 3273 C CA . LEU B 1 95 ? 20.656 1.288 29.688 1 63.66 95 LEU B CA 1
ATOM 3274 C C . LEU B 1 95 ? 21.469 0.035 29.969 1 63.66 95 LEU B C 1
ATOM 3276 O O . LEU B 1 95 ? 22.125 -0.063 31.016 1 63.66 95 LEU B O 1
ATOM 3280 N N . LYS B 1 96 ? 21.359 -0.869 29.062 1 59.03 96 LYS B N 1
ATOM 3281 C CA . LYS B 1 96 ? 22.141 -2.088 29.234 1 59.03 96 LYS B CA 1
ATOM 3282 C C . LYS B 1 96 ? 23.641 -1.785 29.234 1 59.03 96 LYS B C 1
ATOM 3284 O O . LYS B 1 96 ? 24.391 -2.344 30.031 1 59.03 96 LYS B O 1
ATOM 3289 N N . SER B 1 97 ? 24 -0.937 28.297 1 60.25 97 SER B N 1
ATOM 3290 C CA . SER B 1 97 ? 25.406 -0.555 28.219 1 60.25 97 SER B CA 1
ATOM 3291 C C . SER B 1 97 ? 25.844 0.179 29.484 1 60.25 97 SER B C 1
ATOM 3293 O O . SER B 1 97 ? 26.953 -0.046 29.984 1 60.25 97 SER B O 1
ATOM 3295 N N . LYS B 1 98 ? 24.984 0.983 29.922 1 57.34 98 LYS B N 1
ATOM 3296 C CA . LYS B 1 98 ? 25.297 1.694 31.156 1 57.34 98 LYS B CA 1
ATOM 3297 C C . LYS B 1 98 ? 25.375 0.734 32.344 1 57.34 98 LYS B C 1
ATOM 3299 O O . LYS B 1 98 ? 26.234 0.886 33.219 1 57.34 98 LYS B O 1
ATOM 3304 N N . ALA B 1 99 ? 24.5 -0.213 32.281 1 59.41 99 ALA B N 1
ATOM 3305 C CA . ALA B 1 99 ? 24.516 -1.211 33.344 1 59.41 99 ALA B CA 1
ATOM 3306 C C . ALA B 1 99 ? 25.766 -2.078 33.281 1 59.41 99 ALA B C 1
ATOM 3308 O O . ALA B 1 99 ? 26.359 -2.424 34.312 1 59.41 99 ALA B O 1
ATOM 3309 N N . LEU B 1 100 ? 26.094 -2.486 32.094 1 54.47 100 LEU B N 1
ATOM 3310 C CA . LEU B 1 100 ? 27.297 -3.281 31.891 1 54.47 100 LEU B CA 1
ATOM 3311 C C . LEU B 1 100 ? 28.531 -2.479 32.281 1 54.47 100 LEU B C 1
ATOM 3313 O O . LEU B 1 100 ? 29.516 -3.037 32.781 1 54.47 100 LEU B O 1
ATOM 3317 N N . SER B 1 101 ? 28.453 -1.142 31.953 1 55.5 101 SER B N 1
ATOM 3318 C CA . SER B 1 101 ? 29.578 -0.299 32.312 1 55.5 101 SER B CA 1
ATOM 3319 C C . SER B 1 101 ? 29.734 -0.229 33.844 1 55.5 101 SER B C 1
ATOM 3321 O O . SER B 1 101 ? 30.828 0.015 34.344 1 55.5 101 SER B O 1
ATOM 3323 N N . PHE B 1 102 ? 28.703 -0.391 34.5 1 56.84 102 PHE B N 1
ATOM 3324 C CA . PHE B 1 102 ? 28.797 -0.397 35.969 1 56.84 102 PHE B CA 1
ATOM 3325 C C . PHE B 1 102 ? 29.422 -1.701 36.469 1 56.84 102 PHE B C 1
ATOM 3327 O O . PHE B 1 102 ? 30.078 -1.726 37.5 1 56.84 102 PHE B O 1
ATOM 3334 N N . VAL B 1 103 ? 29.203 -2.906 35.969 1 51.59 103 VAL B N 1
ATOM 3335 C CA . VAL B 1 103 ? 29.75 -4.191 36.375 1 51.59 103 VAL B CA 1
ATOM 3336 C C . VAL B 1 103 ? 31.188 -4.344 35.906 1 51.59 103 VAL B C 1
ATOM 3338 O O . VAL B 1 103 ? 32.031 -4.926 36.594 1 51.59 103 VAL B O 1
ATOM 3341 N N . ARG B 1 104 ? 31.484 -4.223 34.75 1 43.53 104 ARG B N 1
ATOM 3342 C CA . ARG B 1 104 ? 32.875 -4.316 34.281 1 43.53 104 ARG B CA 1
ATOM 3343 C C . ARG B 1 104 ? 33.406 -2.959 33.844 1 43.53 104 ARG B C 1
ATOM 3345 O O . ARG B 1 104 ? 33.188 -2.568 32.688 1 43.53 104 ARG B O 1
ATOM 3352 N N . PRO B 1 105 ? 33.969 -2.219 34.875 1 42.16 105 PRO B N 1
ATOM 3353 C CA . PRO B 1 105 ? 34.438 -0.861 34.625 1 42.16 105 PRO B CA 1
ATOM 3354 C C . PRO B 1 105 ? 35.5 -0.811 33.531 1 42.16 105 PRO B C 1
ATOM 3356 O O . PRO B 1 105 ? 35.75 0.247 32.938 1 42.16 105 PRO B O 1
ATOM 3359 N N . GLU B 1 106 ? 36.625 -1.725 33.656 1 40.38 106 GLU B N 1
ATOM 3360 C CA . GLU B 1 106 ? 37.781 -1.676 32.781 1 40.38 106 GLU B CA 1
ATOM 3361 C C . GLU B 1 106 ? 37.375 -1.758 31.297 1 40.38 106 GLU B C 1
ATOM 3363 O O . GLU B 1 106 ? 38.094 -1.323 30.422 1 40.38 106 GLU B O 1
ATOM 3368 N N . THR B 1 107 ? 36.812 -2.75 30.969 1 33.28 107 THR B N 1
ATOM 3369 C CA . THR B 1 107 ? 36.438 -2.957 29.578 1 33.28 107 THR B CA 1
ATOM 3370 C C . THR B 1 107 ? 35.438 -1.897 29.125 1 33.28 107 THR B C 1
ATOM 3372 O O . THR B 1 107 ? 34.344 -2.227 28.625 1 33.28 107 THR B O 1
ATOM 3375 N N . ALA B 1 108 ? 35.281 -0.881 29.906 1 33.81 108 ALA B N 1
ATOM 3376 C CA . ALA B 1 108 ? 34.656 0.373 29.5 1 33.81 108 ALA B CA 1
ATOM 3377 C C . ALA B 1 108 ? 35.156 0.818 28.141 1 33.81 108 ALA B C 1
ATOM 3379 O O . ALA B 1 108 ? 36.031 1.695 28.047 1 33.81 108 ALA B O 1
ATOM 3380 N N . PHE B 1 109 ? 36.094 -0.054 27.5 1 30.44 109 PHE B N 1
ATOM 3381 C CA . PHE B 1 109 ? 36.656 0.279 26.188 1 30.44 109 PHE B CA 1
ATOM 3382 C C . PHE B 1 109 ? 35.75 1.232 25.438 1 30.44 109 PHE B C 1
ATOM 3384 O O . PHE B 1 109 ? 34.531 1.31 25.719 1 30.44 109 PHE B O 1
ATOM 3391 N N . THR B 1 110 ? 36.531 1.843 24.297 1 29.94 110 THR B N 1
ATOM 3392 C CA . THR B 1 110 ? 36.25 2.893 23.328 1 29.94 110 THR B CA 1
ATOM 3393 C C . THR B 1 110 ? 34.875 2.713 22.719 1 29.94 110 THR B C 1
ATOM 3395 O O . THR B 1 110 ? 34.688 1.927 21.781 1 29.94 110 THR B O 1
ATOM 3398 N N . ALA B 1 111 ? 34.031 2.27 23.438 1 32.72 111 ALA B N 1
ATOM 3399 C CA . ALA B 1 111 ? 32.75 2.535 22.766 1 32.72 111 ALA B CA 1
ATOM 3400 C C . ALA B 1 111 ? 32.75 3.926 22.141 1 32.72 111 ALA B C 1
ATOM 3402 O O . ALA B 1 111 ? 32.688 4.934 22.844 1 32.72 111 ALA B O 1
ATOM 3403 N N . LEU B 1 112 ? 33.969 4.121 21.344 1 30.2 112 LEU B N 1
ATOM 3404 C CA . LEU B 1 112 ? 33.938 5.367 20.578 1 30.2 112 LEU B CA 1
ATOM 3405 C C . LEU B 1 112 ? 32.5 5.852 20.375 1 30.2 112 LEU B C 1
ATOM 3407 O O . LEU B 1 112 ? 31.672 5.109 19.875 1 30.2 112 LEU B O 1
ATOM 3411 N N . PRO B 1 113 ? 32.219 6.707 21.219 1 32.81 113 PRO B N 1
ATOM 3412 C CA . PRO B 1 113 ? 30.906 7.391 21.172 1 32.81 113 PRO B CA 1
ATOM 3413 C C . PRO B 1 113 ? 30.344 7.477 19.75 1 32.81 113 PRO B C 1
ATOM 3415 O O . PRO B 1 113 ? 29.125 7.402 19.562 1 32.81 113 PRO B O 1
ATOM 3418 N N . GLY B 1 114 ? 31.141 8.039 18.875 1 31.39 114 GLY B N 1
ATOM 3419 C CA . GLY B 1 114 ? 30.828 8.523 17.547 1 31.39 114 GLY B CA 1
ATOM 3420 C C . GLY B 1 114 ? 30.375 7.418 16.609 1 31.39 114 GLY B C 1
ATOM 3421 O O . GLY B 1 114 ? 29.703 7.684 15.602 1 31.39 114 GLY B O 1
ATOM 3422 N N . ALA B 1 115 ? 31.203 6.367 16.406 1 30.23 115 ALA B N 1
ATOM 3423 C CA . ALA B 1 115 ? 31.156 5.293 15.414 1 30.23 115 ALA B CA 1
ATOM 3424 C C . ALA B 1 115 ? 30.016 4.316 15.727 1 30.23 115 ALA B C 1
ATOM 3426 O O . ALA B 1 115 ? 29.641 3.51 14.875 1 30.23 115 ALA B O 1
ATOM 3427 N N . ALA B 1 116 ? 29.953 3.771 16.859 1 34.41 116 ALA B N 1
ATOM 3428 C CA . ALA B 1 116 ? 28.797 3.033 17.375 1 34.41 116 ALA B CA 1
ATOM 3429 C C . ALA B 1 116 ? 27.516 3.809 17.141 1 34.41 116 ALA B C 1
ATOM 3431 O O . ALA B 1 116 ? 26.531 3.613 17.859 1 34.41 116 ALA B O 1
ATOM 3432 N N . ALA B 1 117 ? 27.594 5.168 17.094 1 37.62 117 ALA B N 1
ATOM 3433 C CA . ALA B 1 117 ? 26.625 6.125 16.547 1 37.62 117 ALA B CA 1
ATOM 3434 C C . ALA B 1 117 ? 25.422 5.406 15.945 1 37.62 117 ALA B C 1
ATOM 3436 O O . ALA B 1 117 ? 25.453 4.188 15.758 1 37.62 117 ALA B O 1
ATOM 3437 N N . ALA B 1 118 ? 24.688 5.934 14.719 1 38.47 118 ALA B N 1
ATOM 3438 C CA . ALA B 1 118 ? 23.359 5.633 14.203 1 38.47 118 ALA B CA 1
ATOM 3439 C C . ALA B 1 118 ? 23.266 4.172 13.773 1 38.47 118 ALA B C 1
ATOM 3441 O O . ALA B 1 118 ? 23.438 3.855 12.594 1 38.47 118 ALA B O 1
ATOM 3442 N N . GLU B 1 119 ? 24.031 3.287 14.18 1 46.94 119 GLU B N 1
ATOM 3443 C CA . GLU B 1 119 ? 23.703 1.946 13.711 1 46.94 119 GLU B CA 1
ATOM 3444 C C . GLU B 1 119 ? 22.188 1.727 13.703 1 46.94 119 GLU B C 1
ATOM 3446 O O . GLU B 1 119 ? 21.547 1.754 14.758 1 46.94 119 GLU B O 1
ATOM 3451 N N . SER B 1 120 ? 21.625 2.27 12.891 1 62.28 120 SER B N 1
ATOM 3452 C CA . SER B 1 120 ? 20.188 2.43 12.695 1 62.28 120 SER B CA 1
ATOM 3453 C C . SER B 1 120 ? 19.422 1.181 13.125 1 62.28 120 SER B C 1
ATOM 3455 O O . SER B 1 120 ? 19.781 0.066 12.734 1 62.28 120 SER B O 1
ATOM 3457 N N . SER B 1 121 ? 18.922 1.069 14.477 1 80.44 121 SER B N 1
ATOM 3458 C CA . SER B 1 121 ? 18.016 0.049 14.969 1 80.44 121 SER B CA 1
ATOM 3459 C C . SER B 1 121 ? 17.266 -0.625 13.828 1 80.44 121 SER B C 1
ATOM 3461 O O . SER B 1 121 ? 16.938 0.018 12.828 1 80.44 121 SER B O 1
ATOM 3463 N N . PRO B 1 122 ? 17.406 -2.018 13.898 1 85.69 122 PRO B N 1
ATOM 3464 C CA . PRO B 1 122 ? 16.625 -2.719 12.883 1 85.69 122 PRO B CA 1
ATOM 3465 C C . PRO B 1 122 ? 15.211 -2.158 12.734 1 85.69 122 PRO B C 1
ATOM 3467 O O . PRO B 1 122 ? 14.656 -2.143 11.633 1 85.69 122 PRO B O 1
ATOM 3470 N N . PHE B 1 123 ? 14.766 -1.633 13.844 1 89.38 123 PHE B N 1
ATOM 3471 C CA . PHE B 1 123 ? 13.422 -1.062 13.797 1 89.38 123 PHE B CA 1
ATOM 3472 C C . PHE B 1 123 ? 13.414 0.245 13.008 1 89.38 123 PHE B C 1
ATOM 3474 O O . PHE B 1 123 ? 12.453 0.548 12.305 1 89.38 123 PHE B O 1
ATOM 3481 N N . ALA B 1 124 ? 14.477 0.922 13.148 1 87.12 124 ALA B N 1
ATOM 3482 C CA . ALA B 1 124 ? 14.586 2.176 12.406 1 87.12 124 ALA B CA 1
ATOM 3483 C C . ALA B 1 124 ? 14.727 1.915 10.914 1 87.12 124 ALA B C 1
ATOM 3485 O O . ALA B 1 124 ? 14.172 2.65 10.094 1 87.12 124 ALA B O 1
ATOM 3486 N N . ARG B 1 125 ? 15.43 0.905 10.586 1 90.19 125 ARG B N 1
ATOM 3487 C CA . ARG B 1 125 ? 15.578 0.535 9.18 1 90.19 125 ARG B CA 1
ATOM 3488 C C . ARG B 1 125 ? 14.258 0.044 8.594 1 90.19 125 ARG B C 1
ATOM 3490 O O . ARG B 1 125 ? 13.906 0.391 7.469 1 90.19 125 ARG B O 1
ATOM 3497 N N . LEU B 1 126 ? 13.641 -0.771 9.391 1 92.44 126 LEU B N 1
ATOM 3498 C CA . LEU B 1 126 ? 12.32 -1.209 8.953 1 92.44 126 LEU B CA 1
ATOM 3499 C C . LEU B 1 126 ? 11.375 -0.023 8.805 1 92.44 126 LEU B C 1
ATOM 3501 O O . LEU B 1 126 ? 10.555 0.01 7.883 1 92.44 126 LEU B O 1
ATOM 3505 N N . GLY B 1 127 ? 11.523 0.927 9.703 1 91.75 127 GLY B N 1
ATOM 3506 C CA . GLY B 1 127 ? 10.727 2.141 9.609 1 91.75 127 GLY B CA 1
ATOM 3507 C C . GLY B 1 127 ? 10.969 2.91 8.32 1 91.75 127 GLY B C 1
ATOM 3508 O O . GLY B 1 127 ? 10.023 3.42 7.711 1 91.75 127 GLY B O 1
ATOM 3509 N N . SER B 1 128 ? 12.156 2.904 7.906 1 90.12 128 SER B N 1
ATOM 3510 C CA . SER B 1 128 ? 12.492 3.6 6.668 1 90.12 128 SER B CA 1
ATOM 3511 C C . SER B 1 128 ? 11.914 2.883 5.453 1 90.12 128 SER B C 1
ATOM 3513 O O . SER B 1 128 ? 11.492 3.525 4.488 1 90.12 128 SER B O 1
ATOM 3515 N N . VAL B 1 129 ? 11.922 1.583 5.531 1 92.62 129 VAL B N 1
ATOM 3516 C CA . VAL B 1 129 ? 11.367 0.781 4.449 1 92.62 129 VAL B CA 1
ATOM 3517 C C . VAL B 1 129 ? 9.867 1.05 4.324 1 92.62 129 VAL B C 1
ATOM 3519 O O . VAL B 1 129 ? 9.367 1.285 3.223 1 92.62 129 VAL B O 1
ATOM 3522 N N . VAL B 1 130 ? 9.242 1.103 5.426 1 94.19 130 VAL B N 1
ATOM 3523 C CA . VAL B 1 130 ? 7.801 1.337 5.445 1 94.19 130 VAL B CA 1
ATOM 3524 C C . VAL B 1 130 ? 7.504 2.775 5.031 1 94.19 130 VAL B C 1
ATOM 3526 O O . VAL B 1 130 ? 6.539 3.035 4.312 1 94.19 130 VAL B O 1
ATOM 3529 N N . ALA B 1 131 ? 8.297 3.67 5.473 1 92.88 131 ALA B N 1
ATOM 3530 C CA . ALA B 1 131 ? 8.125 5.074 5.105 1 92.88 131 ALA B CA 1
ATOM 3531 C C . ALA B 1 131 ? 8.242 5.266 3.598 1 92.88 131 ALA B C 1
ATOM 3533 O O . ALA B 1 131 ? 7.488 6.039 3.002 1 92.88 131 ALA B O 1
ATOM 3534 N N . ASN B 1 132 ? 9.141 4.531 3.051 1 92.31 132 ASN B N 1
ATOM 3535 C CA . ASN B 1 132 ? 9.312 4.605 1.604 1 92.31 132 ASN B CA 1
ATOM 3536 C C . ASN B 1 132 ? 8.086 4.066 0.87 1 92.31 132 ASN B C 1
ATOM 3538 O O . ASN B 1 132 ? 7.688 4.609 -0.162 1 92.31 132 ASN B O 1
ATOM 3542 N N . ALA B 1 133 ? 7.613 3.023 1.345 1 93.94 133 ALA B N 1
ATOM 3543 C CA . ALA B 1 133 ? 6.402 2.469 0.748 1 93.94 133 ALA B CA 1
ATOM 3544 C C . ALA B 1 133 ? 5.234 3.447 0.863 1 93.94 133 ALA B C 1
ATOM 3546 O O . ALA B 1 133 ? 4.449 3.6 -0.076 1 93.94 133 ALA B O 1
ATOM 3547 N N . ARG B 1 134 ? 5.176 4.086 1.94 1 93.81 134 ARG B N 1
ATOM 3548 C CA . ARG B 1 134 ? 4.121 5.07 2.146 1 93.81 134 ARG B CA 1
ATOM 3549 C C . ARG B 1 134 ? 4.266 6.238 1.176 1 93.81 134 ARG B C 1
ATOM 3551 O O . ARG B 1 134 ? 3.277 6.715 0.615 1 93.81 134 ARG B O 1
ATOM 3558 N N . LEU B 1 135 ? 5.473 6.68 1.015 1 93.38 135 LEU B N 1
ATOM 3559 C CA . LEU B 1 135 ? 5.727 7.773 0.082 1 93.38 135 LEU B CA 1
ATOM 3560 C C . LEU B 1 135 ? 5.352 7.371 -1.341 1 93.38 135 LEU B C 1
ATOM 3562 O O . LEU B 1 135 ? 4.816 8.18 -2.1 1 93.38 135 LEU B O 1
ATOM 3566 N N . THR B 1 136 ? 5.59 6.145 -1.641 1 94 136 THR B N 1
ATOM 3567 C CA . THR B 1 136 ? 5.246 5.645 -2.967 1 94 136 THR B CA 1
ATOM 3568 C C . THR B 1 136 ? 3.732 5.625 -3.164 1 94 136 THR B C 1
ATOM 3570 O O . THR B 1 136 ? 3.234 6.027 -4.219 1 94 136 THR B O 1
ATOM 3573 N N . LEU B 1 137 ? 3.066 5.18 -2.172 1 93.25 137 LEU B N 1
ATOM 3574 C CA . LEU B 1 137 ? 1.61 5.133 -2.256 1 93.25 137 LEU B CA 1
ATOM 3575 C C . LEU B 1 137 ? 1.021 6.539 -2.309 1 93.25 137 LEU B C 1
ATOM 3577 O O . LEU B 1 137 ? -0.03 6.754 -2.916 1 93.25 137 LEU B O 1
ATOM 3581 N N . ARG B 1 138 ? 1.77 7.457 -1.737 1 93 138 ARG B N 1
ATOM 3582 C CA . ARG B 1 138 ? 1.286 8.836 -1.695 1 93 138 ARG B CA 1
ATOM 3583 C C . ARG B 1 138 ? 1.476 9.523 -3.043 1 93 138 ARG B C 1
ATOM 3585 O O . ARG B 1 138 ? 0.987 10.633 -3.252 1 93 138 ARG B O 1
ATOM 3592 N N . LEU B 1 139 ? 2.092 8.898 -3.943 1 92.62 139 LEU B N 1
ATOM 3593 C CA . LEU B 1 139 ? 2.203 9.445 -5.289 1 92.62 139 LEU B CA 1
ATOM 3594 C C . LEU B 1 139 ? 0.823 9.672 -5.902 1 92.62 139 LEU B C 1
ATOM 3596 O O . LEU B 1 139 ? 0.643 10.562 -6.73 1 92.62 139 LEU B O 1
ATOM 3600 N N . PHE B 1 140 ? -0.128 8.883 -5.391 1 90.94 140 PHE B N 1
ATOM 3601 C CA . PHE B 1 140 ? -1.493 9 -5.891 1 90.94 140 PHE B CA 1
ATOM 3602 C C . PHE B 1 140 ? -2.346 9.836 -4.945 1 90.94 140 PHE B C 1
ATOM 3604 O O . PHE B 1 140 ? -3.576 9.828 -5.039 1 90.94 140 PHE B O 1
ATOM 3611 N N . GLY B 1 141 ? -1.728 10.57 -4.117 1 90.88 141 GLY B N 1
ATOM 3612 C CA . GLY B 1 141 ? -2.443 11.328 -3.104 1 90.88 141 GLY B CA 1
ATOM 3613 C C . GLY B 1 141 ? -3.098 12.578 -3.646 1 90.88 141 GLY B C 1
ATOM 3614 O O . GLY B 1 141 ? -3.926 13.195 -2.973 1 90.88 141 GLY B O 1
ATOM 3615 N N . LEU B 1 142 ? -2.793 12.93 -4.867 1 92.88 142 LEU B N 1
ATOM 3616 C CA . LEU B 1 142 ? -3.391 14.117 -5.461 1 92.88 142 LEU B CA 1
ATOM 3617 C C . LEU B 1 142 ? -4.82 13.836 -5.914 1 92.88 142 LEU B C 1
ATOM 3619 O O . LEU B 1 142 ? -5.617 14.766 -6.059 1 92.88 142 LEU B O 1
ATOM 3623 N N . LEU B 1 143 ? -5.152 12.586 -6.035 1 91.81 143 LEU B N 1
ATOM 3624 C CA . LEU B 1 143 ? -6.473 12.219 -6.539 1 91.81 143 LEU B CA 1
ATOM 3625 C C . LEU B 1 143 ? -7.555 12.562 -5.523 1 91.81 143 LEU B C 1
ATOM 3627 O O . LEU B 1 143 ? -8.516 13.266 -5.848 1 91.81 143 LEU B O 1
ATOM 3631 N N . PRO B 1 144 ? -7.371 12.156 -4.355 1 91.06 144 PRO B N 1
ATOM 3632 C CA . PRO B 1 144 ? -8.398 12.516 -3.371 1 91.06 144 PRO B CA 1
ATOM 3633 C C . PRO B 1 144 ? -8.5 14.023 -3.148 1 91.06 144 PRO B C 1
ATOM 3635 O O . PRO B 1 144 ? -9.586 14.531 -2.863 1 91.06 144 PRO B O 1
ATOM 3638 N N . ILE B 1 145 ? -7.418 14.742 -3.23 1 92.12 145 ILE B N 1
ATOM 3639 C CA . ILE B 1 145 ? -7.441 16.188 -3.07 1 92.12 145 ILE B CA 1
ATOM 3640 C C . ILE B 1 145 ? -8.234 16.828 -4.211 1 92.12 145 ILE B C 1
ATOM 3642 O O . ILE B 1 145 ? -9.023 17.75 -3.986 1 92.12 145 ILE B O 1
ATOM 3646 N N . TYR B 1 146 ? -8.055 16.297 -5.355 1 91.81 146 TYR B N 1
ATOM 3647 C CA . TYR B 1 146 ? -8.797 16.797 -6.512 1 91.81 146 TYR B CA 1
ATOM 3648 C C . TYR B 1 146 ? -10.297 16.594 -6.324 1 91.81 146 TYR B C 1
ATOM 3650 O O . TYR B 1 146 ? -11.086 17.5 -6.578 1 91.81 146 TYR B O 1
ATOM 3658 N N . VAL B 1 147 ? -10.648 15.461 -5.934 1 88.94 147 VAL B N 1
ATOM 3659 C CA . VAL B 1 147 ? -12.062 15.148 -5.73 1 88.94 147 VAL B CA 1
ATOM 3660 C C . VAL B 1 147 ? -12.633 16.062 -4.641 1 88.94 147 VAL B C 1
ATOM 3662 O O . VAL B 1 147 ? -13.766 16.547 -4.758 1 88.94 147 VAL B O 1
ATOM 3665 N N . ARG B 1 148 ? -11.852 16.344 -3.674 1 89.75 148 ARG B N 1
ATOM 3666 C CA . ARG B 1 148 ? -12.305 17.203 -2.584 1 89.75 148 ARG B CA 1
ATOM 3667 C C . ARG B 1 148 ? -12.516 18.625 -3.068 1 89.75 148 ARG B C 1
ATOM 3669 O O . ARG B 1 148 ? -13.492 19.281 -2.701 1 89.75 148 ARG B O 1
ATOM 3676 N N . ILE B 1 149 ? -11.617 19.062 -3.807 1 90.62 149 ILE B N 1
ATOM 3677 C CA . ILE B 1 149 ? -11.734 20.422 -4.324 1 90.62 149 ILE B CA 1
ATOM 3678 C C . ILE B 1 149 ? -12.977 20.531 -5.211 1 90.62 149 ILE B C 1
ATOM 3680 O O . ILE B 1 149 ? -13.703 21.531 -5.148 1 90.62 149 ILE B O 1
ATOM 3684 N N . ARG B 1 150 ? -13.234 19.5 -5.957 1 89.69 150 ARG B N 1
ATOM 3685 C CA . ARG B 1 150 ? -14.398 19.516 -6.844 1 89.69 150 ARG B CA 1
ATOM 3686 C C . ARG B 1 150 ? -15.695 19.469 -6.047 1 89.69 150 ARG B C 1
ATOM 3688 O O . ARG B 1 150 ? -16.672 20.156 -6.398 1 89.69 150 ARG B O 1
ATOM 3695 N N . LYS B 1 151 ? -15.703 18.75 -5.059 1 85.88 151 LYS B N 1
ATOM 3696 C CA . LYS B 1 151 ? -16.875 18.703 -4.195 1 85.88 151 LYS B CA 1
ATOM 3697 C C . LYS B 1 151 ? -17.094 20.031 -3.496 1 85.88 151 LYS B C 1
ATOM 3699 O O . LYS B 1 151 ? -18.234 20.469 -3.33 1 85.88 151 LYS B O 1
ATOM 3704 N N . LEU B 1 152 ? -15.984 20.688 -3.107 1 88.62 152 LEU B N 1
ATOM 3705 C CA . LEU B 1 152 ? -16.062 22 -2.457 1 88.62 152 LEU B CA 1
ATOM 3706 C C . LEU B 1 152 ? -16.641 23.031 -3.41 1 88.62 152 LEU B C 1
ATOM 3708 O O . LEU B 1 152 ? -17.453 23.875 -3.012 1 88.62 152 LEU B O 1
ATOM 3712 N N . ILE B 1 153 ? -16.219 22.922 -4.617 1 89.88 153 ILE B N 1
ATOM 3713 C CA . ILE B 1 153 ? -16.688 23.875 -5.609 1 89.88 153 ILE B CA 1
ATOM 3714 C C . ILE B 1 153 ? -18.172 23.641 -5.871 1 89.88 153 ILE B C 1
ATOM 3716 O O . ILE B 1 153 ? -18.938 24.609 -6.035 1 89.88 153 ILE B O 1
ATOM 3720 N N . ARG B 1 154 ? -18.547 22.438 -5.812 1 84.69 154 ARG B N 1
ATOM 3721 C CA . ARG B 1 154 ? -19.938 22.094 -6.062 1 84.69 154 ARG B CA 1
ATOM 3722 C C . ARG B 1 154 ? -20.828 22.5 -4.883 1 84.69 154 ARG B C 1
ATOM 3724 O O . ARG B 1 154 ? -21.922 23.031 -5.074 1 84.69 154 ARG B O 1
ATOM 3731 N N . ASP B 1 155 ? -20.312 22.297 -3.688 1 81.88 155 ASP B N 1
ATOM 3732 C CA . ASP B 1 155 ? -21.125 22.516 -2.486 1 81.88 155 ASP B CA 1
ATOM 3733 C C . ASP B 1 155 ? -20.875 23.906 -1.912 1 81.88 155 ASP B C 1
ATOM 3735 O O . ASP B 1 155 ? -21.359 24.234 -0.833 1 81.88 155 ASP B O 1
ATOM 3739 N N . GLY B 1 156 ? -20.125 24.688 -2.436 1 80.56 156 GLY B N 1
ATOM 3740 C CA . GLY B 1 156 ? -19.703 25.984 -1.92 1 80.56 156 GLY B CA 1
ATOM 3741 C C . GLY B 1 156 ? -20.859 26.891 -1.562 1 80.56 156 GLY B C 1
ATOM 3742 O O . GLY B 1 156 ? -20.828 27.594 -0.55 1 80.56 156 GLY B O 1
ATOM 3743 N N . LYS B 1 157 ? -22.016 26.766 -2.189 1 83.5 157 LYS B N 1
ATOM 3744 C CA . LYS B 1 157 ? -23.125 27.688 -1.972 1 83.5 157 LYS B CA 1
ATOM 3745 C C . LYS B 1 157 ? -23.891 27.328 -0.701 1 83.5 157 LYS B C 1
ATOM 3747 O O . LYS B 1 157 ? -24.484 28.203 -0.067 1 83.5 157 LYS B O 1
ATOM 3752 N N . SER B 1 158 ? -23.719 26.141 -0.255 1 84.75 158 SER B N 1
ATOM 3753 C CA . SER B 1 158 ? -24.516 25.688 0.883 1 84.75 158 SER B CA 1
ATOM 3754 C C . SER B 1 158 ? -23.703 25.734 2.176 1 84.75 158 SER B C 1
ATOM 3756 O O . SER B 1 158 ? -24.266 25.625 3.27 1 84.75 158 SER B O 1
ATOM 3758 N N . MET B 1 159 ? -22.5 26.125 2.08 1 83.06 159 MET B N 1
ATOM 3759 C CA . MET B 1 159 ? -21.625 26.078 3.25 1 83.06 159 MET B CA 1
ATOM 3760 C C . MET B 1 159 ? -21.375 27.484 3.797 1 83.06 159 MET B C 1
ATOM 3762 O O . MET B 1 159 ? -21.547 28.469 3.08 1 83.06 159 MET B O 1
ATOM 3766 N N . ASP B 1 160 ? -21.078 27.531 5.074 1 89.5 160 ASP B N 1
ATOM 3767 C CA . ASP B 1 160 ? -20.625 28.781 5.676 1 89.5 160 ASP B CA 1
ATOM 3768 C C . ASP B 1 160 ? -19.438 29.359 4.906 1 89.5 160 ASP B C 1
ATOM 3770 O O . ASP B 1 160 ? -18.484 28.641 4.609 1 89.5 160 ASP B O 1
ATOM 3774 N N . PRO B 1 161 ? -19.547 30.547 4.574 1 90.62 161 PRO B N 1
ATOM 3775 C CA . PRO B 1 161 ? -18.516 31.156 3.736 1 90.62 161 PRO B CA 1
ATOM 3776 C C . PRO B 1 161 ? -17.125 31.094 4.367 1 90.62 161 PRO B C 1
ATOM 3778 O O . PRO B 1 161 ? -16.125 30.922 3.66 1 90.62 161 PRO B O 1
ATOM 3781 N N . VAL B 1 162 ? -17.047 31.359 5.652 1 91.88 162 VAL B N 1
ATOM 3782 C CA . VAL B 1 162 ? -15.75 31.312 6.332 1 91.88 162 VAL B CA 1
ATOM 3783 C C . VAL B 1 162 ? -15.195 29.891 6.277 1 91.88 162 VAL B C 1
ATOM 3785 O O . VAL B 1 162 ? -14.008 29.703 5.984 1 91.88 162 VAL B O 1
ATOM 3788 N N . LEU B 1 163 ? -16.047 28.938 6.477 1 91.44 163 LEU B N 1
ATOM 3789 C CA . LEU B 1 163 ? -15.625 27.547 6.418 1 91.44 163 LEU B CA 1
ATOM 3790 C C . LEU B 1 163 ? -15.234 27.156 4.996 1 91.44 163 LEU B C 1
ATOM 3792 O O . LEU B 1 163 ? -14.328 26.344 4.801 1 91.44 163 LEU B O 1
ATOM 3796 N N . TYR B 1 164 ? -15.867 27.719 4.133 1 92.38 164 TYR B N 1
ATOM 3797 C CA . TYR B 1 164 ? -15.555 27.469 2.729 1 92.38 164 TYR B CA 1
ATOM 3798 C C . TYR B 1 164 ? -14.148 27.953 2.385 1 92.38 164 TYR B C 1
ATOM 3800 O O . TYR B 1 164 ? -13.359 27.219 1.78 1 92.38 164 TYR B O 1
ATOM 3808 N N . ILE B 1 165 ? -13.906 29.141 2.795 1 93.56 165 ILE B N 1
ATOM 3809 C CA . ILE B 1 165 ? -12.609 29.734 2.492 1 93.56 165 ILE B CA 1
ATOM 3810 C C . ILE B 1 165 ? -11.5 28.938 3.186 1 93.56 165 ILE B C 1
ATOM 3812 O O . ILE B 1 165 ? -10.461 28.656 2.586 1 93.56 165 ILE B O 1
ATOM 3816 N N . ILE B 1 166 ? -11.719 28.547 4.367 1 93.75 166 ILE B N 1
ATOM 3817 C CA . ILE B 1 166 ? -10.734 27.781 5.121 1 93.75 166 ILE B CA 1
ATOM 3818 C C . ILE B 1 166 ? -10.477 26.453 4.434 1 93.75 166 ILE B C 1
ATOM 3820 O O . ILE B 1 166 ? -9.328 26.031 4.277 1 93.75 166 ILE B O 1
ATOM 3824 N N . SER B 1 167 ? -11.531 25.844 4.012 1 92.69 167 SER B N 1
ATOM 3825 C CA . SER B 1 167 ? -11.414 24.531 3.371 1 92.69 167 SER B CA 1
ATOM 3826 C C . SER B 1 167 ? -10.695 24.641 2.031 1 92.69 167 SER B C 1
ATOM 3828 O O . SER B 1 167 ? -9.883 23.781 1.688 1 92.69 167 SER B O 1
ATOM 3830 N N . PHE B 1 168 ? -10.984 25.688 1.38 1 93.25 168 PHE B N 1
ATOM 3831 C CA . PHE B 1 168 ? -10.352 25.875 0.081 1 93.25 168 PHE B CA 1
ATOM 3832 C C . PHE B 1 168 ? -8.859 26.141 0.242 1 93.25 168 PHE B C 1
ATOM 3834 O O . PHE B 1 168 ? -8.047 25.609 -0.504 1 93.25 168 PHE B O 1
ATOM 3841 N N . VAL B 1 169 ? -8.523 26.922 1.151 1 94.75 169 VAL B N 1
ATOM 3842 C CA . VAL B 1 169 ? -7.125 27.234 1.427 1 94.75 169 VAL B CA 1
ATOM 3843 C C . VAL B 1 169 ? -6.402 25.969 1.899 1 94.75 169 VAL B C 1
ATOM 3845 O O . VAL B 1 169 ? -5.289 25.688 1.456 1 94.75 169 VAL B O 1
ATOM 3848 N N . GLN B 1 170 ? -7.027 25.281 2.697 1 94.56 170 GLN B N 1
ATOM 3849 C CA . GLN B 1 170 ? -6.438 24.062 3.223 1 94.56 170 GLN B CA 1
ATOM 3850 C C . GLN B 1 170 ? -6.188 23.047 2.107 1 94.56 170 GLN B C 1
ATOM 3852 O O . GLN B 1 170 ? -5.117 22.438 2.041 1 94.56 170 GLN B O 1
ATOM 3857 N N . CYS B 1 171 ? -7.133 22.875 1.267 1 93.81 171 CYS B N 1
ATOM 3858 C CA . CYS B 1 171 ? -6.988 21.953 0.153 1 93.81 171 CYS B CA 1
ATOM 3859 C C . CYS B 1 171 ? -5.844 22.359 -0.763 1 93.81 171 CYS B C 1
ATOM 3861 O O . CYS B 1 171 ? -5.078 21.516 -1.235 1 93.81 171 CYS B O 1
ATOM 3863 N N . SER B 1 172 ? -5.746 23.625 -0.957 1 95.5 172 SER B N 1
ATOM 3864 C CA . SER B 1 172 ? -4.676 24.141 -1.81 1 95.5 172 SER B CA 1
ATOM 3865 C C . SER B 1 172 ? -3.307 23.906 -1.176 1 95.5 172 SER B C 1
ATOM 3867 O O . SER B 1 172 ? -2.344 23.578 -1.871 1 95.5 172 SER B O 1
ATOM 3869 N N . LEU B 1 173 ? -3.256 24.078 0.094 1 95.38 173 LEU B N 1
ATOM 3870 C CA . LEU B 1 173 ? -2.008 23.844 0.812 1 95.38 173 LEU B CA 1
ATOM 3871 C C . LEU B 1 173 ? -1.624 22.359 0.768 1 95.38 173 LEU B C 1
ATOM 3873 O O . LEU B 1 173 ? -0.462 22.031 0.528 1 95.38 173 LEU B O 1
ATOM 3877 N N . TYR B 1 174 ? -2.598 21.531 0.907 1 94.94 174 TYR B N 1
ATOM 3878 C CA . TYR B 1 174 ? -2.33 20.094 0.852 1 94.94 174 TYR B CA 1
ATOM 3879 C C . TYR B 1 174 ? -1.965 19.672 -0.563 1 94.94 174 TYR B C 1
ATOM 3881 O O . TYR B 1 174 ? -1.139 18.766 -0.752 1 94.94 174 TYR B O 1
ATOM 3889 N N . ALA B 1 175 ? -2.572 20.281 -1.515 1 95.38 175 ALA B N 1
ATOM 3890 C CA . ALA B 1 175 ? -2.211 20 -2.902 1 95.38 175 ALA B CA 1
ATOM 3891 C C . ALA B 1 175 ? -0.764 20.391 -3.184 1 95.38 175 ALA B C 1
ATOM 3893 O O . ALA B 1 175 ? -0.025 19.641 -3.826 1 95.38 175 ALA B O 1
ATOM 3894 N N . THR B 1 176 ? -0.4 21.547 -2.701 1 95.06 176 THR B N 1
ATOM 3895 C CA . THR B 1 176 ? 0.97 22.016 -2.867 1 95.06 176 THR B CA 1
ATOM 3896 C C . THR B 1 176 ? 1.952 21.094 -2.158 1 95.06 176 THR B C 1
ATOM 3898 O O . THR B 1 176 ? 2.99 20.734 -2.719 1 95.06 176 THR B O 1
ATOM 3901 N N . PHE B 1 177 ? 1.611 20.75 -0.99 1 94.56 177 PHE B N 1
ATOM 3902 C CA . PHE B 1 177 ? 2.438 19.828 -0.219 1 94.56 177 PHE B CA 1
ATOM 3903 C C . PHE B 1 177 ? 2.645 18.516 -0.978 1 94.56 177 PHE B C 1
ATOM 3905 O O . PHE B 1 177 ? 3.779 18.078 -1.168 1 94.56 177 PHE B O 1
ATOM 3912 N N . GLN B 1 178 ? 1.522 17.938 -1.404 1 94.62 178 GLN B N 1
ATOM 3913 C CA . GLN B 1 178 ? 1.592 16.641 -2.062 1 94.62 178 GLN B CA 1
ATOM 3914 C C . GLN B 1 178 ? 2.336 16.734 -3.391 1 94.62 178 GLN B C 1
ATOM 3916 O O . GLN B 1 178 ? 3.084 15.82 -3.758 1 94.62 178 GLN B O 1
ATOM 3921 N N . LEU B 1 179 ? 2.164 17.719 -4.098 1 93.69 179 LEU B N 1
ATOM 3922 C CA . LEU B 1 179 ? 2.836 17.906 -5.375 1 93.69 179 LEU B CA 1
ATOM 3923 C C . LEU B 1 179 ? 4.344 18.016 -5.188 1 93.69 179 LEU B C 1
ATOM 3925 O O . LEU B 1 179 ? 5.113 17.328 -5.855 1 93.69 179 LEU B O 1
ATOM 3929 N N . LEU B 1 180 ? 4.715 18.812 -4.227 1 92 180 LEU B N 1
ATOM 3930 C CA . LEU B 1 180 ? 6.137 19.031 -3.982 1 92 180 LEU B CA 1
ATOM 3931 C C . LEU B 1 180 ? 6.785 17.781 -3.406 1 92 180 LEU B C 1
ATOM 3933 O O . LEU B 1 180 ? 7.926 17.453 -3.74 1 92 180 LEU B O 1
ATOM 3937 N N . GLU B 1 181 ? 6.074 17.156 -2.568 1 92.94 181 GLU B N 1
ATOM 3938 C CA . GLU B 1 181 ? 6.609 15.914 -2.02 1 92.94 181 GLU B CA 1
ATOM 3939 C C . GLU B 1 181 ? 6.789 14.859 -3.109 1 92.94 181 GLU B C 1
ATOM 3941 O O . GLU B 1 181 ? 7.773 14.117 -3.107 1 92.94 181 GLU B O 1
ATOM 3946 N N . ASN B 1 182 ? 5.84 14.781 -3.996 1 93.56 182 ASN B N 1
ATOM 3947 C CA . ASN B 1 182 ? 5.945 13.844 -5.105 1 93.56 182 ASN B CA 1
ATOM 3948 C C . ASN B 1 182 ? 7.156 14.148 -5.984 1 93.56 182 ASN B C 1
ATOM 3950 O O . ASN B 1 182 ? 7.91 13.242 -6.344 1 93.56 182 ASN B O 1
ATOM 3954 N N . ILE B 1 183 ? 7.328 15.375 -6.246 1 90.94 183 ILE B N 1
ATOM 3955 C CA . ILE B 1 183 ? 8.438 15.781 -7.102 1 90.94 183 ILE B CA 1
ATOM 3956 C C . ILE B 1 183 ? 9.766 15.523 -6.387 1 90.94 183 ILE B C 1
ATOM 3958 O O . ILE B 1 183 ? 10.711 15.008 -6.992 1 90.94 183 ILE B O 1
ATOM 3962 N N . ALA B 1 184 ? 9.82 15.852 -5.129 1 90.06 184 ALA B N 1
ATOM 3963 C CA . ALA B 1 184 ? 11.031 15.633 -4.348 1 90.06 184 ALA B CA 1
ATOM 3964 C C . ALA B 1 184 ? 11.375 14.141 -4.266 1 90.06 184 ALA B C 1
ATOM 3966 O O . ALA B 1 184 ? 12.531 13.758 -4.461 1 90.06 184 ALA B O 1
ATOM 3967 N N . PHE B 1 185 ? 10.375 13.336 -4.039 1 91.12 185 PHE B N 1
ATOM 3968 C CA . PHE B 1 185 ? 10.555 11.891 -3.916 1 91.12 185 PHE B CA 1
ATOM 3969 C C . PHE B 1 185 ? 11.016 11.289 -5.238 1 91.12 185 PHE B C 1
ATOM 3971 O O . PHE B 1 185 ? 11.969 10.5 -5.27 1 91.12 185 PHE B O 1
ATOM 3978 N N . LEU B 1 186 ? 10.398 11.641 -6.297 1 90.75 186 LEU B N 1
ATOM 3979 C CA . LEU B 1 186 ? 10.75 11.109 -7.613 1 90.75 186 LEU B CA 1
ATOM 3980 C C . LEU B 1 186 ? 12.133 11.586 -8.047 1 90.75 186 LEU B C 1
ATOM 3982 O O . LEU B 1 186 ? 12.859 10.859 -8.719 1 90.75 186 LEU B O 1
ATOM 3986 N N . THR B 1 187 ? 12.5 12.797 -7.648 1 88.38 187 THR B N 1
ATOM 3987 C CA . THR B 1 187 ? 13.828 13.305 -7.945 1 88.38 187 THR B CA 1
ATOM 3988 C C . THR B 1 187 ? 14.891 12.555 -7.141 1 88.38 187 THR B C 1
ATOM 3990 O O . THR B 1 187 ? 15.945 12.211 -7.664 1 88.38 187 THR B O 1
ATOM 3993 N N . GLU B 1 188 ? 14.523 12.344 -5.953 1 87.12 188 GLU B N 1
ATOM 3994 C CA . GLU B 1 188 ? 15.422 11.609 -5.074 1 87.12 188 GLU B CA 1
ATOM 3995 C C . GLU B 1 188 ? 15.68 10.203 -5.598 1 87.12 188 GLU B C 1
ATOM 3997 O O . GLU B 1 188 ? 16.781 9.68 -5.473 1 87.12 188 GLU B O 1
ATOM 4002 N N . LYS B 1 189 ? 14.68 9.578 -6.156 1 88.44 189 LYS B N 1
ATOM 4003 C CA . LYS B 1 189 ? 14.805 8.219 -6.668 1 88.44 189 LYS B CA 1
ATOM 4004 C C . LYS B 1 189 ? 15.367 8.211 -8.086 1 88.44 189 LYS B C 1
ATOM 4006 O O . LYS B 1 189 ? 15.508 7.152 -8.703 1 88.44 189 LYS B O 1
ATOM 4011 N N . GLY B 1 190 ? 15.617 9.305 -8.656 1 84.75 190 GLY B N 1
ATOM 4012 C CA . GLY B 1 190 ? 16.25 9.43 -9.953 1 84.75 190 GLY B CA 1
ATOM 4013 C C . GLY B 1 190 ? 15.281 9.281 -11.109 1 84.75 190 GLY B C 1
ATOM 4014 O O . GLY B 1 190 ? 15.688 9.023 -12.242 1 84.75 190 GLY B O 1
ATOM 4015 N N . VAL B 1 191 ? 14.07 9.328 -10.805 1 86.19 191 VAL B N 1
ATOM 4016 C CA . VAL B 1 191 ? 13.07 9.203 -11.852 1 86.19 191 VAL B CA 1
ATOM 4017 C C . VAL B 1 191 ? 12.961 10.508 -12.633 1 86.19 191 VAL B C 1
ATOM 4019 O O . VAL B 1 191 ? 12.914 10.5 -13.867 1 86.19 191 VAL B O 1
ATOM 4022 N N . LEU B 1 192 ? 12.828 11.523 -11.773 1 83.56 192 LEU B N 1
ATOM 4023 C CA . LEU B 1 192 ? 12.75 12.828 -12.414 1 83.56 192 LEU B CA 1
ATOM 4024 C C . LEU B 1 192 ? 14.133 13.469 -12.523 1 83.56 192 LEU B C 1
ATOM 4026 O O . LEU B 1 192 ? 14.93 13.398 -11.586 1 83.56 192 LEU B O 1
ATOM 4030 N N . MET B 1 193 ? 14.594 13.344 -13.711 1 65 193 MET B N 1
ATOM 4031 C CA . MET B 1 193 ? 15.891 13.992 -13.883 1 65 193 MET B CA 1
ATOM 4032 C C . MET B 1 193 ? 15.852 15.43 -13.367 1 65 193 MET B C 1
ATOM 4034 O O . MET B 1 193 ? 14.781 15.945 -13.039 1 65 193 MET B O 1
ATOM 4038 N N . LYS B 1 194 ? 16.969 16.219 -13.5 1 57.53 194 LYS B N 1
ATOM 4039 C CA . LYS B 1 194 ? 17.219 17.578 -13.008 1 57.53 194 LYS B CA 1
ATOM 4040 C C . LYS B 1 194 ? 16.047 18.5 -13.305 1 57.53 194 LYS B C 1
ATOM 4042 O O . LYS B 1 194 ? 15.82 18.875 -14.453 1 57.53 194 LYS B O 1
ATOM 4047 N N . CYS B 1 195 ? 14.859 18 -12.633 1 51.06 195 CYS B N 1
ATOM 4048 C CA . CYS B 1 195 ? 13.711 18.859 -12.914 1 51.06 195 CYS B CA 1
ATOM 4049 C C . CYS B 1 195 ? 14.117 20.328 -12.883 1 51.06 195 CYS B C 1
ATOM 4051 O O . CYS B 1 195 ? 14.984 20.719 -12.094 1 51.06 195 CYS B O 1
ATOM 4053 N N . GLY B 1 196 ? 14.008 20.922 -13.961 1 50.53 196 GLY B N 1
ATOM 4054 C CA . GLY B 1 196 ? 14.172 22.359 -14.203 1 50.53 196 GLY B CA 1
ATOM 4055 C C . GLY B 1 196 ? 13.727 23.203 -13.031 1 50.53 196 GLY B C 1
ATOM 4056 O O . GLY B 1 196 ? 13.828 24.438 -13.078 1 50.53 196 GLY B O 1
ATOM 4057 N N . LEU B 1 197 ? 12.969 22.594 -12.141 1 52.38 197 LEU B N 1
ATOM 4058 C CA . LEU B 1 197 ? 12.539 23.5 -11.086 1 52.38 197 LEU B CA 1
ATOM 4059 C C . LEU B 1 197 ? 13.695 23.828 -10.148 1 52.38 197 LEU B C 1
ATOM 4061 O O . LEU B 1 197 ? 13.484 24.391 -9.07 1 52.38 197 LEU B O 1
ATOM 4065 N N . GLY B 1 198 ? 14.812 23.312 -10.547 1 52.28 198 GLY B N 1
ATOM 4066 C CA . GLY B 1 198 ? 16.047 23.594 -9.828 1 52.28 198 GLY B CA 1
ATOM 4067 C C . GLY B 1 198 ? 16.203 25.047 -9.453 1 52.28 198 GLY B C 1
ATOM 4068 O O . GLY B 1 198 ? 16.75 25.375 -8.391 1 52.28 198 GLY B O 1
ATOM 4069 N N . TRP B 1 199 ? 15.805 25.766 -10.344 1 51.44 199 TRP B N 1
ATOM 4070 C CA . TRP B 1 199 ? 15.992 27.188 -10.094 1 51.44 199 TRP B CA 1
ATOM 4071 C C . TRP B 1 199 ? 15.188 27.641 -8.883 1 51.44 199 TRP B C 1
ATOM 4073 O O . TRP B 1 199 ? 15.625 28.516 -8.133 1 51.44 199 TRP B O 1
ATOM 4083 N N . LEU B 1 200 ? 14.109 26.984 -8.641 1 52.16 200 LEU B N 1
ATOM 4084 C CA . LEU B 1 200 ? 13.25 27.406 -7.543 1 52.16 200 LEU B CA 1
ATOM 4085 C C . LEU B 1 200 ? 13.773 26.906 -6.203 1 52.16 200 LEU B C 1
ATOM 4087 O O . LEU B 1 200 ? 13.547 27.531 -5.168 1 52.16 200 LEU B O 1
ATOM 4091 N N . PHE B 1 201 ? 14.531 25.891 -6.301 1 56.84 201 PHE B N 1
ATOM 4092 C CA . PHE B 1 201 ? 14.859 25.266 -5.02 1 56.84 201 PHE B CA 1
ATOM 4093 C C . PHE B 1 201 ? 16.359 25.203 -4.82 1 56.84 201 PHE B C 1
ATOM 4095 O O . PHE B 1 201 ? 16.891 24.234 -4.266 1 56.84 201 PHE B O 1
ATOM 4102 N N . ASN B 1 202 ? 17.141 26.062 -5.445 1 49.84 202 ASN B N 1
ATOM 4103 C CA . ASN B 1 202 ? 18.594 26.125 -5.328 1 49.84 202 ASN B CA 1
ATOM 4104 C C . ASN B 1 202 ? 19.016 26.484 -3.91 1 49.84 202 ASN B C 1
ATOM 4106 O O . ASN B 1 202 ? 20.172 26.859 -3.688 1 49.84 202 ASN B O 1
ATOM 4110 N N . GLY B 1 203 ? 18.203 26.25 -2.883 1 47.25 203 GLY B N 1
ATOM 4111 C CA . GLY B 1 203 ? 18.766 26.672 -1.607 1 47.25 203 GLY B CA 1
ATOM 4112 C C . GLY B 1 203 ? 19.938 25.844 -1.15 1 47.25 203 GLY B C 1
ATOM 4113 O O . GLY B 1 203 ? 20.359 24.922 -1.854 1 47.25 203 GLY B O 1
ATOM 4114 N N . ALA B 1 204 ? 20.625 26.266 -0.038 1 45.97 204 ALA B N 1
ATOM 4115 C CA . ALA B 1 204 ? 21.875 25.766 0.557 1 45.97 204 ALA B CA 1
ATOM 4116 C C . ALA B 1 204 ? 21.859 24.25 0.643 1 45.97 204 ALA B C 1
ATOM 4118 O O . ALA B 1 204 ? 22.922 23.609 0.583 1 45.97 204 ALA B O 1
ATOM 4119 N N . GLY B 1 205 ? 20.781 23.688 1.084 1 53.72 205 GLY B N 1
ATOM 4120 C CA . GLY B 1 205 ? 20.75 22.234 1.146 1 53.72 205 GLY B CA 1
ATOM 4121 C C . GLY B 1 205 ? 20.25 21.594 -0.131 1 53.72 205 GLY B C 1
ATOM 4122 O O . GLY B 1 205 ? 19.656 22.266 -0.979 1 53.72 205 GLY B O 1
ATOM 4123 N N . GLY B 1 206 ? 20.844 20.406 -0.726 1 70.38 206 GLY B N 1
ATOM 4124 C CA . GLY B 1 206 ? 20.531 19.688 -1.948 1 70.38 206 GLY B CA 1
ATOM 4125 C C . GLY B 1 206 ? 19.109 19.969 -2.441 1 70.38 206 GLY B C 1
ATOM 4126 O O . GLY B 1 206 ? 18.234 20.297 -1.652 1 70.38 206 GLY B O 1
ATOM 4127 N N . ARG B 1 207 ? 18.859 20.391 -3.578 1 78 207 ARG B N 1
ATOM 4128 C CA . ARG B 1 207 ? 17.594 20.719 -4.25 1 78 207 ARG B CA 1
ATOM 4129 C C . ARG B 1 207 ? 16.453 19.875 -3.697 1 78 207 ARG B C 1
ATOM 4131 O O . ARG B 1 207 ? 15.375 20.391 -3.42 1 78 207 ARG B O 1
ATOM 4138 N N . VAL B 1 208 ? 16.75 18.734 -3.393 1 85.12 208 VAL B N 1
ATOM 4139 C CA . VAL B 1 208 ? 15.734 17.797 -2.932 1 85.12 208 VAL B CA 1
ATOM 4140 C C . VAL B 1 208 ? 15.359 18.109 -1.485 1 85.12 208 VAL B C 1
ATOM 4142 O O . VAL B 1 208 ? 14.18 18.125 -1.133 1 85.12 208 VAL B O 1
ATOM 4145 N N . ALA B 1 209 ? 16.25 18.438 -0.664 1 84.06 209 ALA B N 1
ATOM 4146 C CA . ALA B 1 209 ? 16 18.75 0.74 1 84.06 209 ALA B CA 1
ATOM 4147 C C . ALA B 1 209 ? 15.172 20.031 0.879 1 84.06 209 ALA B C 1
ATOM 4149 O O . ALA B 1 209 ? 14.297 20.109 1.743 1 84.06 209 ALA B O 1
ATOM 4150 N N . ASN B 1 210 ? 15.445 20.938 0.046 1 85.5 210 ASN B N 1
ATOM 4151 C CA . ASN B 1 210 ? 14.695 22.188 0.073 1 85.5 210 ASN B CA 1
ATOM 4152 C C . ASN B 1 210 ? 13.25 21.984 -0.375 1 85.5 210 ASN B C 1
ATOM 4154 O O . ASN B 1 210 ? 12.336 22.625 0.15 1 85.5 210 ASN B O 1
ATOM 4158 N N . MET B 1 211 ? 13.078 21.156 -1.343 1 88.31 211 MET B N 1
ATOM 4159 C CA . MET B 1 211 ? 11.727 20.859 -1.801 1 88.31 211 MET B CA 1
ATOM 4160 C C . MET B 1 211 ? 10.906 20.203 -0.692 1 88.31 211 MET B C 1
ATOM 4162 O O . MET B 1 211 ? 9.742 20.547 -0.497 1 88.31 211 MET B O 1
ATOM 4166 N N . TYR B 1 212 ? 11.594 19.375 0.017 1 88.31 212 TYR B N 1
ATOM 4167 C CA . TYR B 1 212 ? 10.906 18.75 1.145 1 88.31 212 TYR B CA 1
ATOM 4168 C C . TYR B 1 212 ? 10.562 19.781 2.213 1 88.31 212 TYR B C 1
ATOM 4170 O O . TYR B 1 212 ? 9.492 19.719 2.818 1 88.31 212 TYR B O 1
ATOM 4178 N N . ARG B 1 213 ? 11.383 20.688 2.443 1 88.38 213 ARG B N 1
ATOM 4179 C CA . ARG B 1 213 ? 11.156 21.703 3.461 1 88.38 213 ARG B CA 1
ATOM 4180 C C . ARG B 1 213 ? 9.953 22.562 3.111 1 88.38 213 ARG B C 1
ATOM 4182 O O . ARG B 1 213 ? 9.086 22.812 3.959 1 88.38 213 ARG B O 1
ATOM 4189 N N . VAL B 1 214 ? 9.906 22.984 1.883 1 90.81 214 VAL B N 1
ATOM 4190 C CA . VAL B 1 214 ? 8.789 23.828 1.444 1 90.81 214 VAL B CA 1
ATOM 4191 C C . VAL B 1 214 ? 7.492 23.016 1.495 1 90.81 214 VAL B C 1
ATOM 4193 O O . VAL B 1 214 ? 6.441 23.547 1.864 1 90.81 214 VAL B O 1
ATOM 4196 N N . ALA B 1 215 ? 7.629 21.781 1.132 1 92.88 215 ALA B N 1
ATOM 4197 C CA . ALA B 1 215 ? 6.453 20.906 1.211 1 92.88 215 ALA B CA 1
ATOM 4198 C C . ALA B 1 215 ? 5.953 20.797 2.646 1 92.88 215 ALA B C 1
ATOM 4200 O O . ALA B 1 215 ? 4.754 20.922 2.904 1 92.88 215 ALA B O 1
ATOM 4201 N N . HIS B 1 216 ? 6.832 20.656 3.557 1 92.25 216 HIS B N 1
ATOM 4202 C CA . HIS B 1 216 ? 6.445 20.469 4.949 1 92.25 216 HIS B CA 1
ATOM 4203 C C . HIS B 1 216 ? 5.938 21.766 5.559 1 92.25 216 HIS B C 1
ATOM 4205 O O . HIS B 1 216 ? 5.102 21.75 6.465 1 92.25 216 HIS B O 1
ATOM 4211 N N . ARG B 1 217 ? 6.445 22.891 5.043 1 93.88 217 ARG B N 1
ATOM 4212 C CA . ARG B 1 217 ? 5.902 24.156 5.484 1 93.88 217 ARG B CA 1
ATOM 4213 C C . ARG B 1 217 ? 4.453 24.328 5.043 1 93.88 217 ARG B C 1
ATOM 4215 O O . ARG B 1 217 ? 3.621 24.828 5.801 1 93.88 217 ARG B O 1
ATOM 4222 N N . ALA B 1 218 ? 4.223 23.922 3.854 1 95 218 ALA B N 1
ATOM 4223 C CA . ALA B 1 218 ? 2.842 23.938 3.385 1 95 218 ALA B CA 1
ATOM 4224 C C . ALA B 1 218 ? 1.97 22.984 4.203 1 95 218 ALA B C 1
ATOM 4226 O O . ALA B 1 218 ? 0.823 23.312 4.523 1 95 218 ALA B O 1
ATOM 4227 N N . TRP B 1 219 ? 2.502 21.875 4.496 1 94.19 219 TRP B N 1
ATOM 4228 C CA . TRP B 1 219 ? 1.792 20.906 5.324 1 94.19 219 TRP B CA 1
ATOM 4229 C C . TRP B 1 219 ? 1.492 21.484 6.703 1 94.19 219 TRP B C 1
ATOM 4231 O O . TRP B 1 219 ? 0.381 21.344 7.219 1 94.19 219 TRP B O 1
ATOM 4241 N N . PHE B 1 220 ? 2.418 22.188 7.285 1 94 220 PHE B N 1
ATOM 4242 C CA . PHE B 1 220 ? 2.252 22.812 8.594 1 94 220 PHE B CA 1
ATOM 4243 C C . PHE B 1 220 ? 1.146 23.859 8.562 1 94 220 PHE B C 1
ATOM 4245 O O . PHE B 1 220 ? 0.307 23.906 9.469 1 94 220 PHE B O 1
ATOM 4252 N N . LEU B 1 221 ? 1.177 24.609 7.535 1 94.94 221 LEU B N 1
ATOM 4253 C CA . LEU B 1 221 ? 0.14 25.625 7.395 1 94.94 221 LEU B CA 1
ATOM 4254 C C . LEU B 1 221 ? -1.232 24.984 7.227 1 94.94 221 LEU B C 1
ATOM 4256 O O . LEU B 1 221 ? -2.242 25.547 7.66 1 94.94 221 LEU B O 1
ATOM 4260 N N . GLY B 1 222 ? -1.259 23.828 6.621 1 94.69 222 GLY B N 1
ATOM 4261 C CA . GLY B 1 222 ? -2.506 23.094 6.527 1 94.69 222 GLY B CA 1
ATOM 4262 C C . GLY B 1 222 ? -3.035 22.641 7.875 1 94.69 222 GLY B C 1
ATOM 4263 O O . GLY B 1 222 ? -4.242 22.688 8.117 1 94.69 222 GLY B O 1
ATOM 4264 N N . ILE B 1 223 ? -2.154 22.25 8.68 1 93.38 223 ILE B N 1
ATOM 4265 C CA . ILE B 1 223 ? -2.539 21.859 10.023 1 93.38 223 ILE B CA 1
ATOM 4266 C C . ILE B 1 223 ? -3.115 23.047 10.773 1 93.38 223 ILE B C 1
ATOM 4268 O O . ILE B 1 223 ? -4.109 22.922 11.492 1 93.38 223 ILE B O 1
ATOM 4272 N N . ILE B 1 224 ? -2.537 24.188 10.602 1 94.38 224 ILE B N 1
ATOM 4273 C CA . ILE B 1 224 ? -3.012 25.406 11.25 1 94.38 224 ILE B CA 1
ATOM 4274 C C . ILE B 1 224 ? -4.43 25.734 10.781 1 94.38 224 ILE B C 1
ATOM 4276 O O . ILE B 1 224 ? -5.262 26.188 11.562 1 94.38 224 ILE B O 1
ATOM 4280 N N . CYS B 1 225 ? -4.68 25.406 9.547 1 94.06 225 CYS B N 1
ATOM 4281 C CA . CYS B 1 225 ? -6.023 25.609 9.016 1 94.06 225 CYS B CA 1
ATOM 4282 C C . CYS B 1 225 ? -7.031 24.703 9.703 1 94.06 225 CYS B C 1
ATOM 4284 O O . CYS B 1 225 ? -8.203 25.062 9.852 1 94.06 225 CYS B O 1
ATOM 4286 N N . ASP B 1 226 ? -6.555 23.562 10.102 1 93.06 226 ASP B N 1
ATOM 4287 C CA . ASP B 1 226 ? -7.434 22.656 10.836 1 93.06 226 ASP B CA 1
ATOM 4288 C C . ASP B 1 226 ? -7.887 23.281 12.156 1 93.06 226 ASP B C 1
ATOM 4290 O O . ASP B 1 226 ? -9.047 23.141 12.547 1 93.06 226 ASP B O 1
ATOM 4294 N N . PHE B 1 227 ? -7.031 24.016 12.766 1 93.62 227 PHE B N 1
ATOM 4295 C CA . PHE B 1 227 ? -7.387 24.688 14.016 1 93.62 227 PHE B CA 1
ATOM 4296 C C . PHE B 1 227 ? -8.383 25.812 13.758 1 93.62 227 PHE B C 1
ATOM 4298 O O . PHE B 1 227 ? -9.336 25.984 14.523 1 93.62 227 PHE B O 1
ATOM 4305 N N . ALA B 1 228 ? -8.148 26.469 12.703 1 94 228 ALA B N 1
ATOM 4306 C CA . ALA B 1 228 ? -9.078 27.547 12.344 1 94 228 ALA B CA 1
ATOM 4307 C C . ALA B 1 228 ? -10.461 26.984 12.023 1 94 228 ALA B C 1
ATOM 4309 O O . ALA B 1 228 ? -11.477 27.578 12.406 1 94 228 ALA B O 1
ATOM 4310 N N . ARG B 1 229 ? -10.5 25.922 11.344 1 93.44 229 ARG B N 1
ATOM 4311 C CA . ARG B 1 229 ? -11.766 25.281 11.016 1 93.44 229 ARG B CA 1
ATOM 4312 C C . ARG B 1 229 ? -12.5 24.844 12.281 1 93.44 229 ARG B C 1
ATOM 4314 O O . ARG B 1 229 ? -13.703 25.078 12.422 1 93.44 229 ARG B O 1
ATOM 4321 N N . LEU B 1 230 ? -11.773 24.219 13.18 1 91.31 230 LEU B N 1
ATOM 4322 C CA . LEU B 1 230 ? -12.375 23.734 14.414 1 91.31 230 LEU B CA 1
ATOM 4323 C C . LEU B 1 230 ? -12.867 24.891 15.273 1 91.31 230 LEU B C 1
ATOM 4325 O O . LEU B 1 230 ? -13.922 24.797 15.906 1 91.31 230 LEU B O 1
ATOM 4329 N N . MET B 1 231 ? -12.164 26.016 15.266 1 91.31 231 MET B N 1
ATOM 4330 C CA . MET B 1 231 ? -12.578 27.188 16.016 1 91.31 231 MET B CA 1
ATOM 4331 C C . MET B 1 231 ? -13.844 27.797 15.422 1 91.31 231 MET B C 1
ATOM 4333 O O . MET B 1 231 ? -14.75 28.203 16.156 1 91.31 231 MET B O 1
ATOM 4337 N N . ARG B 1 232 ? -13.906 27.75 14.164 1 91.56 232 ARG B N 1
ATOM 4338 C CA . ARG B 1 232 ? -15.094 28.281 13.508 1 91.56 232 ARG B CA 1
ATOM 4339 C C . ARG B 1 232 ? -16.297 27.375 13.734 1 91.56 232 ARG B C 1
ATOM 4341 O O . ARG B 1 232 ? -17.422 27.859 13.938 1 91.56 232 ARG B O 1
ATOM 4348 N N . GLU B 1 233 ? -16.062 26.109 13.664 1 88.31 233 GLU B N 1
ATOM 4349 C CA . GLU B 1 233 ? -17.141 25.172 13.938 1 88.31 233 GLU B CA 1
ATOM 4350 C C . GLU B 1 233 ? -17.672 25.344 15.359 1 88.31 233 GLU B C 1
ATOM 4352 O O . GLU B 1 233 ? -18.875 25.219 15.594 1 88.31 233 GLU B O 1
ATOM 4357 N N . ALA B 1 234 ? -16.812 25.641 16.281 1 85.81 234 ALA B N 1
ATOM 4358 C CA . ALA B 1 234 ? -17.234 25.891 17.656 1 85.81 234 ALA B CA 1
ATOM 4359 C C . ALA B 1 234 ? -18.062 27.172 17.75 1 85.81 234 ALA B C 1
ATOM 4361 O O . ALA B 1 234 ? -19.062 27.219 18.469 1 85.81 234 ALA B O 1
ATOM 4362 N N . GLN B 1 235 ? -17.672 28.156 17.016 1 86.25 235 GLN B N 1
ATOM 4363 C CA . GLN B 1 235 ? -18.406 29.422 17.016 1 86.25 235 GLN B CA 1
ATOM 4364 C C . GLN B 1 235 ? -19.812 29.234 16.469 1 86.25 235 GLN B C 1
ATOM 4366 O O . GLN B 1 235 ? -20.781 29.766 17.016 1 86.25 235 GLN B O 1
ATOM 4371 N N . ILE B 1 236 ? -19.875 28.438 15.453 1 84.38 236 ILE B N 1
ATOM 4372 C CA . ILE B 1 236 ? -21.188 28.188 14.852 1 84.38 236 ILE B CA 1
ATOM 4373 C C . ILE B 1 236 ? -22.047 27.375 15.812 1 84.38 236 ILE B C 1
ATOM 4375 O O . ILE B 1 236 ? -23.25 27.656 15.969 1 84.38 236 ILE B O 1
ATOM 4379 N N . PHE B 1 237 ? -21.453 26.422 16.453 1 81 237 PHE B N 1
ATOM 4380 C CA . PHE B 1 237 ? -22.172 25.562 17.391 1 81 237 PHE B CA 1
ATOM 4381 C C . PHE B 1 237 ? -22.672 26.359 18.578 1 81 237 PHE B C 1
ATOM 4383 O O . PHE B 1 237 ? -23.828 26.219 19 1 81 237 PHE B O 1
ATOM 4390 N N . PHE B 1 238 ? -21.844 27.219 19.141 1 79.06 238 PHE B N 1
ATOM 4391 C CA . PHE B 1 238 ? -22.203 27.984 20.328 1 79.06 238 PHE B CA 1
ATOM 4392 C C . PHE B 1 238 ? -23.188 29.078 19.969 1 79.06 238 PHE B C 1
ATOM 4394 O O . PHE B 1 238 ? -24.078 29.391 20.766 1 79.06 238 PHE B O 1
ATOM 4401 N N . THR B 1 239 ? -23.016 29.594 18.859 1 78.94 239 THR B N 1
ATOM 4402 C CA . THR B 1 239 ? -23.953 30.641 18.453 1 78.94 239 THR B CA 1
ATOM 4403 C C . THR B 1 239 ? -25.328 30.047 18.188 1 78.94 239 THR B C 1
ATOM 4405 O O . THR B 1 239 ? -26.344 30.656 18.562 1 78.94 239 THR B O 1
ATOM 4408 N N . LYS B 1 240 ? -25.281 28.844 17.609 1 72.62 240 LYS B N 1
ATOM 4409 C CA . LYS B 1 240 ? -26.547 28.172 17.344 1 72.62 240 LYS B CA 1
ATOM 4410 C C . LYS B 1 240 ? -27.203 27.719 18.656 1 72.62 240 LYS B C 1
ATOM 4412 O O . LYS B 1 240 ? -28.422 27.812 18.812 1 72.62 240 LYS B O 1
ATOM 4417 N N . ASN B 1 241 ? -26.422 27.109 19.484 1 65.25 241 ASN B N 1
ATOM 4418 C CA . ASN B 1 241 ? -26.938 26.609 20.75 1 65.25 241 ASN B CA 1
ATOM 4419 C C . ASN B 1 241 ? -27.328 27.766 21.672 1 65.25 241 ASN B C 1
ATOM 4421 O O . ASN B 1 241 ? -28.266 27.625 22.469 1 65.25 241 ASN B O 1
ATOM 4425 N N . HIS B 1 242 ? -26.438 28.734 21.75 1 60.91 242 HIS B N 1
ATOM 4426 C CA . HIS B 1 242 ? -26.797 29.906 22.547 1 60.91 242 HIS B CA 1
ATOM 4427 C C . HIS B 1 242 ? -28.062 30.562 22.031 1 60.91 242 HIS B C 1
ATOM 4429 O O . HIS B 1 242 ? -28.859 31.078 22.797 1 60.91 242 HIS B O 1
ATOM 4435 N N . LEU B 1 243 ? -27.969 30.609 20.719 1 55.16 243 LEU B N 1
ATOM 4436 C CA . LEU B 1 243 ? -29.156 31.266 20.141 1 55.16 243 LEU B CA 1
ATOM 4437 C C . LEU B 1 243 ? -30.391 30.375 20.312 1 55.16 243 LEU B C 1
ATOM 4439 O O . LEU B 1 243 ? -31.5 30.891 20.469 1 55.16 243 LEU B O 1
ATOM 4443 N N . GLU B 1 244 ? -29.969 28.953 20.062 1 57.16 244 GLU B N 1
ATOM 4444 C CA . GLU B 1 244 ? -31.125 28.078 20.25 1 57.16 244 GLU B CA 1
ATOM 4445 C C . GLU B 1 244 ? -31.141 27.5 21.656 1 57.16 244 GLU B C 1
ATOM 4447 O O . GLU B 1 244 ? -30.141 26.938 22.125 1 57.16 244 GLU B O 1
ATOM 4452 N N . LYS B 1 245 ? -31.594 28.25 22.594 1 56.62 245 LYS B N 1
ATOM 4453 C CA . LYS B 1 245 ? -31.766 28.172 24.031 1 56.62 245 LYS B CA 1
ATOM 4454 C C . LYS B 1 245 ? -31.484 26.766 24.562 1 56.62 245 LYS B C 1
ATOM 4456 O O . LYS B 1 245 ? -30.875 26.609 25.609 1 56.62 245 LYS B O 1
ATOM 4461 N N . GLY B 1 246 ? -32.281 25.688 24.562 1 55.34 246 GLY B N 1
ATOM 4462 C CA . GLY B 1 246 ? -32.719 24.703 25.547 1 55.34 246 GLY B CA 1
ATOM 4463 C C . GLY B 1 246 ? -31.828 23.469 25.578 1 55.34 246 GLY B C 1
ATOM 4464 O O . GLY B 1 246 ? -30.734 23.516 26.125 1 55.34 246 GLY B O 1
ATOM 4465 N N . GLU B 1 247 ? -32.312 22.219 25.25 1 61.28 247 GLU B N 1
ATOM 4466 C CA . GLU B 1 247 ? -31.906 20.844 25.531 1 61.28 247 GLU B CA 1
ATOM 4467 C C . GLU B 1 247 ? -30.938 20.328 24.469 1 61.28 247 GLU B C 1
ATOM 4469 O O . GLU B 1 247 ? -31.219 20.391 23.281 1 61.28 247 GLU B O 1
ATOM 4474 N N . ILE B 1 248 ? -29.578 20.391 24.75 1 65.81 248 ILE B N 1
ATOM 4475 C CA . ILE B 1 248 ? -28.594 19.734 23.906 1 65.81 248 ILE B CA 1
ATOM 4476 C C . ILE B 1 248 ? -29.109 18.344 23.516 1 65.81 248 ILE B C 1
ATOM 4478 O O . ILE B 1 248 ? -29.391 17.516 24.375 1 65.81 248 ILE B O 1
ATOM 4482 N N . THR B 1 249 ? -29.531 18.203 22.328 1 73 249 THR B N 1
ATOM 4483 C CA . THR B 1 249 ? -29.969 16.906 21.828 1 73 249 THR B CA 1
ATOM 4484 C C . THR B 1 249 ? -28.828 15.898 21.844 1 73 249 THR B C 1
ATOM 4486 O O . THR B 1 249 ? -27.672 16.266 21.984 1 73 249 THR B O 1
ATOM 4489 N N . ARG B 1 250 ? -29.125 14.758 22.062 1 75.38 250 ARG B N 1
ATOM 4490 C CA . ARG B 1 250 ? -28.156 13.664 22.062 1 75.38 250 ARG B CA 1
ATOM 4491 C C . ARG B 1 250 ? -27.234 13.742 20.859 1 75.38 250 ARG B C 1
ATOM 4493 O O . ARG B 1 250 ? -26.031 13.492 20.969 1 75.38 250 ARG B O 1
ATOM 4500 N N . GLU B 1 251 ? -27.812 14.156 19.703 1 77.75 251 GLU B N 1
ATOM 4501 C CA . GLU B 1 251 ? -27.031 14.258 18.484 1 77.75 251 GLU B CA 1
ATOM 4502 C C . GLU B 1 251 ? -25.984 15.375 18.578 1 77.75 251 GLU B C 1
ATOM 4504 O O . GLU B 1 251 ? -24.859 15.219 18.109 1 77.75 251 GLU B O 1
ATOM 4509 N N . GLU B 1 252 ? -26.438 16.391 19.266 1 76.94 252 GLU B N 1
ATOM 4510 C CA . GLU B 1 252 ? -25.516 17.516 19.422 1 76.94 252 GLU B CA 1
ATOM 4511 C C . GLU B 1 252 ? -24.406 17.188 20.422 1 76.94 252 GLU B C 1
ATOM 4513 O O . GLU B 1 252 ? -23.266 17.625 20.266 1 76.94 252 GLU B O 1
ATOM 4518 N N . ALA B 1 253 ? -24.844 16.422 21.359 1 77.75 253 ALA B N 1
ATOM 4519 C CA . ALA B 1 253 ? -23.844 15.984 22.328 1 77.75 253 ALA B CA 1
ATOM 4520 C C . ALA B 1 253 ? -22.797 15.094 21.688 1 77.75 253 ALA B C 1
ATOM 4522 O O . ALA B 1 253 ? -21.594 15.211 21.984 1 77.75 253 ALA B O 1
ATOM 4523 N N . GLU B 1 254 ? -23.219 14.211 20.766 1 80.62 254 GLU B N 1
ATOM 4524 C CA . GLU B 1 254 ? -22.297 13.344 20.047 1 80.62 254 GLU B CA 1
ATOM 4525 C C . GLU B 1 254 ? -21.391 14.148 19.125 1 80.62 254 GLU B C 1
ATOM 4527 O O . GLU B 1 254 ? -20.203 13.844 19 1 80.62 254 GLU B O 1
ATOM 4532 N N . LYS B 1 255 ? -22 15.125 18.609 1 78.94 255 LYS B N 1
ATOM 4533 C CA . LYS B 1 255 ? -21.203 15.984 17.734 1 78.94 255 LYS B CA 1
ATOM 4534 C C . LYS B 1 255 ? -20.156 16.766 18.531 1 78.94 255 LYS B C 1
ATOM 4536 O O . LYS B 1 255 ? -19.047 17 18.047 1 78.94 255 LYS B O 1
ATOM 4541 N N . ALA B 1 256 ? -20.562 17.172 19.672 1 78.38 256 ALA B N 1
ATOM 4542 C CA . ALA B 1 256 ? -19.641 17.891 20.531 1 78.38 256 ALA B CA 1
ATOM 4543 C C . ALA B 1 256 ? -18.469 17 20.953 1 78.38 256 ALA B C 1
ATOM 4545 O O . ALA B 1 256 ? -17.328 17.438 21 1 78.38 256 ALA B O 1
ATOM 4546 N N . VAL B 1 257 ? -18.797 15.758 21.219 1 79.62 257 VAL B N 1
ATOM 4547 C CA . VAL B 1 257 ? -17.75 14.805 21.594 1 79.62 257 VAL B CA 1
ATOM 4548 C C . VAL B 1 257 ? -16.812 14.57 20.422 1 79.62 257 VAL B C 1
ATOM 4550 O O . VAL B 1 257 ? -15.594 14.531 20.594 1 79.62 257 VAL B O 1
ATOM 4553 N N . GLN B 1 258 ? -17.344 14.477 19.328 1 83.25 258 GLN B N 1
ATOM 4554 C CA . GLN B 1 258 ? -16.547 14.281 18.125 1 83.25 258 GLN B CA 1
ATOM 4555 C C . GLN B 1 258 ? -15.656 15.492 17.859 1 83.25 258 GLN B C 1
ATOM 4557 O O . GLN B 1 258 ? -14.531 15.352 17.391 1 83.25 258 GLN B O 1
ATOM 4562 N N . TR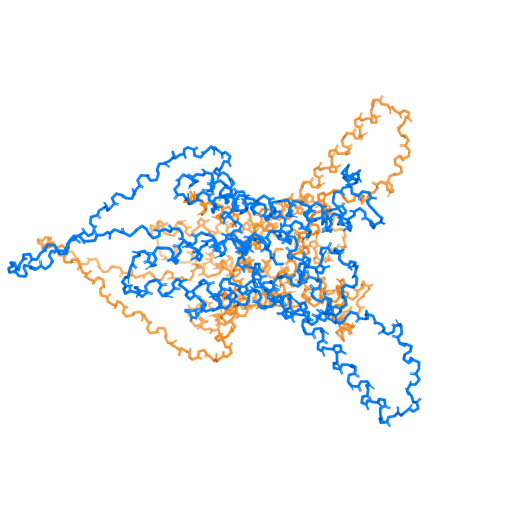P B 1 259 ? -16.219 16.672 18.172 1 84.62 259 TRP B N 1
ATOM 4563 C CA . TRP B 1 259 ? -15.445 17.891 17.984 1 84.62 259 TRP B CA 1
ATOM 4564 C C . TRP B 1 259 ? -14.195 17.891 18.859 1 84.62 259 TRP B C 1
ATOM 4566 O O . TRP B 1 259 ? -13.117 18.281 18.406 1 84.62 259 TRP B O 1
ATOM 4576 N N . TYR B 1 260 ? -14.328 17.359 20.047 1 82.44 260 TYR B N 1
ATOM 4577 C CA . TYR B 1 260 ? -13.188 17.281 20.953 1 82.44 260 TYR B CA 1
ATOM 4578 C C . TYR B 1 260 ? -12.133 16.312 20.422 1 82.44 260 TYR B C 1
ATOM 4580 O O . TYR B 1 260 ? -10.938 16.594 20.484 1 82.44 260 TYR B O 1
ATOM 4588 N N . TYR B 1 261 ? -12.609 15.289 19.812 1 82.31 261 TYR B N 1
ATOM 4589 C CA . TYR B 1 261 ? -11.695 14.289 19.281 1 82.31 261 TYR B CA 1
ATOM 4590 C C . TYR B 1 261 ? -11.023 14.781 18 1 82.31 261 TYR B C 1
ATOM 4592 O O . TYR B 1 261 ? -9.906 14.367 17.688 1 82.31 261 TYR B O 1
ATOM 4600 N N . ASP B 1 262 ? -11.609 15.68 17.438 1 87.38 262 ASP B N 1
ATOM 4601 C CA . ASP B 1 262 ? -11.062 16.203 16.188 1 87.38 262 ASP B CA 1
ATOM 4602 C C . ASP B 1 262 ? -9.836 17.062 16.438 1 87.38 262 ASP B C 1
ATOM 4604 O O . ASP B 1 262 ? -9.047 17.328 15.523 1 87.38 262 ASP B O 1
ATOM 4608 N N . TRP B 1 263 ? -9.648 17.438 17.719 1 89.88 263 TRP B N 1
ATOM 4609 C CA . TRP B 1 263 ? -8.484 18.234 18.094 1 89.88 263 TRP B CA 1
ATOM 4610 C C . TRP B 1 263 ? -7.242 17.375 18.219 1 89.88 263 TRP B C 1
ATOM 4612 O O . TRP B 1 263 ? -6.117 17.859 18.062 1 89.88 263 TRP B O 1
ATOM 4622 N N . ILE B 1 264 ? -7.434 16.156 18.438 1 89.44 264 ILE B N 1
ATOM 4623 C CA . ILE B 1 264 ? -6.324 15.266 18.781 1 89.44 264 ILE B CA 1
ATOM 4624 C C . ILE B 1 264 ? -5.391 15.117 17.578 1 89.44 264 ILE B C 1
ATOM 4626 O O . ILE B 1 264 ? -4.172 15.219 17.719 1 89.44 264 ILE B O 1
ATOM 4630 N N . ARG B 1 265 ? -5.887 14.938 16.469 1 89.81 265 ARG B N 1
ATOM 4631 C CA . ARG B 1 265 ? -5.09 14.648 15.281 1 89.81 265 ARG B CA 1
ATOM 4632 C C . ARG B 1 265 ? -4.215 15.844 14.906 1 89.81 265 ARG B C 1
ATOM 4634 O O . ARG B 1 265 ? -2.994 15.711 14.781 1 89.81 265 ARG B O 1
ATOM 4641 N N . PRO B 1 266 ? -4.82 17.062 14.742 1 91.5 266 PRO B N 1
ATOM 4642 C CA . PRO B 1 266 ? -3.955 18.203 14.43 1 91.5 266 PRO B CA 1
ATOM 4643 C C . PRO B 1 266 ? -2.957 18.5 15.547 1 91.5 266 PRO B C 1
ATOM 4645 O O . PRO B 1 266 ? -1.825 18.906 15.273 1 91.5 266 PRO B O 1
ATOM 4648 N N . LEU B 1 267 ? -3.307 18.281 16.766 1 92.25 267 LEU B N 1
ATOM 4649 C CA . LEU B 1 267 ? -2.404 18.516 17.891 1 92.25 267 LEU B CA 1
ATOM 4650 C C . LEU B 1 267 ? -1.247 17.531 17.875 1 92.25 267 LEU B C 1
ATOM 4652 O O . LEU B 1 267 ? -0.118 17.875 18.234 1 92.25 267 LEU B O 1
ATOM 4656 N N . ALA B 1 268 ? -1.586 16.391 17.469 1 91.62 268 ALA B N 1
ATOM 4657 C CA . ALA B 1 268 ? -0.559 15.352 17.422 1 91.62 268 ALA B CA 1
ATOM 4658 C C . ALA B 1 268 ? 0.438 15.602 16.297 1 91.62 268 ALA B C 1
ATOM 4660 O O . ALA B 1 268 ? 1.624 15.297 16.438 1 91.62 268 ALA B O 1
ATOM 4661 N N . TRP B 1 269 ? -0.022 16.188 15.258 1 92 269 TRP B N 1
ATOM 4662 C CA . TRP B 1 269 ? 0.835 16.422 14.102 1 92 269 TRP B CA 1
ATOM 4663 C C . TRP B 1 269 ? 1.631 17.719 14.258 1 92 269 TRP B C 1
ATOM 4665 O O . TRP B 1 269 ? 2.623 17.938 13.555 1 92 269 TRP B O 1
ATOM 4675 N N . LEU B 1 270 ? 1.307 18.578 15.164 1 90.19 270 LEU B N 1
ATOM 4676 C CA . LEU B 1 270 ? 1.871 19.922 15.281 1 90.19 270 LEU B CA 1
ATOM 4677 C C . LEU B 1 270 ? 3.367 19.859 15.57 1 90.19 270 LEU B C 1
ATOM 4679 O O . LEU B 1 270 ? 4.16 20.516 14.898 1 90.19 270 LEU B O 1
ATOM 4683 N N . PRO B 1 271 ? 3.799 19.016 16.531 1 87.25 271 PRO B N 1
ATOM 4684 C CA . PRO B 1 271 ? 5.234 18.984 16.812 1 87.25 271 PRO B CA 1
ATOM 4685 C C . PRO B 1 271 ? 6.059 18.438 15.648 1 87.25 271 PRO B C 1
ATOM 4687 O O . PRO B 1 271 ? 7.172 18.906 15.406 1 87.25 271 PRO B O 1
ATOM 4690 N N . ILE B 1 272 ? 5.516 17.469 15 1 87.06 272 ILE B N 1
ATOM 4691 C CA . ILE B 1 272 ? 6.227 16.891 13.859 1 87.06 272 ILE B CA 1
ATOM 4692 C C . ILE B 1 272 ? 6.297 17.906 12.719 1 87.06 272 ILE B C 1
ATOM 4694 O O . ILE B 1 272 ? 7.344 18.062 12.094 1 87.06 272 ILE B O 1
ATOM 4698 N N . GLY B 1 273 ? 5.152 18.547 12.516 1 88.56 273 GLY B N 1
ATOM 4699 C CA . GLY B 1 273 ? 5.141 19.578 11.492 1 88.56 273 GLY B CA 1
ATOM 4700 C C . GLY B 1 273 ? 6.109 20.703 11.766 1 88.56 273 GLY B C 1
ATOM 4701 O O . GLY B 1 273 ? 6.781 21.188 10.852 1 88.56 273 GLY B O 1
ATOM 4702 N N . TRP B 1 274 ? 6.176 21.062 12.945 1 87 274 TRP B N 1
ATOM 4703 C CA . TRP B 1 274 ? 7.07 22.141 13.344 1 87 274 TRP B CA 1
ATOM 4704 C C . TRP B 1 274 ? 8.531 21.75 13.141 1 87 274 TRP B C 1
ATOM 4706 O O . TRP B 1 274 ? 9.328 22.531 12.633 1 87 274 TRP B O 1
ATOM 4716 N N . HIS B 1 275 ? 8.828 20.547 13.43 1 84.94 275 HIS B N 1
ATOM 4717 C CA . HIS B 1 275 ? 10.195 20.062 13.289 1 84.94 275 HIS B CA 1
ATOM 4718 C C . HIS B 1 275 ? 10.594 19.953 11.82 1 84.94 275 HIS B C 1
ATOM 4720 O O . HIS B 1 275 ? 11.688 20.375 11.438 1 84.94 275 HIS B O 1
ATOM 4726 N N . LEU B 1 276 ? 9.695 19.453 11.055 1 85.06 276 LEU B N 1
ATOM 4727 C CA . LEU B 1 276 ? 10.016 19.203 9.656 1 85.06 276 LEU B CA 1
ATOM 4728 C C . LEU B 1 276 ? 10.023 20.5 8.859 1 85.06 276 LEU B C 1
ATOM 4730 O O . LEU B 1 276 ? 10.68 20.578 7.816 1 85.06 276 LEU B O 1
ATOM 4734 N N . SER B 1 277 ? 9.297 21.484 9.258 1 85 277 SER B N 1
ATOM 4735 C CA . SER B 1 277 ? 9.273 22.781 8.57 1 85 277 SER B CA 1
ATOM 4736 C C . SER B 1 277 ? 10.617 23.484 8.672 1 85 277 SER B C 1
ATOM 4738 O O . SER B 1 277 ? 10.977 24.281 7.805 1 85 277 SER B O 1
ATOM 4740 N N . GLY B 1 278 ? 11.414 23.266 9.68 1 78.62 278 GLY B N 1
ATOM 4741 C CA . GLY B 1 278 ? 12.75 23.812 9.844 1 78.62 278 GLY B CA 1
ATOM 4742 C C . GLY B 1 278 ? 12.766 25.281 10.18 1 78.62 278 GLY B C 1
ATOM 4743 O O . GLY B 1 278 ? 13.773 25.969 9.953 1 78.62 278 GLY B O 1
ATOM 4744 N N . TRP B 1 279 ? 11.703 25.812 10.531 1 76.31 279 TRP B N 1
ATOM 4745 C CA . TRP B 1 279 ? 11.664 27.25 10.828 1 76.31 279 TRP B CA 1
ATOM 4746 C C . TRP B 1 279 ? 12.609 27.594 11.977 1 76.31 279 TRP B C 1
ATOM 4748 O O . TRP B 1 279 ? 13.219 28.656 11.984 1 76.31 279 TRP B O 1
ATOM 4758 N N . MET B 1 280 ? 12.695 26.688 12.93 1 69.19 280 MET B N 1
ATOM 4759 C CA . MET B 1 280 ? 13.602 26.953 14.047 1 69.19 280 MET B CA 1
ATOM 4760 C C . MET B 1 280 ? 14.93 26.234 13.844 1 69.19 280 MET B C 1
ATOM 4762 O O . MET B 1 280 ? 15.664 25.984 14.797 1 69.19 280 MET B O 1
ATOM 4766 N N . GLY B 1 281 ? 15.289 25.859 12.711 1 62.81 281 GLY B N 1
ATOM 4767 C CA . GLY B 1 281 ? 16.547 25.188 12.414 1 62.81 281 GLY B CA 1
ATOM 4768 C C . GLY B 1 281 ? 16.422 23.688 12.438 1 62.81 281 GLY B C 1
ATOM 4769 O O . GLY B 1 281 ? 15.352 23.141 12.727 1 62.81 281 GLY B O 1
ATOM 4770 N N . ASP B 1 282 ? 17.406 22.891 11.875 1 58.31 282 ASP B N 1
ATOM 4771 C CA . ASP B 1 282 ? 17.422 21.438 11.688 1 58.31 282 ASP B CA 1
ATOM 4772 C C . ASP B 1 282 ? 17.281 20.703 13.023 1 58.31 282 ASP B C 1
ATOM 4774 O O . ASP B 1 282 ? 16.953 19.516 13.055 1 58.31 282 ASP B O 1
ATOM 4778 N N . LYS B 1 283 ? 17.656 21.406 14.125 1 58.5 283 LYS B N 1
ATOM 4779 C CA . LYS B 1 283 ? 17.703 20.672 15.383 1 58.5 283 LYS B CA 1
ATOM 4780 C C . LYS B 1 283 ? 16.734 21.281 16.406 1 58.5 283 LYS B C 1
ATOM 4782 O O . LYS B 1 283 ? 17.062 22.234 17.094 1 58.5 283 LYS B O 1
ATOM 4787 N N . ALA B 1 284 ? 15.328 21.172 16.094 1 57 284 ALA B N 1
ATOM 4788 C CA . ALA B 1 284 ? 14.477 21.625 17.203 1 57 284 ALA B CA 1
ATOM 4789 C C . ALA B 1 284 ? 14.891 20.969 18.516 1 57 284 ALA B C 1
ATOM 4791 O O . ALA B 1 284 ? 15.023 19.75 18.578 1 57 284 ALA B O 1
ATOM 4792 N N . PRO B 1 285 ? 15.305 21.672 19.5 1 61.19 285 PRO B N 1
ATOM 4793 C CA . PRO B 1 285 ? 15.711 21.078 20.781 1 61.19 285 PRO B CA 1
ATOM 4794 C C . PRO B 1 285 ? 14.656 20.141 21.359 1 61.19 285 PRO B C 1
ATOM 4796 O O . PRO B 1 285 ? 13.469 20.484 21.406 1 61.19 285 PRO B O 1
ATOM 4799 N N . GLY B 1 286 ? 15.016 18.812 21.5 1 64.06 286 GLY B N 1
ATOM 4800 C CA . GLY B 1 286 ? 14.148 17.875 22.203 1 64.06 286 GLY B CA 1
ATOM 4801 C C . GLY B 1 286 ? 13.406 16.938 21.266 1 64.06 286 GLY B C 1
ATOM 4802 O O . GLY B 1 286 ? 12.773 15.977 21.719 1 64.06 286 GLY B O 1
ATOM 4803 N N . PHE B 1 287 ? 13.414 17.344 20.016 1 72.5 287 PHE B N 1
ATOM 4804 C CA . PHE B 1 287 ? 12.719 16.453 19.094 1 72.5 287 PHE B CA 1
ATOM 4805 C C . PHE B 1 287 ? 13.531 15.188 18.828 1 72.5 287 PHE B C 1
ATOM 4807 O O . PHE B 1 287 ? 14.703 15.266 18.469 1 72.5 287 PHE B O 1
ATOM 4814 N N . ASN B 1 288 ? 13.023 14.078 19.422 1 78.12 288 ASN B N 1
ATOM 4815 C CA . ASN B 1 288 ? 13.656 12.773 19.266 1 78.12 288 ASN B CA 1
ATOM 4816 C C . ASN B 1 288 ? 12.719 11.773 18.594 1 78.12 288 ASN B C 1
ATOM 4818 O O . ASN B 1 288 ? 11.586 12.117 18.25 1 78.12 288 ASN B O 1
ATOM 4822 N N . LEU B 1 289 ? 13.227 10.695 18.344 1 78.25 289 LEU B N 1
ATOM 4823 C CA . LEU B 1 289 ? 12.477 9.633 17.688 1 78.25 289 LEU B CA 1
ATOM 4824 C C . LEU B 1 289 ? 11.281 9.203 18.531 1 78.25 289 LEU B C 1
ATOM 4826 O O . LEU B 1 289 ? 10.25 8.797 18 1 78.25 289 LEU B O 1
ATOM 4830 N N . GLY B 1 290 ? 11.445 9.43 19.797 1 82.56 290 GLY B N 1
ATOM 4831 C CA . GLY B 1 290 ? 10.359 9.07 20.688 1 82.56 290 GLY B CA 1
ATOM 4832 C C . GLY B 1 290 ? 9.156 9.992 20.562 1 82.56 290 GLY B C 1
ATOM 4833 O O . GLY B 1 290 ? 8.016 9.523 20.484 1 82.56 290 GLY B O 1
ATOM 4834 N N . VAL B 1 291 ? 9.43 11.242 20.547 1 85.19 291 VAL B N 1
ATOM 4835 C CA . VAL B 1 291 ? 8.367 12.227 20.406 1 85.19 291 VAL B CA 1
ATOM 4836 C C . VAL B 1 291 ? 7.703 12.078 19.031 1 85.19 291 VAL B C 1
ATOM 4838 O O . VAL B 1 291 ? 6.473 12.125 18.922 1 85.19 291 VAL B O 1
ATOM 4841 N N . GLN B 1 292 ? 8.484 11.82 18.078 1 86.88 292 GLN B N 1
ATOM 4842 C CA . GLN B 1 292 ? 7.977 11.617 16.734 1 86.88 292 GLN B CA 1
ATOM 4843 C C . GLN B 1 292 ? 7.094 10.375 16.656 1 86.88 292 GLN B C 1
ATOM 4845 O O . GLN B 1 292 ? 6.02 10.406 16.047 1 86.88 292 GLN B O 1
ATOM 4850 N N . GLY B 1 293 ? 7.609 9.352 17.266 1 89.75 293 GLY B N 1
ATOM 4851 C CA . GLY B 1 293 ? 6.852 8.109 17.25 1 89.75 293 GLY B CA 1
ATOM 4852 C C . GLY B 1 293 ? 5.547 8.203 18.016 1 89.75 293 GLY B C 1
ATOM 4853 O O . GLY B 1 293 ? 4.5 7.762 17.531 1 89.75 293 GLY B O 1
ATOM 4854 N N . ALA B 1 294 ? 5.586 8.789 19.141 1 91.19 294 ALA B N 1
ATOM 4855 C CA . ALA B 1 294 ? 4.402 8.898 20 1 91.19 294 ALA B CA 1
ATOM 4856 C C . ALA B 1 294 ? 3.357 9.812 19.359 1 91.19 294 ALA B C 1
ATOM 4858 O O . ALA B 1 294 ? 2.168 9.484 19.328 1 91.19 294 ALA B O 1
ATOM 4859 N N . ALA B 1 295 ? 3.814 10.938 18.875 1 90.81 295 ALA B N 1
ATOM 4860 C CA . ALA B 1 295 ? 2.908 11.891 18.234 1 90.81 295 ALA B CA 1
ATOM 4861 C C . ALA B 1 295 ? 2.287 11.289 16.969 1 90.81 295 ALA B C 1
ATOM 4863 O O . ALA B 1 295 ? 1.09 11.453 16.719 1 90.81 295 ALA B O 1
ATOM 4864 N N . GLY B 1 296 ? 3.062 10.562 16.234 1 89.44 296 GLY B N 1
ATOM 4865 C CA . GLY B 1 296 ? 2.559 9.953 15.008 1 89.44 296 GLY B CA 1
ATOM 4866 C C . GLY B 1 296 ? 1.547 8.852 15.266 1 89.44 296 GLY B C 1
ATOM 4867 O O . GLY B 1 296 ? 0.524 8.773 14.578 1 89.44 296 GLY B O 1
ATOM 4868 N N . VAL B 1 297 ? 1.809 8.039 16.203 1 91.62 297 VAL B N 1
ATOM 4869 C CA . VAL B 1 297 ? 0.879 6.969 16.547 1 91.62 297 VAL B CA 1
ATOM 4870 C C . VAL B 1 297 ? -0.437 7.562 17.047 1 91.62 297 VAL B C 1
ATOM 4872 O O . VAL B 1 297 ? -1.516 7.121 16.641 1 91.62 297 VAL B O 1
ATOM 4875 N N . LEU B 1 298 ? -0.305 8.57 17.828 1 90.56 298 LEU B N 1
ATOM 4876 C CA . LEU B 1 298 ? -1.491 9.211 18.391 1 90.56 298 LEU B CA 1
ATOM 4877 C C . LEU B 1 298 ? -2.344 9.836 17.297 1 90.56 298 LEU B C 1
ATOM 4879 O O . LEU B 1 298 ? -3.574 9.812 17.375 1 90.56 298 LEU B O 1
ATOM 4883 N N . ALA B 1 299 ? -1.753 10.359 16.328 1 89.31 299 ALA B N 1
ATOM 4884 C CA . ALA B 1 299 ? -2.459 11.078 15.273 1 89.31 299 ALA B CA 1
ATOM 4885 C C . ALA B 1 299 ? -3.377 10.141 14.492 1 89.31 299 ALA B C 1
ATOM 4887 O O . ALA B 1 299 ? -4.473 10.531 14.094 1 89.31 299 ALA B O 1
ATOM 4888 N N . ASP B 1 300 ? -2.949 8.828 14.289 1 88.31 300 ASP B N 1
ATOM 4889 C CA . ASP B 1 300 ? -3.74 7.938 13.445 1 88.31 300 ASP B CA 1
ATOM 4890 C C . ASP B 1 300 ? -4.305 6.777 14.258 1 88.31 300 ASP B C 1
ATOM 4892 O O . ASP B 1 300 ? -4.848 5.824 13.695 1 88.31 300 ASP B O 1
ATOM 4896 N N . LEU B 1 301 ? -4.191 6.852 15.523 1 87.31 301 LEU B N 1
ATOM 4897 C CA . LEU B 1 301 ? -4.609 5.746 16.375 1 87.31 301 LEU B CA 1
ATOM 4898 C C . LEU B 1 301 ? -6.121 5.551 16.312 1 87.31 301 LEU B C 1
ATOM 4900 O O . LEU B 1 301 ? -6.605 4.418 16.281 1 87.31 301 LEU B O 1
ATOM 4904 N N . ARG B 1 302 ? -6.754 6.598 16.281 1 85.44 302 ARG B N 1
ATOM 4905 C CA . ARG B 1 302 ? -8.211 6.504 16.281 1 85.44 302 ARG B CA 1
ATOM 4906 C C . ARG B 1 302 ? -8.711 5.855 14.992 1 85.44 302 ARG B C 1
ATOM 4908 O O . ARG B 1 302 ? -9.57 4.969 15.031 1 85.44 302 ARG B O 1
ATOM 4915 N N . ARG B 1 303 ? -8.242 6.32 13.945 1 85.69 303 ARG B N 1
ATOM 4916 C CA . ARG B 1 303 ? -8.664 5.758 12.664 1 85.69 303 ARG B CA 1
ATOM 4917 C C . ARG B 1 303 ? -8.297 4.281 12.57 1 85.69 303 ARG B C 1
ATOM 4919 O O . ARG B 1 303 ? -9.102 3.465 12.117 1 85.69 303 ARG B O 1
ATOM 4926 N N . THR B 1 304 ? -7.168 3.977 12.984 1 88.06 304 THR B N 1
ATOM 4927 C CA . THR B 1 304 ? -6.73 2.586 12.953 1 88.06 304 THR B CA 1
ATOM 4928 C C . THR B 1 304 ? -7.59 1.727 13.883 1 88.06 304 THR B C 1
ATOM 4930 O O . THR B 1 304 ? -7.93 0.591 13.539 1 88.06 304 THR B O 1
ATOM 4933 N N . ALA B 1 305 ? -7.867 2.32 14.992 1 88.5 305 ALA B N 1
ATOM 4934 C CA . ALA B 1 305 ? -8.711 1.599 15.938 1 88.5 305 ALA B CA 1
ATOM 4935 C C . ALA B 1 305 ? -10.102 1.358 15.359 1 88.5 305 ALA B C 1
ATOM 4937 O O . ALA B 1 305 ? -10.695 0.3 15.578 1 88.5 305 ALA B O 1
ATOM 4938 N N . MET B 1 306 ? -10.531 2.309 14.688 1 86.56 306 MET B N 1
ATOM 4939 C CA . MET B 1 306 ? -11.836 2.154 14.047 1 86.56 306 MET B CA 1
ATOM 4940 C C . MET B 1 306 ? -11.797 1.062 12.984 1 86.56 306 MET B C 1
ATOM 4942 O O . MET B 1 306 ? -12.719 0.255 12.875 1 86.56 306 MET B O 1
ATOM 4946 N N . LEU B 1 307 ? -10.75 1.015 12.219 1 87.81 307 LEU B N 1
ATOM 4947 C CA . LEU B 1 307 ? -10.586 -0.021 11.211 1 87.81 307 LEU B CA 1
ATOM 4948 C C . LEU B 1 307 ? -10.461 -1.397 11.852 1 87.81 307 LEU B C 1
ATOM 4950 O O . LEU B 1 307 ? -11.016 -2.377 11.344 1 87.81 307 LEU B O 1
ATOM 4954 N N . TRP B 1 308 ? -9.789 -1.402 12.945 1 90.38 308 TRP B N 1
ATOM 4955 C CA . TRP B 1 308 ? -9.625 -2.65 13.68 1 90.38 308 TRP B CA 1
ATOM 4956 C C . TRP B 1 308 ? -10.961 -3.133 14.234 1 90.38 308 TRP B C 1
ATOM 4958 O O . TRP B 1 308 ? -11.289 -4.32 14.133 1 90.38 308 TRP B O 1
ATOM 4968 N N . ASN B 1 309 ? -11.719 -2.221 14.711 1 89.75 309 ASN B N 1
ATOM 4969 C CA . ASN B 1 309 ? -13.016 -2.578 15.289 1 89.75 309 ASN B CA 1
ATOM 4970 C C . ASN B 1 309 ? -14 -3.033 14.211 1 89.75 309 ASN B C 1
ATOM 4972 O O . ASN B 1 309 ? -14.883 -3.846 14.484 1 89.75 309 ASN B O 1
ATOM 4976 N N . ALA B 1 310 ? -13.805 -2.537 13.102 1 88.06 310 ALA B N 1
ATOM 4977 C CA . ALA B 1 310 ? -14.672 -2.928 12 1 88.06 310 ALA B CA 1
ATOM 4978 C C . ALA B 1 310 ? -14.445 -4.387 11.609 1 88.06 310 ALA B C 1
ATOM 4980 O O . ALA B 1 310 ? -15.281 -4.996 10.938 1 88.06 310 ALA B O 1
ATOM 4981 N N . THR B 1 311 ? -13.328 -4.98 12.039 1 87.56 311 THR B N 1
ATOM 4982 C CA . THR B 1 311 ? -13.008 -6.355 11.672 1 87.56 311 THR B CA 1
ATOM 4983 C C . THR B 1 311 ? -13.617 -7.336 12.672 1 87.56 311 THR B C 1
ATOM 4985 O O . THR B 1 311 ? -13.461 -8.547 12.539 1 87.56 311 THR B O 1
ATOM 4988 N N . ARG B 1 312 ? -14.305 -6.93 13.68 1 83.62 312 ARG B N 1
ATOM 4989 C CA . ARG B 1 312 ? -14.844 -7.781 14.734 1 83.62 312 ARG B CA 1
ATOM 4990 C C . ARG B 1 312 ? -15.852 -8.773 14.172 1 83.62 312 ARG B C 1
ATOM 4992 O O . ARG B 1 312 ? -16 -9.883 14.703 1 83.62 312 ARG B O 1
ATOM 4999 N N . GLU B 1 313 ? -16.484 -8.492 13.078 1 72.44 313 GLU B N 1
ATOM 5000 C CA . GLU B 1 313 ? -17.484 -9.398 12.516 1 72.44 313 GLU B CA 1
ATOM 5001 C C . GLU B 1 313 ? -16.828 -10.43 11.602 1 72.44 313 GLU B C 1
ATOM 5003 O O . GLU B 1 313 ? -17.516 -11.305 11.062 1 72.44 313 GLU B O 1
ATOM 5008 N N . ALA B 1 314 ? -15.602 -10.469 11.602 1 67.81 314 ALA B N 1
ATOM 5009 C CA . ALA B 1 314 ? -14.938 -11.391 10.68 1 67.81 314 ALA B CA 1
ATOM 5010 C C . ALA B 1 314 ? -14.719 -12.75 11.336 1 67.81 314 ALA B C 1
ATOM 5012 O O . ALA B 1 314 ? -14.547 -12.844 12.555 1 67.81 314 ALA B O 1
#

Radius of gyration: 29.96 Å; Cα contacts (8 Å, |Δi|>4): 543; chains: 2; bounding box: 95×70×78 Å

InterPro domains:
  IPR008733 Peroxisomal biogenesis factor 11 [PF05648] (118-250)

pLDDT: mean 72.05, std 24.18, range [22.06, 95.56]